Protein AF-A0A7W1FI88-F1 (afdb_monomer)

Secondary structure (DSSP, 8-state):
-HHHHHHHHHHHHTT--S----EEEE-TT--TT-EEEEE-TTT-EEEEEEEETTEEEEEEEEEHHHHHHHHHHSEEEEETTEEEEHHHH--TTEES-HHHHHTSTTS-SSPPHHHHHTTPPPHHHHHHHHHHHHHTS-----S--EEEE-SSEEEEEEGGGTEEEEEE---TTT--EEEEEEE-GGGGG-SSEESEES-HHHHHHTS-GGGHHHHHHHHHHHHHHHHH--S---------EEEE-SSSEEEEEETTTTEEEEEEE-SS-EEEEEEEEHHHHTT--S-BS-SS-HHHHHHHHHHHHHHHHHHTT----HHHHHHHHHHH--S-----S-EEEEETTEEEEEETTTTEEEEEETT-GGGSEEEEEEEE-HHHHHHHHHHHHHHHHHHHHHHHHHHHHHHTTT-HHHHHHHHHHHHHH-GGGHHHHHHSGGGGGGGGSTTHHHHHHHHHHHHHHHHHHHHHHHHHHHHHHHHHH--

Structure (mmCIF, N/CA/C/O backbone):
data_AF-A0A7W1FI88-F1
#
_entry.id   AF-A0A7W1FI88-F1
#
loop_
_atom_site.group_PDB
_atom_site.id
_atom_site.type_symbol
_atom_site.label_atom_id
_atom_site.label_alt_id
_atom_site.label_comp_id
_atom_site.label_asym_id
_atom_site.label_entity_id
_atom_site.label_seq_id
_atom_site.pdbx_PDB_ins_code
_atom_site.Cartn_x
_atom_site.Cartn_y
_atom_site.Cartn_z
_atom_site.occupancy
_atom_site.B_iso_or_equiv
_atom_site.auth_seq_id
_atom_site.auth_comp_id
_atom_site.auth_asym_id
_atom_site.auth_atom_id
_atom_site.pdbx_PDB_model_num
ATOM 1 N N . MET A 1 1 ? 3.244 -49.483 3.954 1.00 46.06 1 MET A N 1
ATOM 2 C CA . MET A 1 1 ? 2.909 -48.769 2.696 1.00 46.06 1 MET A CA 1
ATOM 3 C C . MET A 1 1 ? 2.071 -47.492 2.869 1.00 46.06 1 MET A C 1
ATOM 5 O O . MET A 1 1 ? 2.046 -46.697 1.946 1.00 46.06 1 MET A O 1
ATOM 9 N N . LYS A 1 2 ? 1.450 -47.216 4.031 1.00 44.81 2 LYS A N 1
ATOM 10 C CA . LYS A 1 2 ? 0.672 -45.978 4.264 1.00 44.81 2 LYS A CA 1
ATOM 11 C C . LYS A 1 2 ? 1.462 -44.666 4.525 1.00 44.81 2 LYS A C 1
ATOM 13 O O . LYS A 1 2 ? 0.945 -43.628 4.129 1.00 44.81 2 LYS A O 1
ATOM 18 N N . PRO A 1 3 ? 2.684 -44.641 5.107 1.00 52.56 3 PRO A N 1
ATOM 19 C CA . PRO A 1 3 ? 3.353 -43.361 5.396 1.00 52.56 3 PRO A CA 1
ATOM 20 C C . PRO A 1 3 ? 4.001 -42.712 4.160 1.00 52.56 3 PRO A C 1
ATOM 22 O O . PRO A 1 3 ? 4.085 -41.493 4.075 1.00 52.56 3 PRO A O 1
ATOM 25 N N . MET A 1 4 ? 4.394 -43.512 3.163 1.00 51.34 4 MET A N 1
ATOM 26 C CA . MET A 1 4 ? 5.025 -43.017 1.932 1.00 51.34 4 MET A CA 1
ATOM 27 C C . MET A 1 4 ? 4.009 -42.340 0.994 1.00 51.34 4 MET A C 1
ATOM 29 O O . MET A 1 4 ? 4.335 -41.359 0.335 1.00 51.34 4 MET A O 1
ATOM 33 N N . PHE A 1 5 ? 2.750 -42.796 1.005 1.00 56.81 5 PHE A N 1
ATOM 34 C CA . PHE A 1 5 ? 1.666 -42.174 0.238 1.00 56.81 5 PHE A CA 1
ATOM 35 C C . PHE A 1 5 ? 1.268 -40.805 0.813 1.00 56.81 5 PHE A C 1
ATOM 37 O O . PHE A 1 5 ? 0.974 -39.893 0.053 1.00 56.81 5 PHE A O 1
ATOM 44 N N . LEU A 1 6 ? 1.330 -40.628 2.142 1.00 52.75 6 LEU A N 1
ATOM 45 C CA . LEU A 1 6 ? 1.050 -39.345 2.796 1.00 52.75 6 LEU A CA 1
ATOM 46 C C . LEU A 1 6 ? 2.146 -38.302 2.513 1.00 52.75 6 LEU A C 1
ATOM 48 O O . LEU A 1 6 ? 1.827 -37.143 2.286 1.00 52.75 6 LEU A O 1
ATOM 52 N N . MET A 1 7 ? 3.421 -38.714 2.461 1.00 54.50 7 MET A N 1
ATOM 53 C CA . MET A 1 7 ? 4.529 -37.832 2.064 1.00 54.50 7 MET A CA 1
ATOM 54 C C . MET A 1 7 ? 4.424 -37.394 0.602 1.00 54.50 7 MET A C 1
ATOM 56 O O . MET A 1 7 ? 4.621 -36.220 0.316 1.00 54.50 7 MET A O 1
ATOM 60 N N . ILE A 1 8 ? 4.070 -38.303 -0.315 1.00 55.56 8 ILE A N 1
ATOM 61 C CA . ILE A 1 8 ? 3.868 -37.967 -1.733 1.00 55.56 8 ILE A CA 1
ATOM 62 C C . ILE A 1 8 ? 2.636 -37.066 -1.905 1.00 55.56 8 ILE A C 1
ATOM 64 O O . ILE A 1 8 ? 2.702 -36.097 -2.652 1.00 55.56 8 ILE A O 1
ATOM 68 N N . LEU A 1 9 ? 1.546 -37.305 -1.165 1.00 42.94 9 LEU A N 1
ATOM 69 C CA . LEU A 1 9 ? 0.369 -36.430 -1.188 1.00 42.94 9 LEU A CA 1
ATOM 70 C C . LEU A 1 9 ? 0.669 -35.044 -0.587 1.00 42.94 9 LEU A C 1
ATOM 72 O O . LEU A 1 9 ? 0.204 -34.053 -1.133 1.00 42.94 9 LEU A O 1
ATOM 76 N N . MET A 1 10 ? 1.487 -34.956 0.473 1.00 52.28 10 MET A N 1
ATOM 77 C CA . MET A 1 10 ? 1.935 -33.681 1.056 1.00 52.28 10 MET A CA 1
ATOM 78 C C . MET A 1 10 ? 2.922 -32.923 0.152 1.00 52.28 10 MET A C 1
ATOM 80 O O . MET A 1 10 ? 2.845 -31.699 0.059 1.00 52.28 10 MET A O 1
ATOM 84 N N . LEU A 1 11 ? 3.797 -33.637 -0.566 1.00 49.03 11 LEU A N 1
ATOM 85 C CA . LEU A 1 11 ? 4.680 -33.076 -1.598 1.00 49.03 11 LEU A CA 1
ATOM 86 C C . LEU A 1 11 ? 3.891 -32.587 -2.824 1.00 49.03 11 LEU A C 1
ATOM 88 O O . LEU A 1 11 ? 4.233 -31.551 -3.384 1.00 49.03 11 LEU A O 1
ATOM 92 N N . LEU A 1 12 ? 2.800 -33.268 -3.193 1.00 40.69 12 LEU A N 1
ATOM 93 C CA . LEU A 1 12 ? 1.904 -32.854 -4.281 1.00 40.69 12 LEU A CA 1
ATOM 94 C C . LEU A 1 12 ? 0.937 -31.731 -3.868 1.00 40.69 12 LEU A C 1
ATOM 96 O O . LEU A 1 12 ? 0.573 -30.909 -4.703 1.00 40.69 12 LEU A O 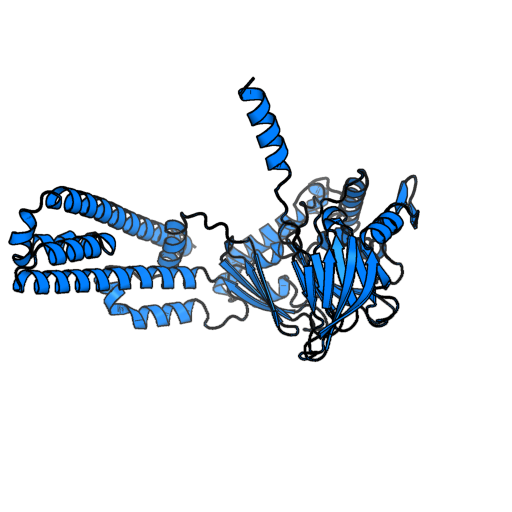1
ATOM 100 N N . THR A 1 13 ? 0.565 -31.615 -2.587 1.00 42.88 13 THR A N 1
ATOM 101 C CA . THR A 1 13 ? -0.206 -30.460 -2.081 1.00 42.88 13 THR A CA 1
ATOM 102 C C . THR A 1 13 ? 0.665 -29.226 -1.837 1.00 42.88 13 THR A C 1
ATOM 104 O O . THR A 1 13 ? 0.145 -28.115 -1.802 1.00 42.88 13 THR A O 1
ATOM 107 N N . GLY A 1 14 ? 1.989 -29.394 -1.722 1.00 37.75 14 GLY A N 1
ATOM 108 C CA . GLY A 1 14 ? 2.957 -28.290 -1.710 1.00 37.75 14 GLY A CA 1
ATOM 109 C C . GLY A 1 14 ? 3.113 -27.589 -3.066 1.00 37.75 14 GLY A C 1
ATOM 110 O O . GLY A 1 14 ? 3.714 -26.524 -3.130 1.00 37.75 14 GLY A O 1
ATOM 111 N N . TRP A 1 15 ? 2.552 -28.166 -4.135 1.00 38.06 15 TRP A N 1
ATOM 112 C CA . TRP A 1 15 ? 2.514 -27.617 -5.497 1.00 38.06 15 TRP A CA 1
ATOM 113 C C . TRP A 1 15 ? 1.113 -27.126 -5.902 1.00 38.06 15 TRP A C 1
ATOM 115 O O . TRP A 1 15 ? 0.870 -26.822 -7.064 1.00 38.06 15 TRP A O 1
ATOM 125 N N . ALA A 1 16 ? 0.180 -27.030 -4.949 1.00 38.78 16 ALA A N 1
ATOM 126 C CA . ALA A 1 16 ? -1.171 -26.511 -5.176 1.00 38.78 16 ALA A CA 1
ATOM 127 C C . ALA A 1 16 ? -1.357 -25.063 -4.670 1.00 38.78 16 ALA A C 1
ATOM 129 O O . ALA A 1 16 ? -2.484 -24.606 -4.490 1.00 38.78 16 ALA A O 1
ATOM 130 N N . ALA A 1 17 ? -0.267 -24.329 -4.424 1.00 37.22 17 ALA A N 1
ATOM 131 C CA . ALA A 1 17 ? -0.296 -22.988 -3.839 1.00 37.22 17 ALA A CA 1
ATOM 132 C C . ALA A 1 17 ? 0.101 -21.885 -4.836 1.00 37.22 17 ALA A C 1
ATOM 134 O O . ALA A 1 17 ? 1.013 -21.109 -4.588 1.00 37.22 17 ALA A O 1
ATOM 135 N N . ALA A 1 18 ? -0.625 -21.801 -5.945 1.00 40.59 18 ALA A N 1
ATOM 136 C CA . ALA A 1 18 ? -0.930 -20.544 -6.620 1.00 40.59 18 ALA A CA 1
ATOM 137 C C . ALA A 1 18 ? -2.159 -20.819 -7.484 1.00 40.59 18 ALA A C 1
ATOM 139 O O . ALA A 1 18 ? -2.050 -21.359 -8.580 1.00 40.59 18 ALA A O 1
ATOM 140 N N . LEU A 1 19 ? -3.348 -20.527 -6.957 1.00 41.25 19 LEU A N 1
ATOM 141 C CA . LEU A 1 19 ? -4.548 -20.503 -7.783 1.00 41.25 19 LEU A CA 1
ATOM 142 C C . LEU A 1 19 ? -4.253 -19.570 -8.970 1.00 41.25 19 LEU A C 1
ATOM 144 O O . LEU A 1 19 ? -3.894 -18.409 -8.762 1.00 41.25 19 LEU A O 1
ATOM 148 N N . GLU A 1 20 ? -4.340 -20.125 -10.177 1.00 54.12 20 GLU A N 1
ATOM 149 C CA . GLU A 1 20 ? -3.978 -19.567 -11.484 1.00 54.12 20 GLU A CA 1
ATOM 150 C C . GLU A 1 20 ? -4.885 -18.389 -11.879 1.00 54.12 20 GLU A C 1
ATOM 152 O O . GLU A 1 20 ? -5.606 -18.417 -12.877 1.00 54.12 20 GLU A O 1
ATOM 157 N N . ASN A 1 21 ? -4.910 -17.337 -11.067 1.00 67.12 21 ASN A N 1
ATOM 158 C CA . ASN A 1 21 ? -5.769 -16.198 -11.324 1.00 67.12 21 ASN A CA 1
ATOM 159 C C . ASN A 1 21 ? -5.116 -15.332 -12.396 1.00 67.12 21 ASN A C 1
ATOM 161 O O . ASN A 1 21 ? -4.144 -14.618 -12.145 1.00 67.12 21 ASN A O 1
ATOM 165 N N . SER A 1 22 ? -5.667 -15.414 -13.607 1.00 83.31 22 SER A N 1
ATOM 166 C CA . SER A 1 22 ? -5.320 -14.483 -14.674 1.00 83.31 22 SER A CA 1
ATOM 167 C C . SER A 1 22 ? -5.572 -13.052 -14.203 1.00 83.31 22 SER A C 1
ATOM 169 O O . SER A 1 22 ? -6.613 -12.757 -13.611 1.00 83.31 22 SER A O 1
ATOM 171 N N . LEU A 1 23 ? -4.633 -12.151 -14.484 1.00 90.94 23 LEU A N 1
ATOM 172 C CA . LEU A 1 23 ? -4.846 -10.731 -14.239 1.00 90.94 23 LEU A CA 1
ATOM 173 C C . LEU A 1 23 ? -5.786 -10.204 -15.316 1.00 90.94 23 LEU A C 1
ATOM 175 O O . LEU A 1 23 ? -5.464 -10.283 -16.500 1.00 90.94 23 LEU A O 1
ATOM 179 N N . VAL A 1 24 ? -6.926 -9.650 -14.914 1.00 92.06 24 VAL A N 1
ATOM 180 C CA . VAL A 1 24 ? -7.851 -8.963 -15.820 1.00 92.06 24 VAL A CA 1
ATOM 181 C C . VAL A 1 24 ? -7.774 -7.474 -15.532 1.00 92.06 24 VAL A C 1
ATOM 183 O O . VAL A 1 24 ? -8.143 -7.021 -14.451 1.00 92.06 24 VAL A O 1
ATOM 186 N N . MET A 1 25 ? -7.284 -6.711 -16.501 1.00 92.62 25 MET A N 1
ATOM 187 C CA . MET A 1 25 ? -7.074 -5.270 -16.387 1.00 92.62 25 MET A CA 1
ATOM 188 C C . MET A 1 25 ? -7.853 -4.561 -17.481 1.00 92.62 25 MET A C 1
ATOM 190 O O . MET A 1 25 ? -7.895 -5.026 -18.615 1.00 92.62 25 MET A O 1
ATOM 194 N N . ARG A 1 26 ? -8.463 -3.426 -17.157 1.00 89.38 26 ARG A N 1
ATOM 195 C CA . ARG A 1 26 ? -9.274 -2.644 -18.092 1.00 89.38 26 ARG A CA 1
ATOM 196 C C . ARG A 1 26 ? -8.651 -1.272 -18.284 1.00 89.38 26 ARG A C 1
ATOM 198 O O . ARG A 1 26 ? -8.224 -0.666 -17.308 1.00 89.38 26 ARG A O 1
ATOM 205 N N . SER A 1 27 ? -8.667 -0.776 -19.517 1.00 85.06 27 SER A N 1
ATOM 206 C CA . SER A 1 27 ? -8.277 0.604 -19.805 1.00 85.06 27 SER A CA 1
ATOM 207 C C . SER A 1 27 ? -9.208 1.610 -19.092 1.00 85.06 27 SER A C 1
ATOM 209 O O . SER A 1 27 ? -10.437 1.448 -19.149 1.00 85.06 27 SER A O 1
ATOM 211 N N . PRO A 1 28 ? -8.671 2.632 -18.400 1.00 80.88 28 PRO A N 1
ATOM 212 C CA . PRO A 1 28 ? -9.461 3.605 -17.656 1.00 80.88 28 PRO A CA 1
ATOM 213 C C . PRO A 1 28 ? -10.271 4.526 -18.583 1.00 80.88 28 PRO A C 1
ATOM 215 O O . PRO A 1 28 ? -9.948 4.728 -19.750 1.00 80.88 28 PRO A O 1
ATOM 218 N N . GLY A 1 29 ? -11.349 5.113 -18.053 1.00 67.56 29 GLY A N 1
ATOM 219 C CA . GLY A 1 29 ? -12.089 6.209 -18.704 1.00 67.56 29 GLY A CA 1
ATOM 220 C C . GLY A 1 29 ? -12.946 5.840 -19.923 1.00 67.56 29 GLY A C 1
ATOM 221 O O . GLY A 1 29 ? -13.772 6.644 -20.347 1.00 67.56 29 GLY A O 1
ATOM 222 N N . GLN A 1 30 ? -12.825 4.630 -20.466 1.00 60.31 30 GLN A N 1
ATOM 223 C CA . GLN A 1 30 ? -13.735 4.126 -21.493 1.00 60.31 30 GLN A CA 1
ATOM 224 C C . GLN A 1 30 ? -14.936 3.475 -20.800 1.00 60.31 30 GLN A C 1
ATOM 226 O O . GLN A 1 30 ? -14.740 2.667 -19.894 1.00 60.31 30 GLN A O 1
ATOM 231 N N . GLY A 1 31 ? -16.173 3.822 -21.179 1.00 60.16 31 GLY A N 1
ATOM 232 C CA . GLY A 1 31 ? -17.411 3.193 -20.682 1.00 60.16 31 GLY A CA 1
ATOM 233 C C . GLY A 1 31 ? -17.475 1.679 -20.961 1.00 60.16 31 GLY A C 1
ATOM 234 O O . GLY A 1 31 ? -16.447 1.025 -21.097 1.00 60.16 31 GLY A O 1
ATOM 235 N N . GLY A 1 32 ? -18.663 1.074 -21.057 1.00 57.34 32 GLY A N 1
ATOM 236 C CA . GLY A 1 32 ? -18.814 -0.388 -21.238 1.00 57.34 32 GLY A CA 1
ATOM 237 C C . GLY A 1 32 ? -18.060 -1.030 -22.426 1.00 57.34 32 GLY A C 1
ATOM 238 O O . GLY A 1 32 ? -17.983 -2.247 -22.486 1.00 57.34 32 GLY A O 1
ATOM 239 N N . SER A 1 33 ? -17.475 -0.235 -23.329 1.00 64.94 33 SER A N 1
ATOM 240 C CA . SER A 1 33 ? -16.762 -0.629 -24.552 1.00 64.94 33 SER A CA 1
ATOM 241 C C . SER A 1 33 ? -15.221 -0.595 -24.457 1.00 64.94 33 SER A C 1
ATOM 243 O O . SER A 1 33 ? -14.550 -0.385 -25.469 1.00 64.94 33 SER A O 1
ATOM 245 N N . GLY A 1 34 ? -14.646 -0.714 -23.256 1.00 76.25 34 GLY A N 1
ATOM 246 C CA . GLY A 1 34 ? -13.192 -0.638 -23.042 1.00 76.25 34 GLY A CA 1
ATOM 247 C C . GLY A 1 34 ? -12.404 -1.863 -23.531 1.00 76.25 34 GLY A C 1
ATOM 248 O O . GLY A 1 34 ? -12.957 -2.954 -23.678 1.00 76.25 34 GLY A O 1
ATOM 249 N N . ILE A 1 35 ? -11.093 -1.689 -23.744 1.00 88.38 35 ILE A N 1
ATOM 250 C CA . ILE A 1 35 ? -10.150 -2.802 -23.959 1.00 88.38 35 ILE A CA 1
ATOM 251 C C . ILE A 1 35 ? -9.780 -3.426 -22.607 1.00 88.38 35 ILE A C 1
ATOM 253 O O . ILE A 1 35 ? -9.476 -2.717 -21.641 1.00 88.38 35 ILE A O 1
ATOM 257 N N . TYR A 1 36 ? -9.781 -4.756 -22.567 1.00 91.81 36 TYR A N 1
ATOM 258 C CA . TYR A 1 36 ? -9.376 -5.577 -21.434 1.00 91.81 36 TYR A CA 1
ATOM 259 C C . TYR A 1 36 ? -8.121 -6.371 -21.794 1.00 91.81 36 TYR A C 1
ATOM 261 O O . TYR A 1 36 ? -8.112 -7.089 -22.791 1.00 91.81 36 TYR A O 1
ATOM 269 N N . ALA A 1 37 ? -7.081 -6.283 -20.974 1.00 94.31 37 ALA A N 1
ATOM 270 C CA . ALA A 1 37 ? -5.923 -7.161 -21.038 1.00 94.31 37 ALA A CA 1
ATOM 271 C C . ALA A 1 37 ? -6.108 -8.309 -20.042 1.00 94.31 37 ALA A C 1
ATOM 273 O O . ALA A 1 37 ? -6.271 -8.076 -18.843 1.00 94.31 37 ALA A O 1
ATOM 274 N N . VAL A 1 38 ? -6.080 -9.543 -20.541 1.00 95.12 38 VAL A N 1
ATOM 275 C CA . VAL A 1 38 ? -6.085 -10.758 -19.723 1.00 95.12 38 VAL A CA 1
ATOM 276 C C . VAL A 1 38 ? -4.706 -11.393 -19.811 1.00 95.12 38 VAL A C 1
ATOM 278 O O . VAL A 1 38 ? -4.287 -11.825 -20.887 1.00 95.12 38 VAL A O 1
ATOM 281 N N . VAL A 1 39 ? -4.002 -11.433 -18.683 1.00 96.00 39 VAL A N 1
ATOM 282 C CA . VAL A 1 39 ? -2.649 -11.986 -18.574 1.00 96.00 39 VAL A CA 1
ATOM 283 C C . VAL A 1 39 ? -2.710 -13.296 -17.817 1.00 96.00 39 VAL A C 1
ATOM 285 O O . VAL A 1 39 ? -3.139 -13.316 -16.667 1.00 96.00 39 VAL A O 1
ATOM 288 N N . SER A 1 40 ? -2.246 -14.368 -18.451 1.00 94.88 40 SER A N 1
ATOM 289 C CA . SER A 1 40 ? -2.027 -15.660 -17.807 1.00 94.88 40 SER A CA 1
ATOM 290 C C . SER A 1 40 ? -0.587 -15.724 -17.287 1.00 94.88 40 SER A C 1
ATOM 292 O O . SER A 1 40 ? 0.336 -15.788 -18.108 1.00 94.88 40 SER A O 1
ATOM 294 N N . PRO A 1 41 ? -0.364 -15.710 -15.957 1.00 94.00 41 PRO A N 1
ATOM 295 C CA . PRO A 1 41 ? 0.981 -15.784 -15.391 1.00 94.00 41 PRO A CA 1
ATOM 296 C C . PRO A 1 41 ? 1.711 -17.067 -15.793 1.00 94.00 41 PRO A C 1
ATOM 298 O O . PRO A 1 41 ? 2.869 -17.019 -16.189 1.00 94.00 41 PRO A O 1
ATOM 301 N N . SER A 1 42 ? 1.021 -18.211 -15.767 1.00 90.19 42 SER A N 1
ATOM 302 C CA . SER A 1 42 ? 1.631 -19.527 -15.993 1.00 90.19 42 SER A CA 1
ATOM 303 C C . SER A 1 42 ? 2.125 -19.728 -17.426 1.00 90.19 42 SER A C 1
ATOM 305 O O . SER A 1 42 ? 3.177 -20.325 -17.637 1.00 90.19 42 SER A O 1
ATOM 307 N N . THR A 1 43 ? 1.387 -19.225 -18.419 1.00 92.19 43 THR A N 1
ATOM 308 C CA . THR A 1 43 ? 1.722 -19.424 -19.839 1.00 92.19 43 THR A CA 1
ATOM 309 C C . THR A 1 43 ? 2.425 -18.224 -20.468 1.00 92.19 43 THR A C 1
ATOM 311 O O . THR A 1 43 ? 2.835 -18.292 -21.627 1.00 92.19 43 THR A O 1
ATOM 314 N N . GLY A 1 44 ? 2.500 -17.097 -19.760 1.00 94.12 44 GLY A N 1
ATOM 315 C CA . GLY A 1 44 ? 3.032 -15.848 -20.291 1.00 94.12 44 GLY A CA 1
ATOM 316 C C . GLY A 1 44 ? 2.104 -15.122 -21.267 1.00 94.12 44 GLY A C 1
ATOM 317 O O . GLY A 1 44 ? 2.490 -14.111 -21.845 1.00 94.12 44 GLY A O 1
ATOM 318 N N . ASN A 1 45 ? 0.900 -15.642 -21.513 1.00 95.44 45 ASN A N 1
ATOM 319 C CA . ASN A 1 45 ? 0.031 -15.134 -22.572 1.00 95.44 45 ASN A CA 1
ATOM 320 C C . ASN A 1 45 ? -0.646 -13.829 -22.136 1.00 95.44 45 ASN A C 1
ATOM 322 O O . ASN A 1 45 ? -1.248 -13.773 -21.066 1.00 95.44 45 ASN A O 1
ATOM 326 N N . VAL A 1 46 ? -0.609 -12.820 -23.000 1.00 96.62 46 VAL A N 1
ATOM 327 C CA . VAL A 1 46 ? -1.357 -11.568 -22.870 1.00 96.62 46 VAL A CA 1
ATOM 328 C C . VAL A 1 46 ? -2.365 -11.531 -24.005 1.00 96.62 46 VAL A C 1
ATOM 330 O O . VAL A 1 46 ? -1.979 -11.476 -25.167 1.00 96.62 46 VAL A O 1
ATOM 333 N N . THR A 1 47 ? -3.659 -11.570 -23.703 1.00 95.31 47 THR A N 1
ATOM 334 C CA . THR A 1 47 ? -4.718 -11.496 -24.720 1.00 95.31 47 THR A CA 1
ATOM 335 C C . THR A 1 47 ? -5.582 -10.266 -24.500 1.00 95.31 47 THR A C 1
ATOM 337 O O . THR A 1 47 ? -6.003 -9.993 -23.376 1.00 95.31 47 THR A O 1
ATOM 340 N N . LEU A 1 48 ? -5.860 -9.541 -25.582 1.00 94.94 48 LEU A N 1
ATOM 341 C CA . LEU A 1 48 ? -6.749 -8.388 -25.556 1.00 94.94 48 LEU A CA 1
ATOM 342 C C . LEU A 1 48 ? -8.185 -8.816 -25.870 1.00 94.94 48 LEU A C 1
ATOM 344 O O . LEU A 1 48 ? -8.433 -9.596 -26.791 1.00 94.94 48 LEU A O 1
ATOM 348 N N . TYR A 1 49 ? -9.130 -8.269 -25.116 1.00 93.00 49 TYR A N 1
ATOM 349 C CA . TYR A 1 49 ? -10.562 -8.467 -25.294 1.00 93.00 49 TYR A CA 1
ATOM 350 C C . TYR A 1 49 ? -11.298 -7.128 -25.307 1.00 93.00 49 TYR A C 1
ATOM 352 O O . TYR A 1 49 ? -10.805 -6.123 -24.794 1.00 93.00 49 TYR A O 1
ATOM 360 N N . GLY A 1 50 ? -12.501 -7.117 -25.869 1.00 90.19 50 GLY A N 1
ATOM 361 C CA . GLY A 1 50 ? -13.461 -6.024 -25.748 1.00 90.19 50 GLY A CA 1
ATOM 362 C C . GLY A 1 50 ? -14.850 -6.565 -25.441 1.00 90.19 50 GLY A C 1
ATOM 363 O O . GLY A 1 50 ? -15.180 -7.681 -25.840 1.00 90.19 50 GLY A O 1
ATOM 364 N N . ILE A 1 51 ? -15.654 -5.776 -24.731 1.00 87.31 51 ILE A N 1
ATOM 365 C CA . ILE A 1 51 ? -17.078 -6.062 -24.534 1.00 87.31 51 ILE A CA 1
ATOM 366 C C . ILE A 1 51 ? -17.858 -5.174 -25.503 1.00 87.31 51 ILE A C 1
ATOM 368 O O . ILE A 1 51 ? -17.815 -3.947 -25.414 1.00 87.31 51 ILE A O 1
ATOM 372 N N . GLU A 1 52 ? -18.544 -5.797 -26.454 1.00 83.38 52 GLU A N 1
ATOM 373 C CA . GLU A 1 52 ? -19.279 -5.135 -27.529 1.00 83.38 52 GLU A CA 1
ATOM 374 C C . GLU A 1 52 ? -20.743 -5.588 -27.465 1.00 83.38 52 GLU A C 1
ATOM 376 O O . GLU A 1 52 ? -21.102 -6.698 -27.860 1.00 83.38 52 GLU A O 1
ATOM 381 N N . GLY A 1 53 ? -21.604 -4.740 -26.892 1.00 82.19 53 GLY A N 1
ATOM 382 C CA . GLY A 1 53 ? -22.991 -5.106 -26.603 1.00 82.19 53 GLY A CA 1
ATOM 383 C C . GLY A 1 53 ? -23.064 -6.246 -25.583 1.00 82.19 53 GLY A C 1
ATOM 384 O O . GLY A 1 53 ? -22.679 -6.072 -24.430 1.00 82.19 53 GLY A O 1
ATOM 385 N N . THR A 1 54 ? -23.566 -7.407 -26.006 1.00 83.31 54 THR A N 1
ATOM 386 C CA . THR A 1 54 ? -23.671 -8.628 -25.183 1.00 83.31 54 THR A CA 1
ATOM 387 C C . THR A 1 54 ? -22.566 -9.648 -25.470 1.00 83.31 54 THR A C 1
ATOM 389 O O . THR A 1 54 ? -22.619 -10.763 -24.953 1.00 83.31 54 THR A O 1
ATOM 392 N N . SER A 1 55 ? -21.598 -9.308 -26.322 1.00 87.31 55 SER A N 1
ATOM 393 C CA . SER A 1 55 ? -20.561 -10.227 -26.792 1.00 87.31 55 SER A CA 1
ATOM 394 C C . SER A 1 55 ? -19.180 -9.821 -26.285 1.00 87.31 55 SER A C 1
ATOM 396 O O . SER A 1 55 ? -18.853 -8.639 -26.203 1.00 87.31 55 SER A O 1
ATOM 398 N N . THR A 1 56 ? -18.354 -10.821 -25.978 1.00 89.75 56 THR A N 1
ATOM 399 C CA . THR A 1 56 ? -16.926 -10.636 -25.699 1.00 89.75 56 THR A CA 1
ATOM 400 C C . THR A 1 56 ? -16.137 -10.967 -26.959 1.00 89.75 56 THR A C 1
ATOM 402 O O . THR A 1 56 ? -16.121 -12.117 -27.398 1.00 89.75 56 THR A O 1
ATOM 405 N N . THR A 1 57 ? -15.465 -9.971 -27.527 1.00 90.94 57 THR A N 1
ATOM 406 C CA . THR A 1 57 ? -14.637 -10.119 -28.727 1.00 90.94 57 THR A CA 1
ATOM 407 C C . THR A 1 57 ? -13.182 -10.310 -28.314 1.00 90.94 57 THR A C 1
ATOM 409 O O . THR A 1 57 ? -12.636 -9.506 -27.557 1.00 90.94 57 THR A O 1
ATOM 412 N N . ARG A 1 58 ? -12.539 -11.375 -28.805 1.00 92.81 58 ARG A N 1
ATOM 413 C CA . ARG A 1 58 ? -11.088 -11.573 -28.679 1.00 92.81 58 ARG A CA 1
ATOM 414 C C . ARG A 1 58 ? -10.378 -10.828 -29.808 1.00 92.81 58 ARG A C 1
ATOM 416 O O . ARG A 1 58 ? -10.720 -11.007 -30.973 1.00 92.81 58 ARG A O 1
ATOM 423 N N . TYR A 1 59 ? -9.376 -10.040 -29.453 1.00 90.38 59 TYR A N 1
ATOM 424 C CA . TYR A 1 59 ? -8.481 -9.352 -30.378 1.00 90.38 59 TYR A CA 1
ATOM 425 C C . TYR A 1 59 ? -7.186 -10.175 -30.543 1.00 90.38 59 TYR A C 1
ATOM 427 O O . TYR A 1 59 ? -7.232 -11.406 -30.588 1.00 90.38 59 TYR A O 1
ATOM 435 N N . GLY A 1 60 ? -6.023 -9.533 -30.645 1.00 91.44 60 GLY A N 1
ATOM 436 C CA . GLY A 1 60 ? -4.735 -10.225 -30.696 1.00 91.44 60 GLY A CA 1
ATOM 437 C C . GLY A 1 60 ? -4.180 -10.667 -29.333 1.00 91.44 60 GLY A C 1
ATOM 438 O O . GLY A 1 60 ? -4.721 -10.357 -28.265 1.00 91.44 60 GLY A O 1
ATOM 439 N N . SER A 1 61 ? -3.063 -11.398 -29.383 1.00 94.19 61 SER A N 1
ATOM 440 C CA . SER A 1 61 ? -2.346 -11.900 -28.206 1.00 94.19 61 SER A CA 1
ATOM 441 C C . SER A 1 61 ? -0.828 -11.885 -28.390 1.00 94.19 61 SER A C 1
ATOM 443 O O . SER A 1 61 ? -0.355 -12.126 -29.496 1.00 94.19 61 SER A O 1
ATOM 445 N N . GLY A 1 62 ? -0.088 -11.680 -27.301 1.00 94.88 62 GLY A N 1
ATOM 446 C CA . GLY A 1 62 ? 1.376 -11.743 -27.228 1.00 94.88 62 GLY A CA 1
ATOM 447 C C . GLY A 1 62 ? 1.844 -12.637 -26.075 1.00 94.88 62 GLY A C 1
ATOM 448 O O . GLY A 1 62 ? 1.019 -13.163 -25.325 1.00 94.88 62 GLY A O 1
ATOM 449 N N . ASN A 1 63 ? 3.158 -12.827 -25.920 1.00 96.75 63 ASN A N 1
ATOM 450 C CA . ASN A 1 63 ? 3.713 -13.653 -24.845 1.00 96.75 63 ASN A CA 1
ATOM 451 C C . ASN A 1 63 ? 4.847 -12.938 -24.098 1.00 96.75 63 ASN A C 1
ATOM 453 O O . ASN A 1 63 ? 5.975 -12.8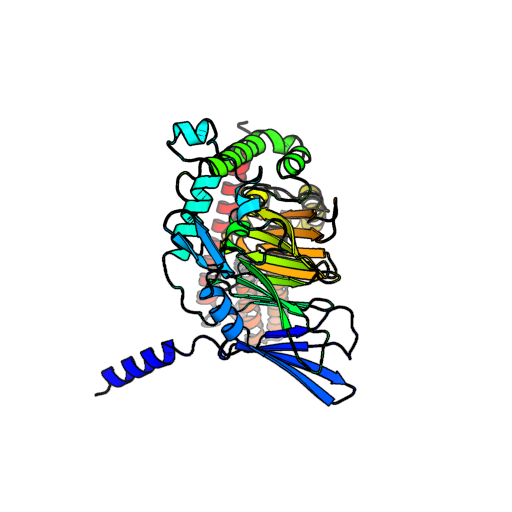72 -24.585 1.00 96.75 63 ASN A O 1
ATOM 457 N N . PHE A 1 64 ? 4.558 -12.466 -22.884 1.00 97.69 64 PHE A N 1
ATOM 458 C CA . PHE A 1 64 ? 5.518 -11.689 -22.104 1.00 97.69 64 PHE A CA 1
ATOM 459 C C . PHE A 1 64 ? 6.687 -12.523 -21.576 1.00 97.69 64 PHE A C 1
ATOM 461 O O . PHE A 1 64 ? 7.758 -11.975 -21.341 1.00 97.69 64 PHE A O 1
ATOM 468 N N . LEU A 1 65 ? 6.518 -13.839 -21.396 1.00 97.38 65 LEU A N 1
ATOM 469 C CA . LEU A 1 65 ? 7.617 -14.709 -20.969 1.00 97.38 65 LEU A CA 1
ATOM 470 C C . LEU A 1 65 ? 8.622 -14.937 -22.098 1.00 97.38 65 LEU A C 1
ATOM 472 O O . LEU A 1 65 ? 9.821 -14.983 -21.835 1.00 97.38 65 LEU A O 1
ATOM 476 N N . ALA A 1 66 ? 8.153 -15.035 -23.345 1.00 96.94 66 ALA A N 1
ATOM 477 C CA . ALA A 1 66 ? 9.030 -15.107 -24.511 1.00 96.94 66 ALA A CA 1
ATOM 478 C C . ALA A 1 66 ? 9.831 -13.807 -24.682 1.00 96.94 66 ALA A C 1
ATOM 480 O O . ALA A 1 66 ? 11.050 -13.853 -24.851 1.00 96.94 66 ALA A O 1
ATOM 481 N N . ASP A 1 67 ? 9.160 -12.658 -24.559 1.00 97.94 67 ASP A N 1
ATOM 482 C CA . ASP A 1 67 ? 9.811 -11.346 -24.591 1.00 97.94 67 ASP A CA 1
ATOM 483 C C . ASP A 1 67 ? 10.849 -11.206 -23.471 1.00 97.94 67 ASP A C 1
ATOM 485 O O . ASP A 1 67 ? 11.998 -10.840 -23.716 1.00 97.94 67 ASP A O 1
ATOM 489 N N . LEU A 1 68 ? 10.468 -11.550 -22.239 1.00 97.19 68 LEU A N 1
ATOM 490 C CA . LEU A 1 68 ? 11.335 -11.499 -21.065 1.00 97.19 68 LEU A CA 1
ATOM 491 C C . LEU A 1 68 ? 12.571 -12.391 -21.222 1.00 97.19 68 LEU A C 1
ATOM 493 O O . LEU A 1 68 ? 13.681 -11.938 -20.949 1.00 97.19 68 LEU A O 1
ATOM 497 N N . ALA A 1 69 ? 12.395 -13.630 -21.690 1.00 95.69 69 ALA A N 1
ATOM 498 C CA . ALA A 1 69 ? 13.498 -14.558 -21.930 1.00 95.69 69 ALA A CA 1
ATOM 499 C C . ALA A 1 69 ? 14.457 -14.032 -23.007 1.00 95.69 69 ALA A C 1
ATOM 501 O O . ALA A 1 69 ? 15.675 -14.124 -22.852 1.00 95.69 69 ALA A O 1
ATOM 502 N N . ASN A 1 70 ? 13.922 -13.429 -24.074 1.00 96.06 70 ASN A N 1
ATOM 503 C CA . ASN A 1 70 ? 14.736 -12.784 -25.097 1.00 96.06 70 ASN A CA 1
ATOM 504 C C . ASN A 1 70 ? 15.540 -11.609 -24.515 1.00 96.06 70 ASN A C 1
ATOM 506 O O . ASN A 1 70 ? 16.743 -11.529 -24.734 1.00 96.06 70 ASN A O 1
ATOM 510 N N . LEU A 1 71 ? 14.914 -10.728 -23.729 1.00 95.69 71 LEU A N 1
ATOM 511 C CA . LEU A 1 71 ? 15.593 -9.583 -23.107 1.00 95.69 71 LEU A CA 1
ATOM 512 C C . LEU A 1 71 ? 16.656 -9.995 -22.079 1.00 95.69 71 LEU A C 1
ATOM 514 O O . LEU A 1 71 ? 17.673 -9.315 -21.933 1.00 95.69 71 LEU A O 1
ATOM 518 N N . GLU A 1 72 ? 16.426 -11.090 -21.359 1.00 93.00 72 GLU A N 1
ATOM 519 C CA . GLU A 1 72 ? 17.382 -11.653 -20.408 1.00 93.00 72 GLU A CA 1
ATOM 520 C C . GLU A 1 72 ? 18.581 -12.303 -21.115 1.00 93.00 72 GLU A C 1
ATOM 522 O O . GLU A 1 72 ? 19.713 -12.152 -20.656 1.00 93.00 72 GLU A O 1
ATOM 527 N N . GLY A 1 73 ? 18.351 -12.987 -22.239 1.00 89.50 73 GLY A N 1
ATOM 528 C CA . GLY A 1 73 ? 19.397 -13.667 -23.006 1.00 89.50 73 GLY A CA 1
ATOM 529 C C . GLY A 1 73 ? 20.167 -12.772 -23.981 1.00 89.50 73 GLY A C 1
ATOM 530 O O . GLY A 1 73 ? 21.318 -13.072 -24.303 1.00 89.50 73 GLY A O 1
ATOM 531 N N . LEU A 1 74 ? 19.565 -11.680 -24.461 1.00 91.00 74 LEU A N 1
ATOM 532 C CA . LEU A 1 74 ? 20.169 -10.796 -25.456 1.00 91.00 74 LEU A CA 1
ATOM 533 C C . LEU A 1 74 ? 21.321 -9.981 -24.837 1.00 91.00 74 LEU A C 1
ATOM 535 O O . LEU A 1 74 ? 21.084 -9.221 -23.893 1.00 91.00 74 LEU A O 1
ATOM 539 N N . PRO A 1 75 ? 22.555 -10.061 -25.369 1.00 88.69 75 PRO A N 1
ATOM 540 C CA . PRO A 1 75 ? 23.654 -9.213 -24.917 1.00 88.69 75 PRO A CA 1
ATOM 541 C C . PRO A 1 75 ? 23.357 -7.741 -25.229 1.00 88.69 75 PRO A C 1
ATOM 543 O O . PRO A 1 75 ? 23.191 -7.371 -26.388 1.00 88.69 75 PRO A O 1
ATOM 546 N N . GLY A 1 76 ? 23.295 -6.899 -24.198 1.00 85.00 76 GLY A N 1
ATOM 547 C CA . GLY A 1 76 ? 23.021 -5.468 -24.339 1.00 85.00 76 GLY A CA 1
ATOM 548 C C . GLY A 1 76 ? 24.284 -4.601 -24.358 1.00 85.00 76 GLY A C 1
ATOM 549 O O . GLY A 1 76 ? 24.333 -3.591 -25.053 1.00 85.00 76 GLY A O 1
ATOM 550 N N . GLY A 1 77 ? 25.327 -4.988 -23.618 1.00 86.19 77 GLY A N 1
ATOM 551 C CA . GLY A 1 77 ? 26.575 -4.225 -23.542 1.00 86.19 77 GLY A CA 1
ATOM 552 C C . GLY A 1 77 ? 27.630 -4.886 -22.660 1.00 86.19 77 GLY A C 1
ATOM 553 O O . GLY A 1 77 ? 27.365 -5.892 -22.006 1.00 86.19 77 GLY A O 1
ATOM 554 N N . LYS A 1 78 ? 28.845 -4.329 -22.635 1.00 83.44 78 LYS A N 1
ATOM 555 C CA . LYS A 1 78 ? 29.964 -4.852 -21.837 1.00 83.44 78 LYS A CA 1
ATOM 556 C C . LYS A 1 78 ? 30.539 -3.762 -20.937 1.00 83.44 78 LYS A C 1
ATOM 558 O O . LYS A 1 78 ? 30.880 -2.688 -21.424 1.00 83.44 78 LYS A O 1
ATOM 563 N N . GLN A 1 79 ? 30.698 -4.060 -19.649 1.00 75.94 79 GLN A N 1
ATOM 564 C CA . GLN A 1 79 ? 31.383 -3.195 -18.688 1.00 75.94 79 GLN A CA 1
ATOM 565 C C . GLN A 1 79 ? 32.508 -3.983 -18.010 1.00 75.94 79 GLN A C 1
ATOM 567 O O . GLN A 1 79 ? 32.276 -4.900 -17.221 1.00 75.94 79 GLN A O 1
ATOM 572 N N . GLY A 1 80 ? 33.755 -3.649 -18.356 1.00 79.25 80 GLY A N 1
ATOM 573 C CA . GLY A 1 80 ? 34.921 -4.422 -17.928 1.00 79.25 80 GLY A CA 1
ATOM 574 C C . GLY A 1 80 ? 34.851 -5.865 -18.441 1.00 79.25 80 GLY A C 1
ATOM 575 O O . GLY A 1 80 ? 34.765 -6.096 -19.646 1.00 79.25 80 GLY A O 1
ATOM 576 N N . ALA A 1 81 ? 34.888 -6.837 -17.528 1.00 80.31 81 ALA A N 1
ATOM 577 C CA . ALA A 1 81 ? 34.802 -8.263 -17.852 1.00 80.31 81 ALA A CA 1
ATOM 578 C C . ALA A 1 81 ? 33.360 -8.804 -17.928 1.00 80.31 81 ALA A C 1
ATOM 580 O O . ALA A 1 81 ? 33.167 -9.929 -18.382 1.00 80.31 81 ALA A O 1
ATOM 581 N N . ILE A 1 82 ? 32.354 -8.029 -17.507 1.00 81.44 82 ILE A N 1
ATOM 582 C CA . ILE A 1 82 ? 30.969 -8.499 -17.398 1.00 81.44 82 ILE A CA 1
ATOM 583 C C . ILE A 1 82 ? 30.181 -8.081 -18.644 1.00 81.44 82 ILE A C 1
ATOM 585 O O . ILE A 1 82 ? 30.215 -6.917 -19.050 1.00 81.44 82 ILE A O 1
ATOM 589 N N . THR A 1 83 ? 29.460 -9.031 -19.243 1.00 87.12 83 THR A N 1
ATOM 590 C CA . THR A 1 83 ? 28.481 -8.757 -20.305 1.00 87.12 83 THR A CA 1
ATOM 591 C C . THR A 1 83 ? 27.111 -8.598 -19.664 1.00 87.12 83 THR A C 1
ATOM 593 O O . THR A 1 83 ? 26.656 -9.487 -18.949 1.00 87.12 83 THR A O 1
ATOM 596 N N . TYR A 1 84 ? 26.473 -7.455 -19.877 1.00 91.75 84 TYR A N 1
ATOM 597 C CA . TYR A 1 84 ? 25.143 -7.158 -19.362 1.00 91.75 84 TYR A CA 1
ATOM 598 C C . TYR A 1 84 ? 24.085 -7.559 -20.385 1.00 91.75 84 TYR A C 1
ATOM 600 O O . TYR A 1 84 ? 24.262 -7.339 -21.586 1.00 91.75 84 TYR A O 1
ATOM 608 N N . SER A 1 85 ? 22.983 -8.133 -19.904 1.00 93.38 85 SER A N 1
ATOM 609 C CA . SER A 1 85 ? 21.800 -8.387 -20.722 1.00 93.38 85 SER A CA 1
ATOM 610 C C . SER A 1 85 ? 21.110 -7.077 -21.101 1.00 93.38 85 SER A C 1
ATOM 612 O O . SER A 1 85 ? 21.268 -6.053 -20.425 1.00 93.38 85 SER A O 1
ATOM 614 N N . ALA A 1 86 ? 20.319 -7.112 -22.172 1.00 94.00 86 ALA A N 1
ATOM 615 C CA . ALA A 1 86 ? 19.462 -5.998 -22.550 1.00 94.00 86 ALA A CA 1
ATOM 616 C C . ALA A 1 86 ? 18.534 -5.626 -21.385 1.00 94.00 86 ALA A C 1
ATOM 618 O O . ALA A 1 86 ? 18.482 -4.458 -21.008 1.00 94.00 86 ALA A O 1
ATOM 619 N N . LEU A 1 87 ? 17.900 -6.616 -20.741 1.00 94.88 87 LEU A N 1
ATOM 620 C CA . LEU A 1 87 ? 17.008 -6.390 -19.602 1.00 94.88 87 LEU A CA 1
ATOM 621 C C . LEU A 1 87 ? 17.679 -5.584 -18.485 1.00 94.88 87 LEU A C 1
ATOM 623 O O . LEU A 1 87 ? 17.103 -4.604 -18.020 1.00 94.88 87 LEU A O 1
ATOM 627 N N . ARG A 1 88 ? 18.908 -5.953 -18.100 1.00 93.31 88 ARG A N 1
ATOM 628 C CA . ARG A 1 88 ? 19.667 -5.269 -17.045 1.00 93.31 88 ARG A CA 1
ATOM 629 C C . ARG A 1 88 ? 19.930 -3.799 -17.373 1.00 93.31 88 ARG A C 1
ATOM 631 O O . ARG A 1 88 ? 19.843 -2.955 -16.481 1.00 93.31 88 ARG A O 1
ATOM 638 N N . LEU A 1 89 ? 20.277 -3.506 -18.626 1.00 92.25 89 LEU A N 1
ATOM 639 C CA . LEU A 1 89 ? 20.548 -2.146 -19.097 1.00 92.25 89 LEU A CA 1
ATOM 640 C C . LEU A 1 89 ? 19.276 -1.308 -19.256 1.00 92.25 89 LEU A C 1
ATOM 642 O O . LEU A 1 89 ? 19.341 -0.090 -19.129 1.00 92.25 89 LEU A O 1
ATOM 646 N N . GLY A 1 90 ? 18.133 -1.949 -19.503 1.00 91.50 90 GLY A N 1
ATOM 647 C CA . GLY A 1 90 ? 16.884 -1.275 -19.844 1.00 91.50 90 GLY A CA 1
ATOM 648 C C . GLY A 1 90 ? 16.852 -0.781 -21.294 1.00 91.50 90 GLY A C 1
ATOM 649 O O . GLY A 1 90 ? 17.852 -0.794 -22.013 1.00 91.50 90 GLY A O 1
ATOM 650 N N . HIS A 1 91 ? 15.668 -0.362 -21.740 1.00 91.69 91 HIS A N 1
ATOM 651 C CA . HIS A 1 91 ? 15.488 0.189 -23.078 1.00 91.69 91 HIS A CA 1
ATOM 652 C C . HIS A 1 91 ? 16.205 1.552 -23.202 1.00 91.69 91 HIS A C 1
ATOM 654 O O . HIS A 1 91 ? 16.100 2.366 -22.284 1.00 91.69 91 HIS A O 1
ATOM 660 N N . PRO A 1 92 ? 16.896 1.857 -24.318 1.00 86.12 92 PRO A N 1
ATOM 661 C CA . PRO A 1 92 ? 17.676 3.095 -24.464 1.00 86.12 92 PRO A CA 1
ATOM 662 C C . PRO A 1 92 ? 16.828 4.375 -24.430 1.00 86.12 92 PRO A C 1
ATOM 664 O O . PRO A 1 92 ? 17.298 5.414 -23.982 1.00 86.12 92 PRO A O 1
ATOM 667 N N . ASP A 1 93 ? 15.564 4.303 -24.854 1.00 88.31 93 ASP A N 1
ATOM 668 C CA . ASP A 1 93 ? 14.618 5.429 -24.761 1.00 88.31 93 ASP A CA 1
ATOM 669 C C . ASP A 1 93 ? 14.027 5.636 -23.357 1.00 88.31 93 ASP A C 1
ATOM 671 O O . ASP A 1 93 ? 13.126 6.463 -23.168 1.00 88.31 93 ASP A O 1
ATOM 675 N N . PHE A 1 94 ? 14.509 4.877 -22.371 1.00 87.06 94 PHE A N 1
ATOM 676 C CA . PHE A 1 94 ? 14.138 5.077 -20.986 1.00 87.06 94 PHE A CA 1
ATOM 677 C C . PHE A 1 94 ? 14.977 6.204 -20.369 1.00 87.06 94 PHE A C 1
ATOM 679 O O . PHE A 1 94 ? 16.201 6.121 -20.342 1.00 87.06 94 PHE A O 1
ATOM 686 N N . ILE A 1 95 ? 14.336 7.240 -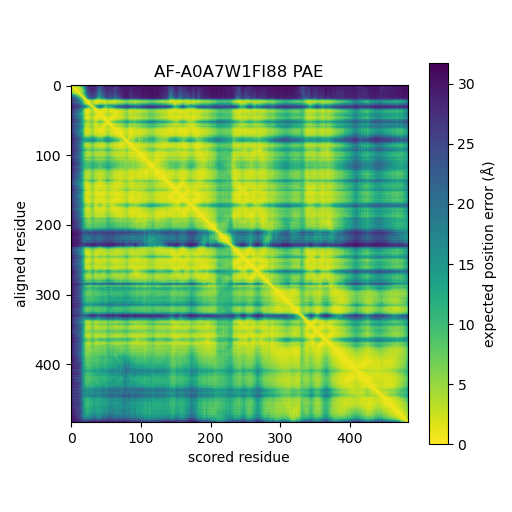19.818 1.00 89.19 95 ILE A N 1
ATOM 687 C CA . ILE A 1 95 ? 15.023 8.397 -19.229 1.00 89.19 95 ILE A CA 1
ATOM 688 C C . ILE A 1 95 ? 14.633 8.586 -17.749 1.00 89.19 95 ILE A C 1
ATOM 690 O O . ILE A 1 95 ? 13.454 8.774 -17.448 1.00 89.19 95 ILE A O 1
ATOM 694 N N . PRO A 1 96 ? 15.595 8.604 -16.810 1.00 90.88 96 PRO A N 1
ATOM 695 C CA . PRO A 1 96 ? 16.994 8.206 -16.987 1.00 90.88 96 PRO A CA 1
ATOM 696 C C . PRO A 1 96 ? 17.125 6.690 -17.209 1.00 90.88 96 PRO A C 1
ATOM 698 O O . PRO A 1 96 ? 16.349 5.904 -16.648 1.00 90.88 96 PRO A O 1
ATOM 701 N N . THR A 1 97 ? 18.139 6.253 -17.962 1.00 91.44 97 THR A N 1
ATOM 702 C CA . THR A 1 97 ? 18.513 4.828 -17.968 1.00 91.44 97 THR A CA 1
ATOM 703 C C . THR A 1 97 ? 18.992 4.419 -16.564 1.00 91.44 97 THR A C 1
ATOM 705 O O . THR A 1 97 ? 19.375 5.285 -15.770 1.00 91.44 97 THR A O 1
ATOM 708 N N . PRO A 1 98 ? 19.005 3.123 -16.203 1.00 91.69 98 PRO A N 1
ATOM 709 C CA . PRO A 1 98 ? 19.615 2.661 -14.954 1.00 91.69 98 PRO A CA 1
ATOM 710 C C . PRO A 1 98 ? 21.051 3.181 -14.747 1.00 91.69 98 PRO A C 1
ATOM 712 O O . PRO A 1 98 ? 21.414 3.580 -13.641 1.00 91.69 98 PRO A O 1
ATOM 715 N N . ALA A 1 99 ? 21.854 3.249 -15.814 1.00 90.19 99 ALA A N 1
ATOM 716 C CA . ALA A 1 99 ? 23.220 3.771 -15.759 1.00 90.19 99 ALA A CA 1
ATOM 717 C C . ALA A 1 99 ? 23.271 5.292 -15.524 1.00 90.19 99 ALA A C 1
ATOM 719 O O . ALA A 1 99 ? 24.081 5.762 -14.716 1.00 90.19 99 ALA A O 1
ATOM 720 N N . ASP A 1 100 ? 22.394 6.054 -16.184 1.00 92.31 100 ASP A N 1
ATOM 721 C CA . ASP A 1 100 ? 22.276 7.502 -15.971 1.00 92.31 100 ASP A CA 1
ATOM 722 C C . ASP A 1 100 ? 21.816 7.806 -14.545 1.00 92.31 100 ASP A C 1
ATOM 724 O O . ASP A 1 100 ? 22.355 8.695 -13.889 1.00 92.31 100 ASP A O 1
ATOM 728 N N . LEU A 1 101 ? 20.856 7.027 -14.036 1.00 91.69 101 LEU A N 1
ATOM 729 C CA . LEU A 1 101 ? 20.333 7.168 -12.683 1.00 91.69 101 LEU A CA 1
ATOM 730 C C . LEU A 1 101 ? 21.428 6.913 -11.639 1.00 91.69 101 LEU A C 1
ATOM 732 O O . LEU A 1 101 ? 21.634 7.759 -10.771 1.00 91.69 101 LEU A O 1
ATOM 736 N N . LEU A 1 102 ? 22.198 5.826 -11.771 1.00 91.44 102 LEU A N 1
ATOM 737 C CA . LEU A 1 102 ? 23.355 5.535 -10.909 1.00 91.44 102 LEU A CA 1
ATOM 738 C C . LEU A 1 102 ? 24.466 6.589 -11.004 1.00 91.44 102 LEU A C 1
ATOM 740 O O . LEU A 1 102 ? 25.299 6.687 -10.108 1.00 91.44 102 LEU A O 1
ATOM 744 N N . SER A 1 103 ? 24.514 7.353 -12.093 1.00 91.00 103 SER A N 1
ATOM 745 C CA . SER A 1 103 ? 25.490 8.429 -12.299 1.00 91.00 103 SER A CA 1
ATOM 746 C C . SER A 1 103 ? 24.942 9.808 -11.914 1.00 91.00 103 SER A C 1
ATOM 748 O O . SER A 1 103 ? 25.646 10.809 -12.041 1.00 91.00 103 SER A O 1
ATOM 750 N N . SER A 1 104 ? 23.692 9.872 -11.452 1.00 89.69 104 SER A N 1
ATOM 751 C CA . SER A 1 104 ? 23.028 11.110 -11.061 1.00 89.69 104 SER A CA 1
ATOM 752 C C . SER A 1 104 ? 23.391 11.541 -9.639 1.00 89.69 104 SER A C 1
ATOM 754 O O . SER A 1 104 ? 23.939 10.783 -8.840 1.00 89.69 104 SER A O 1
ATOM 756 N N . VAL A 1 105 ? 22.995 12.764 -9.284 1.00 84.75 105 VAL A N 1
ATOM 757 C CA . VAL A 1 105 ? 23.159 13.313 -7.928 1.00 84.75 105 VAL A CA 1
ATOM 758 C C . VAL A 1 105 ? 22.424 12.516 -6.845 1.00 84.75 105 VAL A C 1
ATOM 760 O O . VAL A 1 105 ? 22.774 12.639 -5.675 1.00 84.75 105 VAL A O 1
ATOM 763 N N . ALA A 1 106 ? 21.442 11.681 -7.213 1.00 82.88 106 ALA A N 1
ATOM 764 C CA . ALA A 1 106 ? 20.764 10.793 -6.270 1.00 82.88 106 ALA A CA 1
ATOM 765 C C . ALA A 1 106 ? 21.702 9.701 -5.717 1.00 82.88 106 ALA A C 1
ATOM 767 O O . ALA A 1 106 ? 21.455 9.177 -4.634 1.00 82.88 106 ALA A O 1
ATOM 768 N N . PHE A 1 107 ? 22.791 9.392 -6.431 1.00 87.19 107 PHE A N 1
ATOM 769 C CA . PHE A 1 107 ? 23.781 8.385 -6.060 1.00 87.19 107 PHE A CA 1
ATOM 770 C C . PHE A 1 107 ? 25.181 9.016 -6.009 1.00 87.19 107 PHE A C 1
ATOM 772 O O . PHE A 1 107 ? 25.949 8.922 -6.968 1.00 87.19 107 PHE A O 1
ATOM 779 N N . PRO A 1 108 ? 25.553 9.674 -4.896 1.00 86.50 108 PRO A N 1
ATOM 780 C CA . PRO A 1 108 ? 26.871 10.279 -4.769 1.00 86.50 108 PRO A CA 1
ATOM 781 C C . PRO A 1 108 ? 27.983 9.225 -4.848 1.00 86.50 108 PRO A C 1
ATOM 783 O O . PRO A 1 108 ? 27.919 8.152 -4.241 1.00 86.50 108 PRO A O 1
ATOM 786 N N . GLU A 1 109 ? 29.033 9.552 -5.603 1.00 88.88 109 GLU A N 1
ATOM 787 C CA . GLU A 1 109 ? 30.203 8.685 -5.775 1.00 88.88 109 GLU A CA 1
ATOM 788 C C . GLU A 1 109 ? 31.116 8.681 -4.546 1.00 88.88 109 GLU A C 1
ATOM 790 O O . GLU A 1 109 ? 31.704 7.654 -4.202 1.00 88.88 109 GLU A O 1
ATOM 795 N N . LYS A 1 110 ? 31.231 9.831 -3.875 1.00 88.44 110 LYS A N 1
ATOM 796 C CA . LYS A 1 110 ? 32.032 9.974 -2.661 1.00 88.44 110 LYS A CA 1
ATOM 797 C C . LYS A 1 110 ? 31.173 9.658 -1.435 1.00 88.44 110 LYS A C 1
ATOM 799 O O . LYS A 1 110 ? 30.045 10.146 -1.372 1.00 88.44 110 LYS A O 1
ATOM 804 N N . PRO A 1 111 ? 31.691 8.890 -0.462 1.00 85.12 111 PRO A N 1
ATOM 805 C CA . PRO A 1 111 ? 31.020 8.733 0.818 1.00 85.12 111 PRO A CA 1
ATOM 806 C C . PRO A 1 111 ? 30.973 10.075 1.561 1.00 85.12 111 PRO A C 1
ATOM 808 O O . PRO A 1 111 ? 31.879 10.906 1.445 1.00 85.12 111 PRO A O 1
ATOM 811 N N . SER A 1 112 ? 29.923 10.278 2.346 1.00 80.75 112 SER A N 1
ATOM 812 C CA . SER A 1 112 ? 29.853 11.330 3.359 1.00 80.75 112 SER A CA 1
ATOM 813 C C . SER A 1 112 ? 30.919 11.126 4.442 1.00 80.75 112 SER A C 1
ATOM 815 O O . SER A 1 112 ? 31.485 10.044 4.587 1.00 80.75 112 SER A O 1
ATOM 817 N N . ALA A 1 113 ? 31.177 12.156 5.255 1.00 81.50 113 ALA A N 1
ATOM 818 C CA . ALA A 1 113 ? 32.140 12.061 6.357 1.00 81.50 113 ALA A CA 1
ATOM 819 C C . ALA A 1 113 ? 31.816 10.910 7.331 1.00 81.50 113 ALA A C 1
ATOM 821 O O . ALA A 1 113 ? 32.721 10.218 7.791 1.00 81.50 113 ALA A O 1
ATOM 822 N N . LYS A 1 114 ? 30.524 10.675 7.598 1.00 75.56 114 LYS A N 1
ATOM 823 C CA . LYS A 1 114 ? 30.048 9.577 8.449 1.00 75.56 114 LYS A CA 1
ATOM 824 C C . LYS A 1 114 ? 30.267 8.210 7.800 1.00 75.56 114 LYS A C 1
ATOM 826 O O . LYS A 1 114 ? 30.803 7.311 8.437 1.00 75.56 114 LYS A O 1
ATOM 831 N N . GLU A 1 115 ? 29.914 8.067 6.524 1.00 77.50 115 GLU A N 1
ATOM 832 C CA . GLU A 1 115 ? 30.136 6.827 5.768 1.00 77.50 115 GLU A CA 1
ATOM 833 C C . GLU A 1 115 ? 31.629 6.496 5.648 1.00 77.50 115 GLU A C 1
ATOM 835 O O . GLU A 1 115 ? 32.021 5.346 5.826 1.00 77.50 115 GLU A O 1
ATOM 840 N N . ALA A 1 116 ? 32.471 7.505 5.408 1.00 84.25 116 ALA A N 1
ATOM 841 C CA . ALA A 1 116 ? 33.918 7.342 5.343 1.00 84.25 116 ALA A CA 1
ATOM 842 C C . ALA A 1 116 ? 34.502 6.899 6.695 1.00 84.25 116 ALA A C 1
ATOM 844 O O . ALA A 1 116 ? 35.343 6.002 6.727 1.00 84.25 116 ALA A O 1
ATOM 845 N N . ALA A 1 117 ? 34.023 7.470 7.809 1.00 82.88 117 ALA A N 1
ATOM 846 C CA . ALA A 1 117 ? 34.412 7.051 9.158 1.00 82.88 117 ALA A CA 1
ATOM 847 C C . ALA A 1 117 ? 34.000 5.599 9.469 1.00 82.88 117 ALA A C 1
ATOM 849 O O . ALA A 1 117 ? 34.712 4.901 10.185 1.00 82.88 117 ALA A O 1
ATOM 850 N N . ALA A 1 118 ? 32.891 5.131 8.889 1.00 80.75 118 ALA A N 1
ATOM 851 C CA . ALA A 1 118 ? 32.432 3.745 8.969 1.00 80.75 118 ALA A CA 1
ATOM 852 C C . ALA A 1 118 ? 33.086 2.806 7.927 1.00 80.75 118 ALA A C 1
ATOM 854 O O . ALA A 1 118 ? 32.720 1.636 7.842 1.00 80.75 118 ALA A O 1
ATOM 855 N N . GLY A 1 119 ? 34.041 3.289 7.120 1.00 83.31 119 GLY A N 1
ATOM 856 C CA . GLY A 1 119 ? 34.739 2.485 6.107 1.00 83.31 119 GLY A CA 1
ATOM 857 C C . GLY A 1 119 ? 33.896 2.128 4.875 1.00 83.31 119 GLY A C 1
ATOM 858 O O . GLY A 1 119 ? 34.221 1.181 4.158 1.00 83.31 119 GLY A O 1
ATOM 859 N N . LEU A 1 120 ? 32.809 2.858 4.616 1.00 83.94 120 LEU A N 1
ATOM 860 C CA . LEU A 1 120 ? 31.873 2.567 3.531 1.00 83.94 120 LEU A CA 1
ATOM 861 C C . LEU A 1 120 ? 32.284 3.228 2.213 1.00 83.94 120 LEU A C 1
ATOM 863 O O . LEU A 1 120 ? 32.828 4.334 2.171 1.00 83.94 120 LEU A O 1
ATOM 867 N N . LYS A 1 121 ? 31.946 2.560 1.105 1.00 87.31 121 LYS A N 1
ATOM 868 C CA . LYS A 1 121 ? 32.014 3.137 -0.245 1.00 87.31 121 LYS A CA 1
ATOM 869 C C . LYS A 1 121 ? 30.862 4.123 -0.460 1.00 87.31 121 LYS A C 1
ATOM 871 O O . LYS A 1 121 ? 29.803 3.995 0.158 1.00 87.31 121 LYS A O 1
ATOM 876 N N . GLY A 1 122 ? 31.044 5.060 -1.392 1.00 86.31 122 GLY A N 1
ATOM 877 C CA . GLY A 1 122 ? 29.963 5.952 -1.816 1.00 86.31 122 GLY A CA 1
ATOM 878 C C . GLY A 1 122 ? 28.745 5.183 -2.335 1.00 86.31 122 GLY A C 1
ATOM 879 O O . GLY A 1 122 ? 28.869 4.065 -2.848 1.00 86.31 122 GLY A O 1
ATOM 880 N N . LEU A 1 123 ? 27.563 5.782 -2.184 1.00 86.44 123 LEU A N 1
ATOM 881 C CA . LEU A 1 123 ? 26.275 5.136 -2.448 1.00 86.44 123 LEU A CA 1
ATOM 882 C C . LEU A 1 123 ? 26.178 4.563 -3.867 1.00 86.44 123 LEU A C 1
ATOM 884 O O . LEU A 1 123 ? 25.685 3.450 -4.039 1.00 86.44 123 LEU A O 1
ATOM 888 N N . ARG A 1 124 ? 26.726 5.269 -4.865 1.00 90.69 124 ARG A N 1
ATOM 889 C CA . ARG A 1 124 ? 26.815 4.790 -6.255 1.00 90.69 124 ARG A CA 1
ATOM 890 C C . ARG A 1 124 ? 27.434 3.400 -6.362 1.00 90.69 124 ARG A C 1
ATOM 892 O O . ARG A 1 124 ? 26.884 2.523 -7.020 1.00 90.69 124 ARG A O 1
ATOM 899 N N . TRP A 1 125 ? 28.572 3.190 -5.706 1.00 90.56 125 TRP A N 1
ATOM 900 C CA . TRP A 1 125 ? 29.299 1.924 -5.770 1.00 90.56 125 TRP A CA 1
ATOM 901 C C . TRP A 1 125 ? 28.565 0.812 -5.032 1.00 90.56 125 TRP A C 1
ATOM 903 O O . TRP A 1 125 ? 28.497 -0.302 -5.538 1.00 90.56 125 TRP A O 1
ATOM 913 N N . ARG A 1 126 ? 27.949 1.129 -3.888 1.00 90.00 126 ARG A N 1
ATOM 914 C CA . ARG A 1 126 ? 27.121 0.172 -3.140 1.00 90.00 126 ARG A CA 1
ATOM 915 C C . ARG A 1 126 ? 25.891 -0.272 -3.942 1.00 90.00 126 ARG A C 1
ATOM 917 O O . ARG A 1 126 ? 25.551 -1.449 -3.907 1.00 90.00 126 ARG A O 1
ATOM 924 N N . ALA A 1 127 ? 25.266 0.632 -4.699 1.00 90.69 127 ALA A N 1
ATOM 925 C CA . ALA A 1 127 ? 24.158 0.308 -5.600 1.00 90.69 127 ALA A CA 1
ATOM 926 C C . ALA A 1 127 ? 24.603 -0.554 -6.791 1.00 90.69 127 ALA A C 1
ATOM 928 O O . ALA A 1 127 ? 23.950 -1.538 -7.121 1.00 90.69 127 ALA A O 1
ATOM 929 N N . ILE A 1 128 ? 25.758 -0.250 -7.394 1.00 90.94 128 ILE A N 1
ATOM 930 C CA . ILE A 1 128 ? 26.347 -1.087 -8.452 1.00 90.94 128 ILE A CA 1
ATOM 931 C C . ILE A 1 128 ? 26.665 -2.497 -7.932 1.00 90.94 128 ILE A C 1
ATOM 933 O O . ILE A 1 128 ? 26.443 -3.477 -8.639 1.00 90.94 128 ILE A O 1
ATOM 937 N N . GLU A 1 129 ? 27.191 -2.619 -6.712 1.00 90.56 129 GLU A N 1
ATOM 938 C CA . GLU A 1 129 ? 27.473 -3.911 -6.076 1.00 90.56 129 GLU A CA 1
ATOM 939 C C . GLU A 1 129 ? 26.199 -4.712 -5.808 1.00 90.56 129 GLU A C 1
ATOM 941 O O . GLU A 1 129 ? 26.163 -5.895 -6.136 1.00 90.56 129 GLU A O 1
ATOM 946 N N . ALA A 1 130 ? 25.152 -4.070 -5.285 1.00 90.50 130 ALA A N 1
ATOM 947 C CA . ALA A 1 130 ? 23.841 -4.685 -5.087 1.00 90.50 130 ALA A CA 1
ATOM 948 C C . ALA A 1 130 ? 23.250 -5.200 -6.403 1.00 90.50 130 ALA A C 1
ATOM 950 O O . ALA A 1 130 ? 22.776 -6.331 -6.489 1.00 90.50 130 ALA A O 1
ATOM 951 N N . GLU A 1 131 ? 23.358 -4.393 -7.455 1.00 91.62 131 GLU A N 1
ATOM 952 C CA . GLU A 1 131 ? 22.885 -4.745 -8.784 1.00 91.62 131 GLU A CA 1
ATOM 953 C C . GLU A 1 131 ? 23.687 -5.906 -9.386 1.00 91.62 131 GLU A C 1
ATOM 955 O O . GLU A 1 131 ? 23.125 -6.855 -9.929 1.00 91.62 131 GLU A O 1
ATOM 960 N N . ASN A 1 132 ? 25.015 -5.884 -9.247 1.00 91.19 132 ASN A N 1
ATOM 961 C CA . ASN A 1 132 ? 25.865 -7.003 -9.649 1.00 91.19 132 ASN A CA 1
ATOM 962 C C . ASN A 1 132 ? 25.519 -8.282 -8.884 1.00 91.19 132 ASN A C 1
ATOM 964 O O . ASN A 1 132 ? 25.459 -9.339 -9.503 1.00 91.19 132 ASN A O 1
ATOM 968 N N . ALA A 1 133 ? 25.289 -8.187 -7.572 1.00 91.00 133 ALA A N 1
ATOM 969 C CA . ALA A 1 133 ? 24.915 -9.322 -6.737 1.00 91.00 133 ALA A CA 1
ATOM 970 C C . ALA A 1 133 ? 23.553 -9.887 -7.145 1.00 91.00 133 ALA A C 1
ATOM 972 O O . ALA A 1 133 ? 23.402 -11.100 -7.234 1.00 91.00 133 ALA A O 1
ATOM 973 N N . PHE A 1 134 ? 22.585 -9.025 -7.472 1.00 91.38 134 PHE A N 1
ATOM 974 C CA . PHE A 1 134 ? 21.325 -9.470 -8.046 1.00 91.38 134 PHE A CA 1
ATOM 975 C C . PHE A 1 134 ? 21.592 -10.239 -9.346 1.00 91.38 134 PHE A C 1
ATOM 977 O O . PHE A 1 134 ? 21.245 -11.410 -9.433 1.00 91.38 134 PHE A O 1
ATOM 984 N N . TRP A 1 135 ? 22.242 -9.655 -10.349 1.00 91.06 135 TRP A N 1
ATOM 985 C CA . TRP A 1 135 ? 22.425 -10.316 -11.653 1.00 91.06 135 TRP A CA 1
ATOM 986 C C . TRP A 1 135 ? 23.483 -11.430 -11.691 1.00 91.06 135 TRP A C 1
ATOM 988 O O . TRP A 1 135 ? 23.710 -11.992 -12.762 1.00 91.06 135 TRP A O 1
ATOM 998 N N . ALA A 1 136 ? 24.138 -11.747 -10.572 1.00 89.50 136 ALA A N 1
ATOM 999 C CA . ALA A 1 136 ? 25.117 -12.831 -10.503 1.00 89.50 136 ALA A CA 1
ATOM 1000 C C . ALA A 1 136 ? 24.467 -14.210 -10.699 1.00 89.50 136 ALA A C 1
ATOM 1002 O O . ALA A 1 136 ? 25.077 -15.089 -11.306 1.00 89.50 136 ALA A O 1
ATOM 1003 N N . ASP A 1 137 ? 23.223 -14.363 -10.239 1.00 87.06 137 ASP A N 1
ATOM 1004 C CA . ASP A 1 137 ? 22.478 -15.615 -10.299 1.00 87.06 137 ASP A CA 1
ATOM 1005 C C . ASP A 1 137 ? 21.302 -15.537 -11.277 1.00 87.06 137 ASP A C 1
ATOM 1007 O O . ASP A 1 137 ? 20.560 -14.546 -11.337 1.00 87.06 137 ASP A O 1
ATOM 1011 N N . VAL A 1 138 ? 21.084 -16.636 -12.007 1.00 85.44 138 VAL A N 1
ATOM 1012 C CA . VAL A 1 138 ? 19.870 -16.835 -12.805 1.00 85.44 138 VAL A CA 1
ATOM 1013 C C . VAL A 1 138 ? 18.694 -17.002 -11.852 1.00 85.44 138 VAL A C 1
ATOM 1015 O O . VAL A 1 138 ? 18.702 -17.883 -10.995 1.00 85.44 138 VAL A O 1
ATOM 1018 N N . LYS A 1 139 ? 17.652 -16.190 -12.031 1.00 90.00 139 LYS A N 1
ATOM 1019 C CA . LYS A 1 139 ? 16.430 -16.270 -11.222 1.00 90.00 139 LYS A CA 1
ATOM 1020 C C . LYS A 1 139 ? 15.301 -16.876 -12.034 1.00 90.00 139 LYS A C 1
ATOM 1022 O O . LYS A 1 139 ? 14.775 -16.169 -12.882 1.00 90.00 139 LYS A O 1
ATOM 1027 N N . PRO A 1 140 ? 14.918 -18.147 -11.859 1.00 92.25 140 PRO A N 1
ATOM 1028 C CA . PRO A 1 140 ? 13.769 -18.701 -12.568 1.00 92.25 140 PRO A CA 1
ATOM 1029 C C . PRO A 1 140 ? 12.514 -17.851 -12.340 1.00 92.25 140 PRO A C 1
ATOM 1031 O O . PRO A 1 140 ? 12.357 -17.254 -11.280 1.00 92.25 140 PRO A O 1
ATOM 1034 N N . TYR A 1 141 ? 11.630 -17.780 -13.335 1.00 93.81 141 TYR A N 1
ATOM 1035 C CA . TYR A 1 141 ? 10.332 -17.133 -13.154 1.00 93.81 141 TYR A CA 1
ATOM 1036 C C . TYR A 1 141 ? 9.514 -17.892 -12.098 1.00 93.81 141 TYR A C 1
ATOM 1038 O O . TYR A 1 141 ? 9.447 -19.118 -12.132 1.00 93.81 141 TYR A O 1
ATOM 1046 N N . ASP A 1 142 ? 8.902 -17.162 -11.172 1.00 92.62 142 ASP A N 1
ATOM 1047 C CA . ASP A 1 142 ? 8.193 -17.690 -9.999 1.00 92.62 142 ASP A CA 1
ATOM 1048 C C . ASP A 1 142 ? 6.669 -17.753 -10.177 1.00 92.62 142 ASP A C 1
ATOM 1050 O O . ASP A 1 142 ? 5.946 -18.085 -9.240 1.00 92.62 142 ASP A O 1
ATOM 1054 N N . GLY A 1 143 ? 6.160 -17.433 -11.370 1.00 9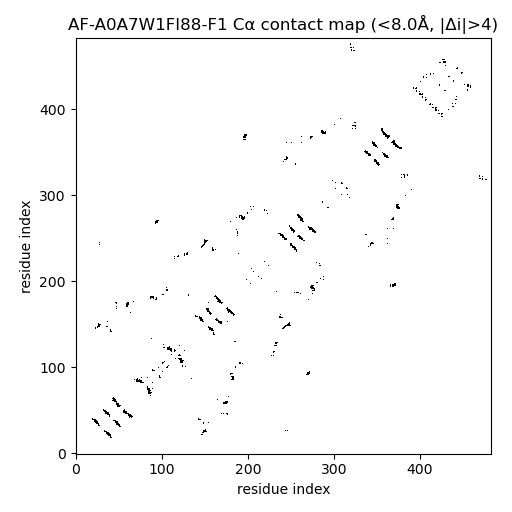2.44 143 GLY A N 1
ATOM 1055 C CA . GLY A 1 143 ? 4.720 -17.364 -11.619 1.00 92.44 143 GLY A CA 1
ATOM 1056 C C . GLY A 1 143 ? 4.077 -16.046 -11.185 1.00 92.44 143 GLY A C 1
ATOM 1057 O O . GLY A 1 143 ? 2.859 -15.909 -11.299 1.00 92.44 143 GLY A O 1
ATOM 1058 N N . ILE A 1 144 ? 4.851 -15.062 -10.708 1.00 92.69 144 ILE A N 1
ATOM 1059 C CA . ILE A 1 144 ? 4.317 -13.784 -10.237 1.00 92.69 144 ILE A CA 1
ATOM 1060 C C . ILE A 1 144 ? 4.471 -12.719 -11.321 1.00 92.69 144 ILE A C 1
ATOM 1062 O O . ILE A 1 144 ? 5.563 -12.345 -11.738 1.00 92.69 144 ILE A O 1
ATOM 1066 N N . VAL A 1 145 ? 3.337 -12.189 -11.767 1.00 95.06 145 VAL A N 1
ATOM 1067 C CA . VAL A 1 145 ? 3.264 -10.974 -12.581 1.00 95.06 145 VAL A CA 1
ATOM 1068 C C . VAL A 1 145 ? 2.269 -10.016 -11.935 1.00 95.06 145 VAL A C 1
ATOM 1070 O O . VAL A 1 145 ? 1.300 -10.423 -11.283 1.00 95.06 145 VAL A O 1
ATOM 1073 N N . ARG A 1 146 ? 2.548 -8.725 -12.067 1.00 95.56 146 ARG A N 1
ATOM 1074 C CA . ARG A 1 146 ? 1.699 -7.605 -11.656 1.00 95.56 146 ARG A CA 1
ATOM 1075 C C . ARG A 1 146 ? 1.543 -6.691 -12.860 1.00 95.56 146 ARG A C 1
ATOM 1077 O O . ARG A 1 146 ? 2.362 -6.736 -13.772 1.00 95.56 146 ARG A O 1
ATOM 1084 N N . GLY A 1 147 ? 0.516 -5.860 -12.898 1.00 95.31 147 GLY A N 1
ATOM 1085 C CA . GLY A 1 147 ? 0.385 -4.938 -14.013 1.00 95.31 147 GLY A CA 1
ATOM 1086 C C . GLY A 1 147 ? -0.811 -4.025 -13.906 1.00 95.31 147 GLY A C 1
ATOM 1087 O O . GLY A 1 147 ? -1.668 -4.201 -13.041 1.00 95.31 147 GLY A O 1
ATOM 1088 N N . ALA A 1 148 ? -0.851 -3.058 -14.812 1.00 95.38 148 ALA A N 1
ATOM 1089 C CA . ALA A 1 148 ? -1.986 -2.175 -14.989 1.00 95.38 148 ALA A CA 1
ATOM 1090 C C . ALA A 1 148 ? -2.094 -1.717 -16.444 1.00 95.38 148 ALA A C 1
ATOM 1092 O O . ALA A 1 148 ? -1.097 -1.438 -17.115 1.00 95.38 148 ALA A O 1
ATOM 1093 N N . MET A 1 149 ? -3.332 -1.614 -16.917 1.00 93.31 149 MET A N 1
ATOM 1094 C CA . MET A 1 149 ? -3.660 -1.111 -18.244 1.00 93.31 149 MET A CA 1
ATOM 1095 C C . MET A 1 149 ? -3.858 0.405 -18.168 1.00 93.31 149 MET A C 1
ATOM 1097 O O . MET A 1 149 ? -4.733 0.864 -17.443 1.00 93.31 149 MET A O 1
ATOM 1101 N N . GLY A 1 150 ? -3.055 1.168 -18.905 1.00 91.44 150 GLY A N 1
ATOM 1102 C CA . GLY A 1 150 ? -3.265 2.595 -19.137 1.00 91.44 150 GLY A CA 1
ATOM 1103 C C . GLY A 1 150 ? -4.305 2.855 -20.230 1.00 91.44 150 GLY A C 1
ATOM 1104 O O . GLY A 1 150 ? -5.084 1.976 -20.623 1.00 91.44 150 GLY A O 1
ATOM 1105 N N . SER A 1 151 ? -4.329 4.080 -20.747 1.00 88.69 151 SER A N 1
ATOM 1106 C CA . SER A 1 151 ? -5.219 4.450 -21.853 1.00 88.69 151 SER A CA 1
ATOM 1107 C C . SER A 1 151 ? -4.922 3.662 -23.132 1.00 88.69 151 SER A C 1
ATOM 1109 O O . SER A 1 151 ? -5.847 3.263 -23.840 1.00 88.69 151 SER A O 1
ATOM 1111 N N . GLN A 1 152 ? -3.644 3.451 -23.442 1.00 89.31 152 GLN A N 1
ATOM 1112 C CA . GLN A 1 152 ? -3.202 2.802 -24.682 1.00 89.31 152 GLN A CA 1
ATOM 1113 C C . GLN A 1 152 ? -2.209 1.674 -24.432 1.00 89.31 152 GLN A C 1
ATOM 1115 O O . GLN A 1 152 ? -2.170 0.718 -25.209 1.00 89.31 152 GLN A O 1
ATOM 1120 N N . TYR A 1 153 ? -1.440 1.768 -23.349 1.00 94.00 153 TYR A N 1
ATOM 1121 C CA . TYR A 1 153 ? -0.359 0.835 -23.074 1.00 94.00 153 TYR A CA 1
ATOM 1122 C C . TYR A 1 153 ? -0.656 -0.038 -21.857 1.00 94.00 153 TYR A C 1
ATOM 1124 O O . TYR A 1 153 ? -1.271 0.394 -20.883 1.00 94.00 153 TYR A O 1
ATOM 1132 N N . LEU A 1 154 ? -0.175 -1.274 -21.896 1.00 95.31 154 LEU A N 1
ATOM 1133 C CA . LEU A 1 154 ? -0.184 -2.198 -20.771 1.00 95.31 154 LEU A CA 1
ATOM 1134 C C . LEU A 1 154 ? 1.203 -2.224 -20.134 1.00 95.31 154 LEU A C 1
ATOM 1136 O O . LEU A 1 154 ? 2.184 -2.539 -20.805 1.00 95.31 154 LEU A O 1
ATOM 1140 N N . LEU A 1 155 ? 1.269 -1.963 -18.830 1.00 96.50 155 LEU A N 1
ATOM 1141 C CA . LEU A 1 155 ? 2.479 -2.146 -18.041 1.00 96.50 155 LEU A CA 1
ATOM 1142 C C . LEU A 1 155 ? 2.408 -3.474 -17.289 1.00 96.50 155 LEU A C 1
ATOM 1144 O O . LEU A 1 155 ? 1.513 -3.665 -16.465 1.00 96.50 155 LEU A O 1
ATOM 1148 N N . LEU A 1 156 ? 3.370 -4.360 -17.534 1.00 97.75 156 LEU A N 1
ATOM 1149 C CA . LEU A 1 156 ? 3.583 -5.581 -16.761 1.00 97.75 156 LEU A CA 1
ATOM 1150 C C . LEU A 1 156 ? 4.859 -5.474 -15.935 1.00 97.75 156 LEU A C 1
ATOM 1152 O O . LEU A 1 156 ? 5.855 -4.914 -16.380 1.00 97.75 156 LEU A O 1
ATOM 1156 N N . CYS A 1 157 ? 4.833 -6.053 -14.745 1.00 97.56 157 CYS A N 1
ATOM 1157 C CA . CYS A 1 157 ? 5.961 -6.174 -13.841 1.00 97.56 157 CYS A CA 1
ATOM 1158 C C . CYS A 1 157 ? 6.172 -7.638 -13.482 1.00 97.56 157 CYS A C 1
ATOM 1160 O O . CYS A 1 157 ? 5.236 -8.314 -13.053 1.00 97.56 157 CYS A O 1
ATOM 1162 N N . VAL A 1 158 ? 7.406 -8.103 -13.645 1.00 97.69 158 VAL A N 1
ATOM 1163 C CA . VAL A 1 158 ? 7.857 -9.432 -13.233 1.00 97.69 158 VAL A CA 1
ATOM 1164 C C . VAL A 1 158 ? 8.848 -9.240 -12.083 1.00 97.69 158 VAL A C 1
ATOM 1166 O O . VAL A 1 158 ? 10.028 -8.961 -12.341 1.00 97.69 158 VAL A O 1
ATOM 1169 N N . PRO A 1 159 ? 8.386 -9.338 -10.820 1.00 95.88 159 PRO A N 1
ATOM 1170 C CA . PRO A 1 159 ? 9.143 -8.837 -9.679 1.00 95.88 159 PRO A CA 1
ATOM 1171 C C . PRO A 1 159 ? 10.468 -9.560 -9.466 1.00 95.88 159 PRO A C 1
ATOM 1173 O O . PRO A 1 159 ? 11.507 -8.924 -9.321 1.00 95.88 159 PRO A O 1
ATOM 1176 N N . ILE A 1 160 ? 10.470 -10.891 -9.576 1.00 95.06 160 ILE A N 1
ATOM 1177 C CA . ILE A 1 160 ? 11.679 -11.704 -9.390 1.00 95.06 160 ILE A CA 1
ATOM 1178 C C . ILE A 1 160 ? 12.797 -11.383 -10.395 1.00 95.06 160 ILE A C 1
ATOM 1180 O O . ILE A 1 160 ? 13.960 -11.696 -10.155 1.00 95.06 160 ILE A O 1
ATOM 1184 N N . LYS A 1 161 ? 12.469 -10.739 -11.520 1.00 95.88 161 LYS A N 1
ATOM 1185 C CA . LYS A 1 161 ? 13.425 -10.316 -12.554 1.00 95.88 161 LYS A CA 1
ATOM 1186 C C . LYS A 1 161 ? 13.765 -8.828 -12.497 1.00 95.88 161 LYS A C 1
ATOM 1188 O O . LYS A 1 161 ? 14.515 -8.361 -13.349 1.00 95.88 161 LYS A O 1
ATOM 1193 N N . HIS A 1 162 ? 13.178 -8.083 -11.560 1.00 95.88 162 HIS A N 1
ATOM 1194 C CA . HIS A 1 162 ? 13.164 -6.621 -11.558 1.00 95.88 162 HIS A CA 1
ATOM 1195 C C . HIS A 1 162 ? 12.740 -6.016 -12.910 1.00 95.88 162 HIS A C 1
ATOM 1197 O O . HIS A 1 162 ? 13.233 -4.965 -13.310 1.00 95.88 162 HIS A O 1
ATOM 1203 N N . ALA A 1 163 ? 11.830 -6.669 -13.639 1.00 97.00 163 ALA A N 1
ATOM 1204 C CA . ALA A 1 163 ? 11.478 -6.277 -15.000 1.00 97.00 163 ALA A CA 1
ATOM 1205 C C . ALA A 1 163 ? 10.147 -5.526 -15.053 1.00 97.00 163 ALA A C 1
ATOM 1207 O O . ALA A 1 163 ? 9.144 -5.999 -14.522 1.00 97.00 163 ALA A O 1
ATOM 1208 N N . LEU A 1 164 ? 10.129 -4.403 -15.764 1.00 97.44 164 LEU A N 1
ATOM 1209 C CA . LEU A 1 164 ? 8.930 -3.746 -16.269 1.00 97.44 164 LEU A CA 1
ATOM 1210 C C . LEU A 1 164 ? 8.891 -3.877 -17.792 1.00 97.44 164 LEU A C 1
ATOM 1212 O O . LEU A 1 164 ? 9.891 -3.612 -18.457 1.00 97.44 164 LEU A O 1
ATOM 1216 N N . LEU A 1 165 ? 7.741 -4.251 -18.342 1.00 97.25 165 LEU A N 1
ATOM 1217 C CA . LEU A 1 165 ? 7.497 -4.448 -19.770 1.00 97.25 165 LEU A CA 1
ATOM 1218 C C . LEU A 1 165 ? 6.290 -3.599 -20.179 1.00 97.25 165 LEU A C 1
ATOM 1220 O O . LEU A 1 165 ? 5.216 -3.734 -19.594 1.00 97.25 165 LEU A O 1
ATOM 1224 N N . CYS A 1 166 ? 6.464 -2.723 -21.163 1.00 95.69 166 CYS A N 1
ATOM 1225 C CA . CYS A 1 166 ? 5.419 -1.838 -21.665 1.00 95.69 166 CYS A CA 1
ATOM 1226 C C . CYS A 1 166 ? 4.984 -2.290 -23.060 1.00 95.69 166 CYS A C 1
ATOM 1228 O O . CYS A 1 166 ? 5.810 -2.378 -23.974 1.00 95.69 166 CYS A O 1
ATOM 1230 N N . TYR A 1 167 ? 3.690 -2.557 -23.215 1.00 95.88 167 TYR A N 1
ATOM 1231 C CA . TYR A 1 167 ? 3.086 -3.046 -24.448 1.00 95.88 167 TYR A CA 1
ATOM 1232 C C . TYR A 1 167 ? 2.127 -2.020 -25.038 1.00 95.88 167 TYR A C 1
ATOM 1234 O O . TYR A 1 167 ? 1.220 -1.567 -24.346 1.00 95.88 167 TYR A O 1
ATOM 1242 N N . ASP A 1 168 ? 2.261 -1.718 -26.324 1.00 94.12 168 ASP A N 1
ATOM 1243 C CA . ASP A 1 168 ? 1.231 -1.015 -27.088 1.00 94.12 168 ASP A CA 1
ATOM 1244 C C . ASP A 1 168 ? 0.069 -1.971 -27.377 1.00 94.12 168 ASP A C 1
ATOM 1246 O O . ASP A 1 168 ? 0.270 -3.074 -27.888 1.00 94.12 168 ASP A O 1
ATOM 1250 N N . CYS A 1 169 ? -1.144 -1.555 -27.018 1.00 93.00 169 CYS A N 1
ATOM 1251 C CA . CYS A 1 169 ? -2.370 -2.332 -27.173 1.00 93.00 169 CYS A CA 1
ATOM 1252 C C . CYS A 1 169 ? -3.372 -1.691 -28.151 1.00 93.00 169 CYS A C 1
ATOM 1254 O O . CYS A 1 169 ? -4.539 -2.094 -28.179 1.00 93.00 169 CYS A O 1
ATOM 1256 N N . GLN A 1 170 ? -2.961 -0.687 -28.935 1.00 88.56 170 GLN A N 1
ATOM 1257 C CA . GLN A 1 170 ? -3.841 0.003 -29.881 1.00 88.56 170 GLN A CA 1
ATOM 1258 C C . GLN A 1 170 ? -4.232 -0.871 -31.078 1.00 88.56 170 GLN A C 1
ATOM 1260 O O . GLN A 1 170 ? -5.391 -0.859 -31.506 1.00 88.56 170 GLN A O 1
ATOM 1265 N N . ASP A 1 171 ? -3.285 -1.639 -31.625 1.00 87.38 171 ASP A N 1
ATOM 1266 C CA . ASP A 1 171 ? -3.531 -2.507 -32.778 1.00 87.38 171 ASP A CA 1
ATOM 1267 C C . ASP A 1 171 ? -4.233 -3.804 -32.346 1.00 87.38 171 ASP A C 1
ATOM 1269 O O . ASP A 1 171 ? -3.619 -4.826 -32.030 1.00 87.38 171 ASP A O 1
ATOM 1273 N N . ARG A 1 172 ? -5.569 -3.772 -32.384 1.00 84.88 172 ARG A N 1
ATOM 1274 C CA . ARG A 1 172 ? -6.429 -4.918 -32.054 1.00 84.88 172 ARG A CA 1
ATOM 1275 C C . ARG A 1 172 ? -6.156 -6.153 -32.925 1.00 84.88 172 ARG A C 1
ATOM 1277 O O . ARG A 1 172 ? -6.479 -7.259 -32.503 1.00 84.88 172 ARG A O 1
ATOM 1284 N N . THR A 1 173 ? -5.578 -6.004 -34.118 1.00 85.12 173 THR A N 1
ATOM 1285 C CA . THR A 1 173 ? -5.323 -7.145 -35.015 1.00 85.12 173 THR A CA 1
ATOM 1286 C C . THR A 1 173 ? -4.045 -7.889 -34.653 1.00 85.12 173 THR A C 1
ATOM 1288 O O . THR A 1 173 ? -4.016 -9.118 -34.697 1.00 85.12 173 THR A O 1
ATOM 1291 N N . LYS A 1 174 ? -3.004 -7.158 -34.245 1.00 86.19 174 LYS A N 1
ATOM 1292 C CA . LYS A 1 174 ? -1.710 -7.734 -33.857 1.00 86.19 174 LYS A CA 1
ATOM 1293 C C . LYS A 1 174 ? -1.674 -8.158 -32.395 1.00 86.19 174 LYS A C 1
ATOM 1295 O O . LYS A 1 174 ? -0.956 -9.091 -32.051 1.00 86.19 174 LYS A O 1
ATOM 1300 N N . GLY A 1 175 ? -2.490 -7.525 -31.554 1.00 88.38 175 GLY A N 1
ATOM 1301 C CA . GLY A 1 175 ? -2.446 -7.733 -30.115 1.00 88.38 175 GLY A CA 1
ATOM 1302 C C . GLY A 1 175 ? -1.391 -6.853 -29.444 1.00 88.38 175 GLY A C 1
ATOM 1303 O O . GLY A 1 175 ? -0.935 -5.884 -30.046 1.00 88.38 175 GLY A O 1
ATOM 1304 N N . PRO A 1 176 ? -1.025 -7.165 -28.192 1.00 95.06 176 PRO A N 1
ATOM 1305 C CA . PRO A 1 176 ? -0.075 -6.372 -27.430 1.00 95.06 176 PRO A CA 1
ATOM 1306 C C . PRO A 1 176 ? 1.337 -6.522 -28.013 1.00 95.06 176 PRO A C 1
ATOM 1308 O O . PRO A 1 176 ? 1.841 -7.639 -28.137 1.00 95.06 176 PRO A O 1
ATOM 1311 N N . ILE A 1 177 ? 1.985 -5.404 -28.343 1.00 95.31 177 ILE A N 1
ATOM 1312 C CA . ILE A 1 177 ? 3.343 -5.361 -28.910 1.00 95.31 177 ILE A CA 1
ATOM 1313 C C . ILE A 1 177 ? 4.283 -4.727 -27.892 1.00 95.31 177 ILE A C 1
ATOM 1315 O O . ILE A 1 177 ? 4.031 -3.609 -27.451 1.00 95.31 177 ILE A O 1
ATOM 1319 N N . LEU A 1 178 ? 5.374 -5.407 -27.528 1.00 95.19 178 LEU A N 1
ATOM 1320 C CA . LEU A 1 178 ? 6.374 -4.833 -26.629 1.00 95.19 178 LEU A CA 1
ATOM 1321 C C . LEU A 1 178 ? 7.015 -3.601 -27.285 1.00 95.19 178 LEU A C 1
ATOM 1323 O O . LEU A 1 178 ? 7.641 -3.711 -28.338 1.00 95.19 178 LEU A O 1
ATOM 1327 N N . VAL A 1 179 ? 6.892 -2.443 -26.640 1.00 93.75 179 VAL A N 1
ATOM 1328 C CA . VAL A 1 179 ? 7.458 -1.171 -27.123 1.00 93.75 179 VAL A CA 1
ATOM 1329 C C . VAL A 1 179 ? 8.562 -0.627 -26.228 1.00 93.75 179 VAL A C 1
ATOM 1331 O O . VAL A 1 179 ? 9.336 0.226 -26.657 1.00 93.75 179 VAL A O 1
ATOM 1334 N N . SER A 1 180 ? 8.645 -1.076 -24.974 1.00 93.88 180 SER A N 1
ATOM 1335 C CA . SER A 1 180 ? 9.712 -0.659 -24.066 1.00 93.88 180 SER A CA 1
ATOM 1336 C C . SER A 1 180 ? 9.836 -1.583 -22.858 1.00 93.88 180 SER A C 1
ATOM 1338 O O . SER A 1 180 ? 8.911 -2.322 -22.529 1.00 93.88 180 SER A O 1
ATOM 1340 N N . PHE A 1 181 ? 10.976 -1.531 -22.173 1.00 94.81 181 PHE A N 1
ATOM 1341 C CA . PHE A 1 181 ? 11.242 -2.311 -20.967 1.00 94.81 181 PHE A CA 1
ATOM 1342 C C . PHE A 1 181 ? 12.214 -1.583 -20.030 1.00 94.81 181 PHE A C 1
ATOM 1344 O O . PHE A 1 181 ? 13.018 -0.750 -20.461 1.00 94.81 181 PHE A O 1
ATOM 1351 N N . ARG A 1 182 ? 12.166 -1.911 -18.738 1.00 94.12 182 ARG A N 1
ATOM 1352 C CA . ARG A 1 182 ? 13.061 -1.357 -17.718 1.00 94.12 182 ARG A CA 1
ATOM 1353 C C . ARG A 1 182 ? 13.419 -2.391 -16.667 1.00 94.12 182 ARG A C 1
ATOM 1355 O O . ARG A 1 182 ? 12.560 -3.121 -16.192 1.00 94.12 182 ARG A O 1
ATOM 1362 N N . ASN A 1 183 ? 14.676 -2.358 -16.248 1.00 94.94 183 ASN A N 1
ATOM 1363 C CA . ASN A 1 183 ? 15.085 -2.892 -14.965 1.00 94.94 183 ASN A CA 1
ATOM 1364 C C . ASN A 1 183 ? 14.790 -1.868 -13.859 1.00 94.94 183 ASN A C 1
ATOM 1366 O O . ASN A 1 183 ? 15.433 -0.818 -13.806 1.00 94.94 183 ASN A O 1
ATOM 1370 N N . TYR A 1 184 ? 13.804 -2.156 -13.012 1.00 95.62 184 TYR A N 1
ATOM 1371 C CA . TYR A 1 184 ? 13.376 -1.243 -11.952 1.00 95.62 184 TYR A CA 1
ATOM 1372 C C . TYR A 1 184 ? 14.165 -1.413 -10.645 1.00 95.62 184 TYR A C 1
ATOM 1374 O O . TYR A 1 184 ? 13.965 -0.633 -9.719 1.00 95.62 184 TYR A O 1
ATOM 1382 N N . GLY A 1 185 ? 15.088 -2.379 -10.552 1.00 94.56 185 GLY A N 1
ATOM 1383 C CA . GLY A 1 185 ? 15.858 -2.642 -9.328 1.00 94.56 185 GLY A CA 1
ATOM 1384 C C . GLY A 1 185 ? 16.627 -1.413 -8.836 1.00 94.56 185 GLY A C 1
ATOM 1385 O O . GLY A 1 185 ? 16.619 -1.099 -7.650 1.00 94.56 185 GLY A O 1
ATOM 1386 N N . VAL A 1 186 ? 17.199 -0.639 -9.762 1.00 93.19 186 VAL A N 1
ATOM 1387 C CA . VAL A 1 186 ? 17.876 0.632 -9.453 1.00 93.19 186 VAL A CA 1
ATOM 1388 C C . VAL A 1 186 ? 16.909 1.696 -8.916 1.00 93.19 186 VAL A C 1
ATOM 1390 O O . VAL A 1 186 ? 17.303 2.520 -8.091 1.00 93.19 186 VAL A O 1
ATOM 1393 N N . ASP A 1 187 ? 15.635 1.664 -9.313 1.00 94.44 187 ASP A N 1
ATOM 1394 C CA . ASP A 1 187 ? 14.621 2.617 -8.838 1.00 94.44 187 ASP A CA 1
ATOM 1395 C C . ASP A 1 187 ? 14.301 2.414 -7.353 1.00 94.44 187 ASP A C 1
ATOM 1397 O O . ASP A 1 187 ? 14.024 3.384 -6.645 1.00 94.44 187 ASP A O 1
ATOM 1401 N N . LEU A 1 188 ? 14.390 1.164 -6.882 1.00 93.00 188 LEU A N 1
ATOM 1402 C CA . LEU A 1 188 ? 14.207 0.768 -5.480 1.00 93.00 188 LEU A CA 1
ATOM 1403 C C . LEU A 1 188 ? 15.403 1.118 -4.585 1.00 93.00 188 LEU A C 1
ATOM 1405 O O . LEU A 1 188 ? 15.377 0.874 -3.382 1.00 93.00 188 LEU A O 1
ATOM 1409 N N . MET A 1 189 ? 16.485 1.633 -5.169 1.00 91.19 189 MET A N 1
ATOM 1410 C CA . MET A 1 189 ? 17.691 2.030 -4.444 1.00 91.19 189 MET A CA 1
ATOM 1411 C C . MET A 1 189 ? 17.793 3.550 -4.269 1.00 91.19 189 MET A C 1
ATOM 1413 O O . MET A 1 189 ? 18.782 4.037 -3.720 1.00 91.19 189 MET A O 1
ATOM 1417 N N . ILE A 1 190 ? 16.799 4.313 -4.739 1.00 88.19 190 ILE A N 1
ATOM 1418 C CA . ILE A 1 190 ? 16.785 5.775 -4.628 1.00 88.19 190 ILE A CA 1
ATOM 1419 C C . ILE A 1 190 ? 16.655 6.159 -3.143 1.00 88.19 190 ILE A C 1
ATOM 1421 O O . ILE A 1 190 ? 15.656 5.853 -2.504 1.00 88.19 190 ILE A O 1
ATOM 1425 N N . PRO A 1 191 ? 17.627 6.872 -2.550 1.00 78.75 191 PRO A N 1
ATOM 1426 C CA . PRO A 1 191 ? 17.718 6.963 -1.092 1.00 78.75 191 PRO A CA 1
ATOM 1427 C C . PRO A 1 191 ? 16.582 7.758 -0.435 1.00 78.75 191 PRO A C 1
ATOM 1429 O O . PRO A 1 191 ? 16.167 7.423 0.674 1.00 78.75 191 PRO A O 1
ATOM 1432 N N . GLN A 1 192 ? 16.096 8.819 -1.085 1.00 78.94 192 GLN A N 1
ATOM 1433 C CA . GLN A 1 192 ? 15.091 9.722 -0.515 1.00 78.94 192 GLN A CA 1
ATOM 1434 C C . GLN A 1 192 ? 13.955 9.983 -1.496 1.00 78.94 192 GLN A C 1
ATOM 1436 O O . GLN A 1 192 ? 12.891 9.377 -1.393 1.00 78.94 192 GLN A O 1
ATOM 1441 N N . THR A 1 193 ? 14.175 10.897 -2.438 1.00 84.44 193 THR A N 1
ATOM 1442 C CA . THR A 1 193 ? 13.189 11.268 -3.444 1.00 84.44 193 THR A CA 1
ATOM 1443 C C . THR A 1 193 ? 13.861 11.566 -4.777 1.00 84.44 193 THR A C 1
ATOM 1445 O O . THR A 1 193 ? 15.014 11.990 -4.845 1.00 84.44 193 THR A O 1
ATOM 1448 N N . LEU A 1 194 ? 13.114 11.358 -5.852 1.00 88.19 194 LEU A N 1
ATOM 1449 C CA . LEU A 1 194 ? 13.431 11.803 -7.202 1.00 88.19 194 LEU A CA 1
ATOM 1450 C C . LEU A 1 194 ? 12.170 12.461 -7.756 1.00 88.19 194 LEU A C 1
ATOM 1452 O O . LEU A 1 194 ? 11.102 11.866 -7.655 1.00 88.19 194 LEU A O 1
ATOM 1456 N N . GLY A 1 195 ? 12.279 13.673 -8.308 1.00 87.31 195 GLY A N 1
ATOM 1457 C CA . GLY A 1 195 ? 11.179 14.345 -9.014 1.00 87.31 195 GLY A CA 1
ATOM 1458 C C . GLY A 1 195 ? 9.864 14.418 -8.231 1.00 87.31 195 GLY A C 1
ATOM 1459 O O . GLY A 1 195 ? 8.806 14.268 -8.831 1.00 87.31 195 GLY A O 1
ATOM 1460 N N . SER A 1 196 ? 9.914 14.554 -6.903 1.00 88.06 196 SER A N 1
ATOM 1461 C CA . SER A 1 196 ? 8.746 14.443 -6.029 1.00 88.06 196 SER A CA 1
ATOM 1462 C C . SER A 1 196 ? 8.726 15.523 -4.954 1.00 88.06 196 SER A C 1
ATOM 1464 O O . SER A 1 196 ? 9.770 15.867 -4.403 1.00 88.06 196 SER A O 1
ATOM 1466 N N . GLU A 1 197 ? 7.529 16.012 -4.628 1.00 88.94 197 GLU A N 1
ATOM 1467 C CA . GLU A 1 197 ? 7.309 17.149 -3.730 1.00 88.94 197 GLU A CA 1
ATOM 1468 C C . GLU A 1 197 ? 6.262 16.836 -2.652 1.00 88.94 197 GLU A C 1
ATOM 1470 O O . GLU A 1 197 ? 5.448 15.933 -2.838 1.00 88.94 197 GLU A O 1
ATOM 1475 N N . PRO A 1 198 ? 6.248 17.543 -1.513 1.00 86.56 198 PRO A N 1
ATOM 1476 C CA . PRO A 1 198 ? 7.390 18.248 -0.931 1.00 86.56 198 PRO A CA 1
ATOM 1477 C C . PRO A 1 198 ? 8.539 17.287 -0.586 1.00 86.56 198 PRO A C 1
ATOM 1479 O O . PRO A 1 198 ? 8.301 16.157 -0.152 1.00 86.56 198 PRO A O 1
ATOM 1482 N N . ALA A 1 199 ? 9.786 17.740 -0.709 1.00 79.88 199 ALA A N 1
ATOM 1483 C CA . ALA A 1 199 ? 10.937 16.990 -0.198 1.00 79.88 199 ALA A CA 1
ATOM 1484 C C . ALA A 1 199 ? 10.799 16.692 1.317 1.00 79.88 199 ALA A C 1
ATOM 1486 O O . ALA A 1 199 ? 10.210 17.505 2.038 1.00 79.88 199 ALA A O 1
ATOM 1487 N N . PRO A 1 200 ? 11.385 15.595 1.845 1.00 74.06 200 PRO A N 1
ATOM 1488 C CA . PRO A 1 200 ? 11.273 15.232 3.261 1.00 74.06 200 PRO A CA 1
ATOM 1489 C C . PRO A 1 200 ? 11.585 16.385 4.222 1.00 74.06 200 PRO A C 1
ATOM 1491 O O . PRO A 1 200 ? 10.799 16.668 5.120 1.00 74.06 200 PRO A O 1
ATOM 1494 N N . GLN A 1 201 ? 12.658 17.143 3.973 1.00 72.06 201 GLN A N 1
ATOM 1495 C CA . GLN A 1 201 ? 13.024 18.300 4.798 1.00 72.06 201 GLN A CA 1
ATOM 1496 C C . GLN A 1 201 ? 11.952 19.402 4.815 1.00 72.06 201 GLN A C 1
ATOM 1498 O O . GLN A 1 201 ? 11.732 20.045 5.842 1.00 72.06 201 GLN A O 1
ATOM 1503 N N . ALA A 1 202 ? 11.273 19.629 3.690 1.00 79.00 202 ALA A N 1
ATOM 1504 C CA . ALA A 1 202 ? 10.199 20.612 3.607 1.00 79.00 202 ALA A CA 1
ATOM 1505 C C . ALA A 1 202 ? 8.967 20.163 4.407 1.00 79.00 202 ALA A C 1
ATOM 1507 O O . ALA A 1 202 ? 8.317 21.001 5.033 1.00 79.00 202 ALA A O 1
ATOM 1508 N N . ILE A 1 203 ? 8.690 18.853 4.458 1.00 75.00 203 ILE A N 1
ATOM 1509 C CA . ILE A 1 203 ? 7.639 18.295 5.318 1.00 75.00 203 ILE A CA 1
ATOM 1510 C C . ILE A 1 203 ? 7.970 18.551 6.791 1.00 75.00 203 ILE A C 1
ATOM 1512 O O . ILE A 1 203 ? 7.121 19.052 7.523 1.00 75.00 203 ILE A O 1
ATOM 1516 N N . LEU A 1 204 ? 9.215 18.292 7.206 1.00 70.12 204 LEU A N 1
ATOM 1517 C CA . LEU A 1 204 ? 9.665 18.527 8.584 1.00 70.12 204 LEU A CA 1
ATOM 1518 C C . LEU A 1 204 ? 9.527 19.986 9.007 1.00 70.12 204 LEU A C 1
ATOM 1520 O O . LEU A 1 204 ? 9.034 20.281 10.093 1.00 70.12 204 LEU A O 1
ATOM 1524 N N . ASN A 1 205 ? 9.922 20.909 8.133 1.00 73.06 205 ASN A N 1
ATOM 1525 C CA . ASN A 1 205 ? 9.841 22.338 8.419 1.00 73.06 205 ASN A CA 1
ATOM 1526 C C . ASN A 1 205 ? 8.391 22.824 8.598 1.00 73.06 205 ASN A C 1
ATOM 1528 O O . ASN A 1 205 ? 8.163 23.805 9.310 1.00 73.06 205 ASN A O 1
ATOM 1532 N N . ALA A 1 206 ? 7.426 22.140 7.972 1.00 72.94 206 ALA A N 1
ATOM 1533 C CA . ALA A 1 206 ? 6.004 22.462 8.032 1.00 72.94 206 ALA A CA 1
ATOM 1534 C C . ALA A 1 206 ? 5.288 21.922 9.286 1.00 72.94 206 ALA A C 1
ATOM 1536 O O . ALA A 1 206 ? 4.129 22.273 9.509 1.00 72.94 206 ALA A O 1
ATOM 1537 N N . LEU A 1 207 ? 5.940 21.088 10.105 1.00 68.56 207 LEU A N 1
ATOM 1538 C CA . LEU A 1 207 ? 5.348 20.572 11.343 1.00 68.56 207 LEU A CA 1
ATOM 1539 C C . LEU A 1 207 ? 5.256 21.668 12.438 1.00 68.56 207 LEU A C 1
ATOM 1541 O O . LEU A 1 207 ? 6.066 22.603 12.440 1.00 68.56 207 LEU A O 1
ATOM 1545 N N . PRO A 1 208 ? 4.290 21.582 13.377 1.00 67.00 208 PRO A N 1
ATOM 1546 C CA . PRO A 1 208 ? 4.162 22.492 14.528 1.00 67.00 208 PRO A CA 1
ATOM 1547 C C . PRO A 1 208 ? 5.419 22.567 15.414 1.00 67.00 208 PRO A C 1
ATOM 1549 O O . PRO A 1 208 ? 6.198 21.622 15.466 1.00 67.00 208 PRO A O 1
ATOM 1552 N N . ALA A 1 209 ? 5.650 23.700 16.092 1.00 62.62 209 ALA A N 1
ATOM 1553 C CA . ALA A 1 209 ? 6.910 23.997 16.795 1.00 62.62 209 ALA A CA 1
ATOM 1554 C C . ALA A 1 209 ? 7.173 23.154 18.056 1.00 62.62 209 ALA A C 1
ATOM 1556 O O . ALA A 1 209 ? 8.310 22.784 18.316 1.00 62.62 209 ALA A O 1
ATOM 1557 N N . ASP A 1 210 ? 6.124 22.804 18.789 1.00 57.44 210 ASP A N 1
ATOM 1558 C CA . ASP A 1 210 ? 6.111 21.925 19.967 1.00 57.44 210 ASP A CA 1
ATOM 1559 C C . ASP A 1 210 ? 6.502 20.469 19.655 1.00 57.44 210 ASP A C 1
ATOM 1561 O O . ASP A 1 210 ? 6.857 19.696 20.540 1.00 57.44 210 ASP A O 1
ATOM 1565 N N . ILE A 1 211 ? 6.468 20.113 18.374 1.00 59.53 211 ILE A N 1
ATOM 1566 C CA . ILE A 1 211 ? 6.819 18.804 17.830 1.00 59.53 211 ILE A CA 1
ATOM 1567 C C . ILE A 1 211 ? 8.279 18.804 17.317 1.00 59.53 211 ILE A C 1
ATOM 1569 O O . ILE A 1 211 ? 8.854 17.741 17.088 1.00 59.53 211 ILE A O 1
ATOM 1573 N N . LYS A 1 212 ? 8.919 19.978 17.172 1.00 56.00 212 LYS A N 1
ATOM 1574 C CA . LYS A 1 212 ? 10.188 20.126 16.439 1.00 56.00 212 LYS A CA 1
ATOM 1575 C C . LYS A 1 212 ? 11.395 19.525 17.139 1.00 56.00 212 LYS A C 1
ATOM 1577 O O . LYS A 1 212 ? 12.104 18.796 16.474 1.00 56.00 212 LYS A O 1
ATOM 1582 N N . ASP A 1 213 ? 11.678 19.768 18.413 1.00 56.78 213 ASP A N 1
ATOM 1583 C CA . ASP A 1 213 ? 13.061 19.556 18.887 1.00 56.78 213 ASP A CA 1
ATOM 1584 C C . ASP A 1 213 ? 13.449 18.086 19.141 1.00 56.78 213 ASP A C 1
ATOM 1586 O O . ASP A 1 213 ? 14.515 17.639 18.714 1.00 56.78 213 ASP A O 1
ATOM 1590 N N . GLU A 1 214 ? 12.576 17.277 19.744 1.00 54.44 214 GLU A N 1
ATOM 1591 C CA . GLU A 1 214 ? 12.835 15.837 19.926 1.00 54.44 214 GLU A CA 1
ATOM 1592 C C . GLU A 1 214 ? 12.704 15.031 18.647 1.00 54.44 214 GLU A C 1
ATOM 1594 O O . GLU A 1 214 ? 13.407 14.041 18.449 1.00 54.44 214 GLU A O 1
ATOM 1599 N N . GLN A 1 215 ? 11.787 15.442 17.779 1.00 58.66 215 GLN A N 1
ATOM 1600 C CA . GLN A 1 215 ? 11.497 14.693 16.571 1.00 58.66 215 GLN A CA 1
ATOM 1601 C C . GLN A 1 215 ? 12.388 15.121 15.428 1.00 58.66 215 GLN A C 1
ATOM 1603 O O . GLN A 1 215 ? 12.771 14.271 14.646 1.00 58.66 215 GLN A O 1
ATOM 1608 N N . LYS A 1 216 ? 12.822 16.383 15.371 1.00 56.31 216 LYS A N 1
ATOM 1609 C CA . LYS A 1 216 ? 13.957 16.781 14.541 1.00 56.31 216 LYS A CA 1
ATOM 1610 C C . LYS A 1 216 ? 15.177 15.969 14.935 1.00 56.31 216 LYS A C 1
ATOM 1612 O O . LYS A 1 216 ? 15.797 15.438 14.038 1.00 56.31 216 LYS A O 1
ATOM 1617 N N . LYS A 1 217 ? 15.443 15.739 16.226 1.00 60.03 217 LYS A N 1
ATOM 1618 C CA . LYS A 1 217 ? 16.526 14.841 16.650 1.00 60.03 217 LYS A CA 1
ATOM 1619 C C . LYS A 1 217 ? 16.290 13.381 16.240 1.00 60.03 217 LYS A C 1
ATOM 1621 O O . LYS A 1 217 ? 17.175 12.805 15.632 1.00 60.03 217 LYS A O 1
ATOM 1626 N N . ALA A 1 218 ? 15.113 12.795 16.473 1.00 56.69 218 ALA A N 1
ATOM 1627 C CA . ALA A 1 218 ? 14.824 11.405 16.082 1.00 56.69 218 ALA A CA 1
ATOM 1628 C C . ALA A 1 218 ? 14.790 11.190 14.556 1.00 56.69 218 ALA A C 1
ATOM 1630 O O . ALA A 1 218 ? 15.194 10.140 14.059 1.00 56.69 218 ALA A O 1
ATOM 1631 N N . ILE A 1 219 ? 14.320 12.185 13.805 1.00 53.84 219 ILE A N 1
ATOM 1632 C CA . ILE A 1 219 ? 14.267 12.187 12.344 1.00 53.84 219 ILE A CA 1
ATOM 1633 C C . ILE A 1 219 ? 15.646 12.505 11.773 1.00 53.84 219 ILE A C 1
ATOM 1635 O O . ILE A 1 219 ? 16.033 11.849 10.825 1.00 53.84 219 ILE A O 1
ATOM 1639 N N . GLU A 1 220 ? 16.427 13.421 12.345 1.00 57.47 220 GLU A N 1
ATOM 1640 C CA . GLU A 1 220 ? 17.830 13.652 11.971 1.00 57.47 220 GLU A CA 1
ATOM 1641 C C . GLU A 1 220 ? 18.693 12.434 12.300 1.00 57.47 220 GLU A C 1
ATOM 1643 O O . GLU A 1 220 ? 19.520 12.061 11.479 1.00 57.47 220 GLU A O 1
ATOM 1648 N N . GLU A 1 221 ? 18.475 11.770 13.437 1.00 59.16 221 GLU A N 1
ATOM 1649 C CA . GLU A 1 221 ? 19.132 10.515 13.818 1.00 59.16 221 GLU A CA 1
ATOM 1650 C C . GLU A 1 221 ? 18.697 9.358 12.919 1.00 59.16 221 GLU A C 1
ATOM 1652 O O . GLU A 1 221 ? 19.535 8.549 12.555 1.00 59.16 221 GLU A O 1
ATOM 1657 N N . SER A 1 222 ? 17.432 9.289 12.494 1.00 52.88 222 SER A N 1
ATOM 1658 C CA . SER A 1 222 ? 16.944 8.227 11.600 1.00 52.88 222 SER A CA 1
ATOM 1659 C C . SER A 1 222 ? 17.266 8.486 10.126 1.00 52.88 222 SER A C 1
ATOM 1661 O O . SER A 1 222 ? 17.568 7.549 9.398 1.00 52.88 222 SER A O 1
ATOM 1663 N N . LEU A 1 223 ? 17.258 9.742 9.672 1.00 51.53 223 LEU A N 1
ATOM 1664 C CA . LEU A 1 223 ? 17.789 10.172 8.373 1.00 51.53 223 LEU A CA 1
ATOM 1665 C C . LEU A 1 223 ? 19.304 9.960 8.332 1.00 51.53 223 LEU A C 1
ATOM 1667 O O . LEU A 1 223 ? 19.833 9.507 7.317 1.00 51.53 223 LEU A O 1
ATOM 1671 N N . ALA A 1 224 ? 19.996 10.230 9.443 1.00 52.75 224 ALA A N 1
ATOM 1672 C CA . ALA A 1 224 ? 21.387 9.851 9.620 1.00 52.75 224 ALA A CA 1
ATOM 1673 C C . ALA A 1 224 ? 21.546 8.330 9.662 1.00 52.75 224 ALA A C 1
ATOM 1675 O O . ALA A 1 224 ? 22.468 7.851 9.031 1.00 52.75 224 ALA A O 1
ATOM 1676 N N . ALA A 1 225 ? 20.648 7.565 10.288 1.00 51.34 225 ALA A N 1
ATOM 1677 C CA . ALA A 1 225 ? 20.685 6.101 10.325 1.00 51.34 225 ALA A CA 1
ATOM 1678 C C . ALA A 1 225 ? 20.419 5.466 8.950 1.00 51.34 225 ALA A C 1
ATOM 1680 O O . ALA A 1 225 ? 21.050 4.481 8.585 1.00 51.34 225 ALA A O 1
ATOM 1681 N N . LEU A 1 226 ? 19.532 6.058 8.145 1.00 49.38 226 LEU A N 1
ATOM 1682 C CA . LEU A 1 226 ? 19.331 5.729 6.729 1.00 49.38 226 LEU A CA 1
ATOM 1683 C C . LEU A 1 226 ? 20.608 5.982 5.913 1.00 49.38 226 LEU A C 1
ATOM 1685 O O . LEU A 1 226 ? 20.903 5.223 4.992 1.00 49.38 226 LEU A O 1
ATOM 1689 N N . ALA A 1 227 ? 21.396 6.999 6.278 1.00 43.62 227 ALA A N 1
ATOM 1690 C CA . ALA A 1 227 ? 22.733 7.224 5.727 1.00 43.62 227 ALA A CA 1
ATOM 1691 C C . ALA A 1 227 ? 23.809 6.289 6.339 1.00 43.62 227 ALA A C 1
ATOM 1693 O O . ALA A 1 227 ? 24.726 5.866 5.637 1.00 43.62 227 ALA A O 1
ATOM 1694 N N . GLU A 1 228 ? 23.681 5.916 7.616 1.00 42.12 228 GLU A N 1
ATOM 1695 C CA . GLU A 1 228 ? 24.585 5.059 8.404 1.00 42.12 228 GLU A CA 1
ATOM 1696 C C . GLU A 1 228 ? 24.274 3.555 8.260 1.00 42.12 228 GLU A C 1
ATOM 1698 O O . GLU A 1 228 ? 24.988 2.734 8.828 1.00 42.12 228 GLU A O 1
ATOM 1703 N N . GLY A 1 229 ? 23.285 3.168 7.440 1.00 45.81 229 GLY A N 1
ATOM 1704 C CA . GLY A 1 229 ? 22.881 1.783 7.140 1.00 45.81 229 GLY A CA 1
ATOM 1705 C C . GLY A 1 229 ? 23.957 0.885 6.501 1.00 45.81 229 GLY A C 1
ATOM 1706 O O . GLY A 1 229 ? 23.675 -0.232 6.082 1.00 45.81 229 GLY A O 1
ATOM 1707 N N . GLY A 1 230 ? 25.209 1.338 6.431 1.00 46.03 230 GLY A N 1
ATOM 1708 C CA . GLY A 1 230 ? 26.281 0.520 7.007 1.00 46.03 230 GLY A CA 1
ATOM 1709 C C . GLY A 1 230 ? 26.883 -0.623 6.193 1.00 46.03 230 GLY A C 1
ATOM 1710 O O . GLY A 1 230 ? 27.944 -1.103 6.569 1.00 46.03 230 GLY A O 1
ATOM 1711 N N . GLY A 1 231 ? 26.305 -1.068 5.080 1.00 53.19 231 GLY A N 1
ATOM 1712 C CA . GLY A 1 231 ? 26.965 -2.109 4.281 1.00 53.19 231 GLY A CA 1
ATOM 1713 C C . GLY A 1 231 ? 26.020 -2.824 3.336 1.00 53.19 231 GLY A C 1
ATOM 1714 O O . GLY A 1 231 ? 25.076 -3.442 3.794 1.00 53.19 231 GLY A O 1
ATOM 1715 N N . ALA A 1 232 ? 26.302 -2.728 2.032 1.00 55.47 232 ALA A N 1
ATOM 1716 C CA . ALA A 1 232 ? 25.507 -3.239 0.907 1.00 55.47 232 ALA A CA 1
ATOM 1717 C C . ALA A 1 232 ? 24.025 -2.798 0.892 1.00 55.47 232 ALA A C 1
ATOM 1719 O O . ALA A 1 232 ? 23.250 -3.080 1.800 1.00 55.47 232 ALA A O 1
ATOM 1720 N N . LEU A 1 233 ? 23.596 -2.131 -0.185 1.00 75.75 233 LEU A N 1
ATOM 1721 C CA . LEU A 1 233 ? 22.159 -1.973 -0.421 1.00 75.75 233 LEU A CA 1
ATOM 1722 C C . LEU A 1 233 ? 21.588 -3.371 -0.669 1.00 75.75 233 LEU A C 1
ATOM 1724 O O . LEU A 1 233 ? 21.980 -4.036 -1.623 1.00 75.75 233 LEU A O 1
ATOM 1728 N N . LYS A 1 234 ? 20.716 -3.848 0.214 1.00 80.81 234 LYS A N 1
ATOM 1729 C CA . LYS A 1 234 ? 20.048 -5.133 0.039 1.00 80.81 234 LYS A CA 1
ATOM 1730 C C . LYS A 1 234 ? 18.590 -4.874 -0.290 1.00 80.81 234 LYS A C 1
ATOM 1732 O O . LYS A 1 234 ? 17.878 -4.279 0.514 1.00 80.81 234 LYS A O 1
ATOM 1737 N N . LEU A 1 235 ? 18.182 -5.321 -1.472 1.00 87.00 235 LEU A N 1
ATOM 1738 C CA . LEU A 1 235 ? 16.778 -5.361 -1.846 1.00 87.00 235 LEU A CA 1
ATOM 1739 C C . LEU A 1 235 ? 16.150 -6.628 -1.268 1.00 87.00 235 LEU A C 1
ATOM 1741 O O . LEU A 1 235 ? 16.726 -7.718 -1.344 1.00 87.00 235 LEU A O 1
ATOM 1745 N N . GLU A 1 236 ? 14.982 -6.461 -0.667 1.00 90.19 236 GLU A N 1
ATOM 1746 C CA . GLU A 1 236 ? 14.138 -7.568 -0.242 1.00 90.19 236 GLU A CA 1
ATOM 1747 C C . GLU A 1 236 ? 13.382 -8.126 -1.459 1.00 90.19 236 GLU A C 1
ATOM 1749 O O . GLU A 1 236 ? 13.194 -7.406 -2.446 1.00 90.19 236 GLU A O 1
ATOM 1754 N N . PRO A 1 237 ? 12.934 -9.396 -1.427 1.00 91.44 237 PRO A N 1
ATOM 1755 C CA . PRO A 1 237 ? 12.104 -9.948 -2.492 1.00 91.44 237 PRO A CA 1
ATOM 1756 C C . PRO A 1 237 ? 10.892 -9.047 -2.776 1.00 91.44 237 PRO A C 1
ATOM 1758 O O . PRO A 1 237 ? 10.032 -8.857 -1.915 1.00 91.44 237 PRO A O 1
ATOM 1761 N N . SER A 1 238 ? 10.852 -8.474 -3.979 1.00 91.94 238 SER A N 1
ATOM 1762 C CA . SER A 1 238 ? 9.804 -7.547 -4.406 1.00 91.94 238 SER A CA 1
ATOM 1763 C C . SER A 1 238 ? 8.434 -8.219 -4.494 1.00 91.94 238 SER A C 1
ATOM 1765 O O . SER A 1 238 ? 8.292 -9.280 -5.099 1.00 91.94 238 SER A O 1
ATOM 1767 N N . ASP A 1 239 ? 7.404 -7.531 -4.001 1.00 91.38 239 ASP A N 1
ATOM 1768 C CA . ASP A 1 239 ? 5.993 -7.841 -4.271 1.00 91.38 239 ASP A CA 1
ATOM 1769 C C . ASP A 1 239 ? 5.224 -6.536 -4.537 1.00 91.38 239 ASP A C 1
ATOM 1771 O O . ASP A 1 239 ? 4.583 -5.981 -3.640 1.00 91.38 239 ASP A O 1
ATOM 1775 N N . PRO A 1 240 ? 5.360 -5.969 -5.748 1.00 93.19 240 PRO A N 1
ATOM 1776 C CA . PRO A 1 240 ? 4.845 -4.651 -6.038 1.00 93.19 240 PRO A CA 1
ATOM 1777 C C . PRO A 1 240 ? 3.336 -4.660 -6.291 1.00 93.19 240 PRO A C 1
ATOM 1779 O O . PRO A 1 240 ? 2.777 -5.551 -6.933 1.00 93.19 240 PRO A O 1
ATOM 1782 N N . TRP A 1 241 ? 2.680 -3.590 -5.867 1.00 93.88 241 TRP A N 1
ATOM 1783 C CA . TRP A 1 241 ? 1.350 -3.207 -6.317 1.00 93.88 241 TRP A CA 1
ATOM 1784 C C . TRP A 1 241 ? 1.472 -2.162 -7.427 1.00 93.88 241 TRP A C 1
ATOM 1786 O O . TRP A 1 241 ? 2.263 -1.226 -7.310 1.00 93.88 241 TRP A O 1
ATOM 1796 N N . ILE A 1 242 ? 0.709 -2.316 -8.512 1.00 94.56 242 ILE A N 1
ATOM 1797 C CA . ILE A 1 242 ? 0.780 -1.429 -9.681 1.00 94.56 242 ILE A CA 1
ATOM 1798 C C . ILE A 1 242 ? -0.615 -0.970 -10.063 1.00 94.56 242 ILE A C 1
ATOM 1800 O O . ILE A 1 242 ? -1.545 -1.773 -10.121 1.00 94.56 242 ILE A O 1
ATOM 1804 N N . ALA A 1 243 ? -0.736 0.314 -10.380 1.00 94.44 243 ALA A N 1
ATOM 1805 C CA . ALA A 1 243 ? -1.946 0.878 -10.950 1.00 94.44 243 ALA A CA 1
ATOM 1806 C C . ALA A 1 243 ? -1.629 1.960 -11.988 1.00 94.44 243 ALA A C 1
ATOM 1808 O O . ALA A 1 243 ? -0.530 2.517 -12.022 1.00 94.44 243 ALA A O 1
ATOM 1809 N N . SER A 1 244 ? -2.605 2.248 -12.845 1.00 93.38 244 SER A N 1
ATOM 1810 C CA . SER A 1 244 ? -2.561 3.343 -13.814 1.00 93.38 244 SER A CA 1
ATOM 1811 C C . SER A 1 244 ? -3.236 4.588 -13.238 1.00 93.38 244 SER A C 1
ATOM 1813 O O . SER A 1 244 ? -4.330 4.487 -12.681 1.00 93.38 244 SER A O 1
ATOM 1815 N N . GLY A 1 245 ? -2.604 5.746 -13.415 1.00 90.06 245 GLY A N 1
ATOM 1816 C CA . GLY A 1 245 ? -3.231 7.052 -13.230 1.00 90.06 245 GLY A CA 1
ATOM 1817 C C . GLY A 1 245 ? -3.983 7.502 -14.484 1.00 90.06 245 GLY A C 1
ATOM 1818 O O . GLY A 1 245 ? -4.395 6.688 -15.316 1.00 90.06 245 GLY A O 1
ATOM 1819 N N . ALA A 1 246 ? -4.138 8.813 -14.652 1.00 86.75 246 ALA A N 1
ATOM 1820 C CA . ALA A 1 246 ? -4.659 9.385 -15.884 1.00 86.75 246 ALA A CA 1
ATOM 1821 C C . ALA A 1 246 ? -3.652 9.232 -17.039 1.00 86.75 246 ALA A C 1
ATOM 1823 O O . ALA A 1 246 ? -2.457 9.500 -16.895 1.00 86.75 246 ALA A O 1
ATOM 1824 N N . GLY A 1 247 ? -4.152 8.846 -18.216 1.00 86.12 247 GLY A N 1
ATOM 1825 C CA . GLY A 1 247 ? -3.317 8.641 -19.400 1.00 86.12 247 GLY A CA 1
ATOM 1826 C C . GLY A 1 247 ? -2.466 7.373 -19.310 1.00 86.12 247 GLY A C 1
ATOM 1827 O O . GLY A 1 247 ? -2.915 6.337 -18.826 1.00 86.12 247 GLY A O 1
ATOM 1828 N N . ASP A 1 248 ? -1.232 7.464 -19.799 1.00 89.75 248 ASP A N 1
ATOM 1829 C CA . ASP A 1 248 ? -0.247 6.377 -19.790 1.00 89.75 248 ASP A CA 1
ATOM 1830 C C . ASP A 1 248 ? 0.835 6.659 -18.740 1.00 89.75 248 ASP A C 1
ATOM 1832 O O . ASP A 1 248 ? 2.040 6.715 -19.009 1.00 89.75 248 ASP A O 1
ATOM 1836 N N . ARG A 1 249 ? 0.348 6.897 -17.516 1.00 92.50 249 ARG A N 1
ATOM 1837 C CA . ARG A 1 249 ? 1.134 7.052 -16.295 1.00 92.50 249 ARG A CA 1
ATOM 1838 C C . ARG A 1 249 ? 0.787 5.930 -15.331 1.00 92.50 249 ARG A C 1
ATOM 1840 O O . ARG A 1 249 ? -0.381 5.610 -15.131 1.00 92.50 249 ARG A O 1
ATOM 1847 N N . TRP A 1 250 ? 1.799 5.369 -14.691 1.00 95.38 250 TRP A N 1
ATOM 1848 C CA . TRP A 1 250 ? 1.653 4.289 -13.727 1.00 95.38 250 TRP A CA 1
ATOM 1849 C C . TRP A 1 250 ? 2.338 4.636 -12.423 1.00 95.38 250 TRP A C 1
ATOM 1851 O O . TRP A 1 250 ? 3.318 5.381 -12.393 1.00 95.38 250 TRP A O 1
ATOM 1861 N N . VAL A 1 251 ? 1.835 4.041 -11.353 1.00 96.44 251 VAL A N 1
ATOM 1862 C CA . VAL A 1 251 ? 2.501 3.993 -10.061 1.00 96.44 251 VAL A CA 1
ATOM 1863 C C . VAL A 1 251 ? 2.786 2.542 -9.710 1.00 96.44 251 VAL A C 1
ATOM 1865 O O . VAL A 1 251 ? 1.934 1.672 -9.875 1.00 96.44 251 VAL A O 1
ATOM 1868 N N . MET A 1 252 ? 4.000 2.298 -9.239 1.00 96.31 252 MET A N 1
ATOM 1869 C CA . MET A 1 252 ? 4.441 1.054 -8.639 1.00 96.31 252 MET A CA 1
ATOM 1870 C C . MET A 1 252 ? 4.767 1.327 -7.179 1.00 96.31 252 MET A C 1
ATOM 1872 O O . MET A 1 252 ? 5.464 2.287 -6.858 1.00 96.31 252 MET A O 1
ATOM 1876 N N . ILE A 1 253 ? 4.273 0.471 -6.301 1.00 95.31 253 ILE A N 1
ATOM 1877 C CA . ILE A 1 253 ? 4.525 0.526 -4.868 1.00 95.31 253 ILE A CA 1
ATOM 1878 C C . ILE A 1 253 ? 5.136 -0.803 -4.504 1.00 95.31 253 ILE A C 1
ATOM 1880 O O . ILE A 1 253 ? 4.496 -1.826 -4.712 1.00 95.31 253 ILE A O 1
ATOM 1884 N N . ASP A 1 254 ? 6.346 -0.794 -3.970 1.00 93.75 254 ASP A N 1
ATOM 1885 C CA . ASP A 1 254 ? 7.039 -1.986 -3.497 1.00 93.75 254 ASP A CA 1
ATOM 1886 C C . ASP A 1 254 ? 7.166 -1.885 -1.971 1.00 93.75 254 ASP A C 1
ATOM 1888 O O . ASP A 1 254 ? 8.083 -1.223 -1.476 1.00 93.75 254 ASP A O 1
ATOM 1892 N N . PRO A 1 255 ? 6.218 -2.456 -1.200 1.00 88.81 255 PRO A N 1
ATOM 1893 C CA . PRO A 1 255 ? 6.244 -2.388 0.258 1.00 88.81 255 PRO A CA 1
ATOM 1894 C C . PRO A 1 255 ? 7.468 -3.062 0.888 1.00 88.81 255 PRO A C 1
ATOM 1896 O O . PRO A 1 255 ? 8.050 -2.433 1.776 1.00 88.81 255 PRO A O 1
ATOM 1899 N N . PRO A 1 256 ? 7.905 -4.270 0.453 1.00 89.06 256 PRO A N 1
ATOM 1900 C CA . PRO A 1 256 ? 9.136 -4.882 0.959 1.00 89.06 256 PRO A CA 1
ATOM 1901 C C . PRO A 1 256 ? 10.349 -3.955 0.848 1.00 89.06 256 PRO A C 1
ATOM 1903 O O . PRO A 1 256 ? 11.097 -3.797 1.814 1.00 89.06 256 PRO A O 1
ATOM 1906 N N . ASN A 1 257 ? 10.493 -3.275 -0.292 1.00 89.25 257 ASN A N 1
ATOM 1907 C CA . ASN A 1 257 ? 11.594 -2.344 -0.536 1.00 89.25 257 ASN A CA 1
ATOM 1908 C C . ASN A 1 257 ? 11.278 -0.896 -0.136 1.00 89.25 257 ASN A C 1
ATOM 1910 O O . ASN A 1 257 ? 12.142 -0.034 -0.255 1.00 89.25 257 ASN A O 1
ATOM 1914 N N . LYS A 1 258 ? 10.076 -0.616 0.381 1.00 88.69 258 LYS A N 1
ATOM 1915 C CA . LYS A 1 258 ? 9.615 0.693 0.877 1.00 88.69 258 LYS A CA 1
ATOM 1916 C C . LYS A 1 258 ? 9.683 1.812 -0.167 1.00 88.69 258 LYS A C 1
ATOM 1918 O O . LYS A 1 258 ? 10.039 2.937 0.173 1.00 88.69 258 LYS A O 1
ATOM 1923 N N . HIS A 1 259 ? 9.324 1.531 -1.417 1.00 91.88 259 HIS A N 1
ATOM 1924 C CA . HIS A 1 259 ? 9.387 2.518 -2.501 1.00 91.88 259 HIS A CA 1
ATOM 1925 C C . HIS A 1 259 ? 8.046 2.753 -3.192 1.00 91.88 259 HIS A C 1
ATOM 1927 O O . HIS A 1 259 ? 7.274 1.823 -3.409 1.00 91.88 259 HIS A O 1
ATOM 1933 N N . ILE A 1 260 ? 7.810 4.004 -3.590 1.00 94.75 260 ILE A N 1
ATOM 1934 C CA . ILE A 1 260 ? 6.785 4.391 -4.563 1.00 94.75 260 ILE A CA 1
ATOM 1935 C C . ILE A 1 260 ? 7.513 4.974 -5.761 1.00 94.75 260 ILE A C 1
ATOM 1937 O O . ILE A 1 260 ? 8.261 5.936 -5.612 1.00 94.75 260 ILE A O 1
ATOM 1941 N N . VAL A 1 261 ? 7.276 4.427 -6.946 1.00 95.94 261 VAL A N 1
ATOM 1942 C CA . VAL A 1 261 ? 7.874 4.897 -8.194 1.00 95.94 261 VAL A CA 1
ATOM 1943 C C . VAL A 1 261 ? 6.770 5.175 -9.198 1.00 95.94 261 VAL A C 1
ATOM 1945 O O . VAL A 1 261 ? 5.830 4.397 -9.336 1.00 95.94 261 VAL A O 1
ATOM 1948 N N . THR A 1 262 ? 6.869 6.295 -9.902 1.00 96.12 262 THR A N 1
ATOM 1949 C CA . THR A 1 262 ? 5.937 6.654 -10.970 1.00 96.12 262 THR A CA 1
ATOM 1950 C C . THR A 1 262 ? 6.636 6.655 -12.313 1.00 96.12 262 THR A C 1
ATOM 1952 O O . THR A 1 262 ? 7.781 7.096 -12.454 1.00 96.12 262 THR A O 1
ATOM 1955 N N . TYR A 1 263 ? 5.913 6.172 -13.310 1.00 95.19 263 TYR A N 1
ATOM 1956 C CA . TYR A 1 263 ? 6.401 5.951 -14.656 1.00 95.19 263 TYR A CA 1
ATOM 1957 C C . TYR A 1 263 ? 5.440 6.568 -15.664 1.00 95.19 263 TYR A C 1
ATOM 1959 O O . TYR A 1 263 ? 4.235 6.519 -15.453 1.00 95.19 263 TYR A O 1
ATOM 1967 N N . GLU A 1 264 ? 5.937 7.110 -16.772 1.00 93.25 264 GLU A N 1
ATOM 1968 C CA . GLU A 1 264 ? 5.087 7.706 -17.814 1.00 93.25 264 GLU A CA 1
ATOM 1969 C C . GLU A 1 264 ? 5.625 7.410 -19.210 1.00 93.25 264 GLU A C 1
ATOM 1971 O O . GLU A 1 264 ? 6.786 7.710 -19.506 1.00 93.25 264 GLU A O 1
ATOM 1976 N N . TYR A 1 265 ? 4.779 6.852 -20.075 1.00 89.56 265 TYR A N 1
ATOM 1977 C CA . TYR A 1 265 ? 5.115 6.641 -21.477 1.00 89.56 265 TYR A CA 1
ATOM 1978 C C . TYR A 1 265 ? 4.668 7.844 -22.312 1.00 89.56 265 TYR A C 1
ATOM 1980 O O . TYR A 1 265 ? 3.492 8.181 -22.381 1.00 89.56 265 TYR A O 1
ATOM 1988 N N . LEU A 1 266 ? 5.622 8.494 -22.973 1.00 83.25 266 LEU A N 1
ATOM 1989 C CA . LEU A 1 266 ? 5.435 9.708 -23.772 1.00 83.25 266 LEU A CA 1
ATOM 1990 C C . LEU A 1 266 ? 5.358 9.398 -25.280 1.00 83.25 266 LEU A C 1
ATOM 1992 O O . LEU A 1 266 ? 5.799 10.193 -26.112 1.00 83.25 266 LEU A O 1
ATOM 1996 N N . GLY A 1 267 ? 4.895 8.200 -25.651 1.00 79.19 267 GLY A N 1
ATOM 1997 C CA . GLY A 1 267 ? 4.735 7.737 -27.038 1.00 79.19 267 GLY A CA 1
ATOM 1998 C C . GLY A 1 267 ? 6.030 7.319 -27.749 1.00 79.19 267 GLY A C 1
ATOM 1999 O O . GLY A 1 267 ? 6.010 6.435 -28.594 1.00 79.19 267 GLY A O 1
ATOM 2000 N N . LYS A 1 268 ? 7.165 7.946 -27.421 1.00 83.06 268 LYS A N 1
ATOM 2001 C CA . LYS A 1 268 ? 8.498 7.580 -27.950 1.00 83.06 268 LYS A CA 1
ATOM 2002 C C . LYS A 1 268 ? 9.524 7.271 -26.872 1.00 83.06 268 LYS A C 1
ATOM 2004 O O . LYS A 1 268 ? 10.562 6.694 -27.157 1.00 83.06 268 LYS A O 1
ATOM 2009 N N . ARG A 1 269 ? 9.274 7.742 -25.655 1.00 85.94 269 ARG A N 1
ATOM 2010 C CA . ARG A 1 269 ? 10.196 7.657 -24.526 1.00 85.94 269 ARG A CA 1
ATOM 2011 C C . ARG A 1 269 ? 9.424 7.255 -23.299 1.00 85.94 269 ARG A C 1
ATOM 2013 O O . ARG A 1 269 ? 8.278 7.668 -23.135 1.00 85.94 269 ARG A O 1
ATOM 2020 N N . TRP A 1 270 ? 10.074 6.503 -22.434 1.00 87.94 270 TRP A N 1
ATOM 2021 C CA . TRP A 1 270 ? 9.516 6.138 -21.147 1.00 87.94 270 TRP A CA 1
ATOM 2022 C C . TRP A 1 270 ? 10.322 6.825 -20.054 1.00 87.94 270 TRP A C 1
ATOM 2024 O O . TRP A 1 270 ? 11.548 6.795 -20.087 1.00 87.94 270 TRP A O 1
ATOM 2034 N N . ALA A 1 271 ? 9.659 7.491 -19.114 1.00 90.94 271 ALA A N 1
ATOM 2035 C CA . ALA A 1 271 ? 10.332 8.195 -18.036 1.00 90.94 271 ALA A CA 1
ATOM 2036 C C . ALA A 1 271 ? 10.044 7.583 -16.663 1.00 90.94 271 ALA A C 1
ATOM 2038 O O . ALA A 1 271 ? 8.898 7.232 -16.373 1.00 90.94 271 ALA A O 1
ATOM 2039 N N . VAL A 1 272 ? 11.064 7.547 -15.794 1.00 91.81 272 VAL A N 1
ATOM 2040 C CA . VAL A 1 272 ? 10.841 7.537 -14.340 1.00 91.81 272 VAL A CA 1
ATOM 2041 C C . VAL A 1 272 ? 10.535 8.977 -13.986 1.00 91.81 272 VAL A C 1
ATOM 2043 O O . VAL A 1 272 ? 11.391 9.851 -14.120 1.00 91.81 272 VAL A O 1
ATOM 2046 N N . LYS A 1 273 ? 9.298 9.236 -13.582 1.00 92.44 273 LYS A N 1
ATOM 2047 C CA . LYS A 1 273 ? 8.844 10.586 -13.251 1.00 92.44 273 LYS A CA 1
ATOM 2048 C C . LYS A 1 273 ? 9.254 10.958 -11.848 1.00 92.44 273 LYS A C 1
ATOM 2050 O O . LYS A 1 273 ? 9.822 12.028 -11.629 1.00 92.44 273 LYS A O 1
ATOM 2055 N N . SER A 1 274 ? 8.998 10.047 -10.921 1.00 93.56 274 SER A N 1
ATOM 2056 C 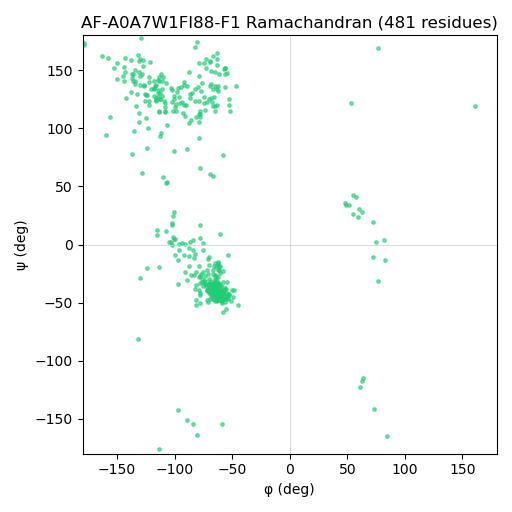CA . SER A 1 274 ? 9.261 10.289 -9.517 1.00 93.56 274 SER A CA 1
ATOM 2057 C C . SER A 1 274 ? 9.527 8.999 -8.768 1.00 93.56 274 SER A C 1
ATOM 2059 O O . SER A 1 274 ? 8.982 7.958 -9.123 1.00 93.56 274 SER A O 1
ATOM 2061 N N . SER A 1 275 ? 10.304 9.092 -7.697 1.00 91.88 275 SER A N 1
ATOM 2062 C CA . SER A 1 275 ? 10.474 8.027 -6.713 1.00 91.88 275 SER A CA 1
ATOM 2063 C C . SER A 1 275 ? 10.448 8.611 -5.306 1.00 91.88 275 SER A C 1
ATOM 2065 O O . SER A 1 275 ? 10.882 9.749 -5.098 1.00 91.88 275 SER A O 1
ATOM 2067 N N . ARG A 1 276 ? 9.926 7.844 -4.354 1.00 89.38 276 ARG A N 1
ATOM 2068 C CA . ARG A 1 276 ? 9.867 8.166 -2.929 1.00 89.38 276 ARG A CA 1
ATOM 2069 C C . ARG A 1 276 ? 10.212 6.936 -2.104 1.00 89.38 276 ARG A C 1
ATOM 2071 O O . ARG A 1 276 ? 9.620 5.876 -2.302 1.00 89.38 276 ARG A O 1
ATOM 2078 N N . ASN A 1 277 ? 11.118 7.110 -1.149 1.00 87.19 277 ASN A N 1
ATOM 2079 C CA . ASN A 1 277 ? 11.404 6.123 -0.120 1.00 87.19 277 ASN A CA 1
ATOM 2080 C C . ASN A 1 277 ? 10.450 6.325 1.067 1.00 87.19 277 ASN A C 1
ATOM 2082 O O . ASN A 1 277 ? 10.611 7.234 1.886 1.00 87.19 277 ASN A O 1
ATOM 2086 N N . ILE A 1 278 ? 9.464 5.439 1.177 1.00 83.44 278 ILE A N 1
ATOM 2087 C CA . ILE A 1 278 ? 8.416 5.465 2.200 1.00 83.44 278 ILE A CA 1
ATOM 2088 C C . ILE A 1 278 ? 9.014 5.304 3.604 1.00 83.44 278 ILE A C 1
ATOM 2090 O O . ILE A 1 278 ? 8.472 5.837 4.572 1.00 83.44 278 ILE A O 1
ATOM 2094 N N . ALA A 1 279 ? 10.163 4.629 3.741 1.00 78.38 279 ALA A N 1
ATOM 2095 C CA . ALA A 1 279 ? 10.836 4.495 5.032 1.00 78.38 279 ALA A CA 1
ATOM 2096 C C . ALA A 1 279 ? 11.135 5.864 5.653 1.00 78.38 279 ALA A C 1
ATOM 2098 O O . ALA A 1 279 ? 10.980 6.032 6.859 1.00 78.38 279 ALA A O 1
ATOM 2099 N N . VAL A 1 280 ? 11.518 6.835 4.819 1.00 73.00 280 VAL A N 1
ATOM 2100 C CA . VAL A 1 280 ? 11.800 8.213 5.230 1.00 73.00 280 VAL A CA 1
ATOM 2101 C C . VAL A 1 280 ? 10.520 8.915 5.674 1.00 73.00 280 VAL A C 1
ATOM 2103 O O . VAL A 1 280 ? 10.507 9.636 6.666 1.00 73.00 280 VAL A O 1
ATOM 2106 N N . GLU A 1 281 ? 9.422 8.692 4.962 1.00 73.62 281 GLU A N 1
ATOM 2107 C CA . GLU A 1 281 ? 8.142 9.347 5.233 1.00 73.62 281 GLU A CA 1
ATOM 2108 C C . GLU A 1 281 ? 7.453 8.798 6.478 1.00 73.62 281 GLU A C 1
ATOM 2110 O O . GLU A 1 281 ? 6.842 9.546 7.237 1.00 73.62 281 GLU A O 1
ATOM 2115 N N . HIS A 1 282 ? 7.609 7.504 6.757 1.00 74.94 282 HIS A N 1
ATOM 2116 C CA . HIS A 1 282 ? 7.134 6.905 8.000 1.00 74.94 282 HIS A CA 1
ATOM 2117 C C . HIS A 1 282 ? 7.807 7.476 9.249 1.00 74.94 282 HIS A C 1
ATOM 2119 O O . HIS A 1 282 ? 7.239 7.331 10.334 1.00 74.94 282 HIS A O 1
ATOM 2125 N N . LEU A 1 283 ? 8.953 8.150 9.120 1.00 66.94 283 LEU A N 1
ATOM 2126 C CA . LEU A 1 283 ? 9.576 8.865 10.233 1.00 66.94 283 LEU A CA 1
ATOM 2127 C C . LEU A 1 283 ? 8.789 10.110 10.644 1.00 66.94 283 LEU A C 1
ATOM 2129 O O . LEU A 1 283 ? 8.980 10.593 11.754 1.00 66.94 283 LEU A O 1
ATOM 2133 N N . ILE A 1 284 ? 7.890 10.614 9.794 1.00 66.44 284 ILE A N 1
ATOM 2134 C CA . ILE A 1 284 ? 7.001 11.719 10.143 1.00 66.44 284 ILE A CA 1
ATOM 2135 C C . ILE A 1 284 ? 5.940 11.157 11.107 1.00 66.44 284 ILE A C 1
ATOM 2137 O O . ILE A 1 284 ? 5.174 10.262 10.731 1.00 66.44 284 ILE A O 1
ATOM 2141 N N . PRO A 1 285 ? 5.890 11.606 12.370 1.00 55.88 285 PRO A N 1
ATOM 2142 C CA . PRO A 1 285 ? 5.113 10.929 13.408 1.00 55.88 285 PRO A CA 1
ATOM 2143 C C . PRO A 1 285 ? 3.719 11.527 13.614 1.00 55.88 285 PRO A C 1
ATOM 2145 O O . PRO A 1 285 ? 2.951 10.997 14.408 1.00 55.88 285 PRO A O 1
ATOM 2148 N N . THR A 1 286 ? 3.378 12.622 12.931 1.00 64.38 286 THR A N 1
ATOM 2149 C CA . THR A 1 286 ? 2.081 13.293 13.079 1.00 64.38 286 THR A CA 1
ATOM 2150 C C . THR A 1 286 ? 1.444 13.596 11.737 1.00 64.38 286 THR A C 1
ATOM 2152 O O . THR A 1 286 ? 2.094 13.584 10.698 1.00 64.38 286 THR A O 1
ATOM 2155 N N . SER A 1 287 ? 0.144 13.868 11.763 1.00 76.88 287 SER A N 1
ATOM 2156 C CA . SER A 1 287 ? -0.628 14.231 10.580 1.00 76.88 287 SER A CA 1
ATOM 2157 C C . SER A 1 287 ? -0.002 15.406 9.805 1.00 76.88 287 SER A C 1
ATOM 2159 O O . SER A 1 287 ? 0.178 16.491 10.352 1.00 76.88 287 SER A O 1
ATOM 2161 N N . PHE A 1 288 ? 0.266 15.218 8.512 1.00 81.06 288 PHE A N 1
ATOM 2162 C CA . PHE A 1 288 ? 0.673 16.277 7.585 1.00 81.06 288 PHE A CA 1
ATOM 2163 C C . PHE A 1 288 ? -0.527 16.675 6.727 1.00 81.06 288 PHE A C 1
ATOM 2165 O O . PHE A 1 288 ? -1.103 15.821 6.055 1.00 81.06 288 PHE A O 1
ATOM 2172 N N . ARG A 1 289 ? -0.913 17.961 6.753 1.00 85.00 289 ARG A N 1
ATOM 2173 C CA . ARG A 1 289 ? -2.067 18.500 5.996 1.00 85.00 289 ARG A CA 1
ATOM 2174 C C . ARG A 1 289 ? -3.346 17.648 6.139 1.00 85.00 289 ARG A C 1
ATOM 2176 O O . ARG A 1 289 ? -4.111 17.501 5.192 1.00 85.00 289 ARG A O 1
ATOM 2183 N N . SER A 1 290 ? -3.568 17.073 7.322 1.00 83.56 290 SER A N 1
ATOM 2184 C CA . SER A 1 290 ? -4.744 16.254 7.644 1.00 83.56 290 SER A CA 1
ATOM 2185 C C . SER A 1 290 ? -5.672 17.026 8.586 1.00 83.56 290 SER A C 1
ATOM 2187 O O . SER A 1 290 ? -5.211 17.742 9.477 1.00 83.56 290 SER A O 1
ATOM 2189 N N . ALA A 1 291 ? -6.979 16.918 8.337 1.00 82.62 291 ALA A N 1
ATOM 2190 C CA . ALA A 1 291 ? -8.033 17.613 9.066 1.00 82.62 291 ALA A CA 1
ATOM 2191 C C . ALA A 1 291 ? -9.181 16.636 9.409 1.00 82.62 291 ALA A C 1
ATOM 2193 O O . ALA A 1 291 ? -9.528 15.815 8.559 1.00 82.62 291 ALA A O 1
ATOM 2194 N N . PRO A 1 292 ? -9.787 16.724 10.609 1.00 85.06 292 PRO A N 1
ATOM 2195 C CA . PRO A 1 292 ? -9.353 17.552 11.737 1.00 85.06 292 PRO A CA 1
ATOM 2196 C C . PRO A 1 292 ? -7.973 17.117 12.249 1.00 85.06 292 PRO A C 1
ATOM 2198 O O . PRO A 1 292 ? -7.567 15.964 12.061 1.00 85.06 292 PRO A O 1
ATOM 2201 N N . ASN A 1 293 ? -7.240 18.048 12.869 1.00 80.50 293 ASN A N 1
ATOM 2202 C CA . ASN A 1 293 ? -6.003 17.682 13.552 1.00 80.50 293 ASN A CA 1
ATOM 2203 C C . ASN A 1 293 ? -6.326 16.795 14.773 1.00 80.50 293 ASN A C 1
ATOM 2205 O O . ASN A 1 293 ? -7.465 16.736 15.244 1.00 80.50 293 ASN A O 1
ATOM 2209 N N . GLU A 1 294 ? -5.313 16.085 15.268 1.00 81.62 294 GLU A N 1
ATOM 2210 C CA . GLU A 1 294 ? -5.475 15.083 16.327 1.00 81.62 294 GLU A CA 1
ATOM 2211 C C . GLU A 1 294 ? -6.084 15.679 17.612 1.00 81.62 294 GLU A C 1
ATOM 2213 O O . GLU A 1 294 ? -6.960 15.074 18.230 1.00 81.62 294 GLU A 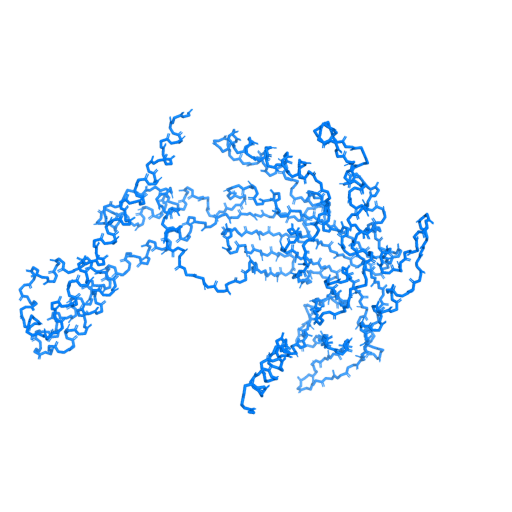O 1
ATOM 2218 N N . GLN A 1 295 ? -5.677 16.895 17.984 1.00 84.06 295 GLN A N 1
ATOM 2219 C CA . GLN A 1 295 ? -6.134 17.560 19.204 1.00 84.06 295 GLN A CA 1
ATOM 2220 C C . GLN A 1 295 ? -7.590 18.038 19.105 1.00 84.06 295 GLN A C 1
ATOM 2222 O O . GLN A 1 295 ? -8.344 17.925 20.077 1.00 84.06 295 GLN A O 1
ATOM 2227 N N . ASP A 1 296 ? -8.001 18.550 17.948 1.00 87.12 296 ASP A N 1
ATOM 2228 C CA . ASP A 1 296 ? -9.367 19.011 17.703 1.00 87.12 296 ASP A CA 1
ATOM 2229 C C . ASP A 1 296 ? -10.339 17.830 17.727 1.00 87.12 296 ASP A C 1
ATOM 2231 O O . ASP A 1 296 ? -11.341 17.870 18.445 1.00 87.12 296 ASP A O 1
ATOM 2235 N N . GLN A 1 297 ? -9.992 16.736 17.036 1.00 88.81 297 GLN A N 1
ATOM 2236 C CA . GLN A 1 297 ? -10.761 15.490 17.071 1.00 88.81 297 GLN A CA 1
ATOM 2237 C C . GLN A 1 297 ? -10.900 14.961 18.499 1.00 88.81 297 GLN A C 1
ATOM 2239 O O . GLN A 1 297 ? -11.986 14.570 18.933 1.00 88.81 297 GLN A O 1
ATOM 2244 N N . PHE A 1 298 ? -9.795 14.955 19.243 1.00 90.94 298 PHE A N 1
ATOM 2245 C CA . PHE A 1 298 ? -9.779 14.504 20.623 1.00 90.94 298 PHE A CA 1
ATOM 2246 C C . PHE A 1 298 ? -10.696 15.345 21.521 1.00 90.94 298 PHE A C 1
ATOM 2248 O O . PHE A 1 298 ? -11.491 14.817 22.303 1.00 90.94 298 PHE A O 1
ATOM 2255 N N . THR A 1 299 ? -10.619 16.667 21.375 1.00 91.56 299 THR A N 1
ATOM 2256 C CA . THR A 1 299 ? -11.417 17.625 22.147 1.00 91.56 299 THR A CA 1
ATOM 2257 C C . THR A 1 299 ? -12.909 17.462 21.856 1.00 91.56 299 THR A C 1
ATOM 2259 O O . THR A 1 299 ? -13.729 17.443 22.781 1.00 91.56 299 THR A O 1
ATOM 2262 N N . GLU A 1 300 ? -13.275 17.291 20.584 1.00 92.44 300 GLU A N 1
ATOM 2263 C CA . GLU A 1 300 ? -14.653 17.024 20.173 1.00 92.44 300 GLU A CA 1
ATOM 2264 C C . GLU A 1 300 ? -15.165 15.692 20.739 1.00 92.44 300 GLU A C 1
ATOM 2266 O O . GLU A 1 300 ? -16.268 15.631 21.299 1.00 92.44 300 GLU A O 1
ATOM 2271 N N . TYR A 1 301 ? -14.341 14.641 20.685 1.00 93.44 301 TYR A N 1
ATOM 2272 C CA . TYR A 1 301 ? -14.684 13.337 21.240 1.00 93.44 301 TYR A CA 1
ATOM 2273 C C . TYR A 1 301 ? -14.980 13.419 22.742 1.00 93.44 301 TYR A C 1
ATOM 2275 O O . TYR A 1 301 ? -16.061 13.002 23.168 1.00 93.44 301 TYR A O 1
ATOM 2283 N N . ILE A 1 302 ? -14.097 14.034 23.543 1.00 93.88 302 ILE A N 1
ATOM 2284 C CA . ILE A 1 302 ? -14.329 14.221 24.987 1.00 93.88 302 ILE A CA 1
ATOM 2285 C C . ILE A 1 302 ? -15.647 14.952 25.227 1.00 93.88 302 ILE A C 1
ATOM 2287 O O . ILE A 1 302 ? -16.454 14.529 26.058 1.00 93.88 302 ILE A O 1
ATOM 2291 N N . LYS A 1 303 ? -15.884 16.046 24.497 1.00 93.62 303 LYS A N 1
ATOM 2292 C CA . LYS A 1 303 ? -17.101 16.846 24.650 1.00 93.62 303 LYS A CA 1
ATOM 2293 C C . LYS A 1 303 ? -18.354 16.005 24.393 1.00 93.62 303 LYS A C 1
ATOM 2295 O O . LYS A 1 303 ? -19.313 16.101 25.157 1.00 93.62 303 LYS A O 1
ATOM 2300 N N . SER A 1 304 ? -18.334 15.162 23.361 1.00 93.06 304 SER A N 1
ATOM 2301 C CA . SER A 1 304 ? -19.468 14.305 22.992 1.00 93.06 304 SER A CA 1
ATOM 2302 C C . SER A 1 304 ? -19.665 13.089 23.913 1.00 93.06 304 SER A C 1
ATOM 2304 O O . SER A 1 304 ? -20.783 12.579 24.022 1.00 93.06 304 SER A O 1
ATOM 2306 N N . ARG A 1 305 ? -18.610 12.631 24.606 1.00 92.94 305 ARG A N 1
ATOM 2307 C CA . ARG A 1 305 ? -18.610 11.412 25.439 1.00 92.94 305 ARG A CA 1
ATOM 2308 C C . ARG A 1 305 ? -18.406 11.645 26.934 1.00 92.94 305 ARG A C 1
ATOM 2310 O O . ARG A 1 305 ? -18.310 10.673 27.679 1.00 92.94 305 ARG A O 1
ATOM 2317 N N . LYS A 1 306 ? -18.413 12.898 27.401 1.00 91.75 306 LYS A N 1
ATOM 2318 C CA . LYS A 1 306 ? -18.122 13.269 28.799 1.00 91.75 306 LYS A CA 1
ATOM 2319 C C . LYS A 1 306 ? -18.825 12.388 29.838 1.00 91.75 306 LYS A C 1
ATOM 2321 O O . LYS A 1 306 ? -18.167 11.813 30.689 1.00 91.75 306 LYS A O 1
ATOM 2326 N N . LYS A 1 307 ? -20.148 12.213 29.727 1.00 90.56 307 LYS A N 1
ATOM 2327 C CA . LYS A 1 307 ? -20.922 11.403 30.687 1.00 90.56 307 LYS A CA 1
ATOM 2328 C C . LYS A 1 307 ? -20.463 9.941 30.743 1.00 90.56 307 LYS A C 1
ATOM 2330 O O . LYS A 1 307 ? -20.412 9.370 31.825 1.00 90.56 307 LYS A O 1
ATOM 2335 N N . SER A 1 308 ? -20.150 9.345 29.593 1.00 89.31 308 SER A N 1
ATOM 2336 C CA . SER A 1 308 ? -19.681 7.958 29.502 1.00 89.31 308 SER A CA 1
ATOM 2337 C C . SER A 1 308 ? -18.261 7.809 30.045 1.00 89.31 308 SER A C 1
ATOM 2339 O O . SER A 1 308 ? -17.982 6.848 30.754 1.00 89.31 308 SER A O 1
ATOM 2341 N N . LEU A 1 309 ? -17.388 8.782 29.765 1.00 89.75 309 LEU A N 1
ATOM 2342 C CA . LEU A 1 309 ? -16.023 8.835 30.298 1.00 89.75 309 LEU A CA 1
ATOM 2343 C C . LEU A 1 309 ? -16.026 8.961 31.828 1.00 89.75 309 LEU A C 1
ATOM 2345 O O . LEU A 1 309 ? -15.358 8.177 32.501 1.00 89.75 309 LEU A O 1
ATOM 2349 N N . ASP A 1 310 ? -16.832 9.882 32.365 1.00 88.19 310 ASP A N 1
ATOM 2350 C CA . ASP A 1 310 ? -16.984 10.101 33.806 1.00 88.19 310 ASP A CA 1
ATOM 2351 C C . ASP A 1 310 ? -17.540 8.842 34.497 1.00 88.19 310 ASP A C 1
ATOM 2353 O O . ASP A 1 310 ? -17.012 8.406 35.518 1.00 88.19 310 ASP A O 1
ATOM 2357 N N . ALA A 1 311 ? -18.568 8.211 33.913 1.00 85.25 311 ALA A N 1
ATOM 2358 C CA . ALA A 1 311 ? -19.166 6.985 34.447 1.00 85.25 311 ALA A CA 1
ATOM 2359 C C . ALA A 1 311 ? -18.193 5.793 34.455 1.00 85.25 311 ALA A C 1
ATOM 2361 O O . ALA A 1 311 ? -18.248 4.965 35.361 1.00 85.25 311 ALA A O 1
ATOM 2362 N N . ALA A 1 312 ? -17.295 5.720 33.471 1.00 83.06 312 ALA A N 1
ATOM 2363 C CA . ALA A 1 312 ? -16.257 4.696 33.389 1.00 83.06 312 ALA A CA 1
ATOM 2364 C C . ALA A 1 312 ? -15.001 5.030 34.223 1.00 83.06 312 ALA A C 1
ATOM 2366 O O . ALA A 1 312 ? -14.074 4.224 34.292 1.00 83.06 312 ALA A O 1
ATOM 2367 N N . GLY A 1 313 ? -14.934 6.215 34.845 1.00 83.44 313 GLY A N 1
ATOM 2368 C CA . GLY A 1 313 ? -13.754 6.673 35.581 1.00 83.44 313 GLY A CA 1
ATOM 2369 C C . GLY A 1 313 ? -12.517 6.844 34.692 1.00 83.44 313 GLY A C 1
ATOM 2370 O O . GLY A 1 313 ? -11.387 6.655 35.150 1.00 83.44 313 GLY A O 1
ATOM 2371 N N . ILE A 1 314 ? -12.704 7.142 33.407 1.00 85.50 314 ILE A N 1
ATOM 2372 C CA . ILE A 1 314 ? -11.608 7.323 32.454 1.00 85.50 314 ILE A CA 1
ATOM 2373 C C . ILE A 1 314 ? -11.144 8.776 32.526 1.00 85.50 314 ILE A C 1
ATOM 2375 O O . ILE A 1 314 ? -11.944 9.690 32.353 1.00 85.50 314 ILE A O 1
ATOM 2379 N N . ILE A 1 315 ? -9.845 8.991 32.745 1.00 83.81 315 ILE A N 1
ATOM 2380 C CA . ILE A 1 315 ? -9.219 10.310 32.597 1.00 83.81 315 ILE A CA 1
ATOM 2381 C C . ILE A 1 315 ? -8.847 10.446 31.120 1.00 83.81 315 ILE A C 1
ATOM 2383 O O . ILE A 1 315 ? -7.914 9.765 30.689 1.00 83.81 315 ILE A O 1
ATOM 2387 N N . PRO A 1 316 ? -9.559 11.265 30.330 1.00 83.19 316 PRO A N 1
ATOM 2388 C CA . PRO A 1 316 ? -9.356 11.270 28.898 1.00 83.19 316 PRO A CA 1
ATOM 2389 C C . PRO A 1 316 ? -8.086 12.047 28.553 1.00 83.19 316 PRO A C 1
ATOM 2391 O O . PRO A 1 316 ? -8.036 13.271 28.663 1.00 83.19 316 PRO A O 1
ATOM 2394 N N . ASP A 1 317 ? -7.076 11.339 28.065 1.00 85.69 317 ASP A N 1
ATOM 2395 C CA . ASP A 1 317 ? -5.929 11.925 27.382 1.00 85.69 317 ASP A CA 1
ATOM 2396 C C . ASP A 1 317 ? -5.541 11.096 26.150 1.00 85.69 317 ASP A C 1
ATOM 2398 O O . ASP A 1 317 ? -5.882 9.921 26.032 1.00 85.69 317 ASP A O 1
ATOM 2402 N N . ILE A 1 318 ? -4.832 11.713 25.205 1.00 86.81 318 ILE A N 1
ATOM 2403 C CA . ILE A 1 318 ? -4.392 11.034 23.978 1.00 86.81 318 ILE A CA 1
ATOM 24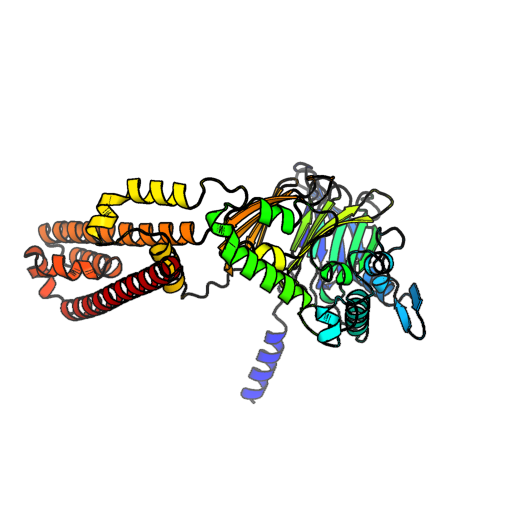04 C C . ILE A 1 318 ? -3.546 9.776 24.285 1.00 86.81 318 ILE A C 1
ATOM 2406 O O . ILE A 1 318 ? -3.819 8.737 23.680 1.00 86.81 318 ILE A O 1
ATOM 2410 N N . PRO A 1 319 ? -2.562 9.804 25.216 1.00 87.00 319 PRO A N 1
ATOM 2411 C CA . PRO A 1 319 ? -1.787 8.615 25.577 1.00 87.00 319 PRO A CA 1
ATOM 2412 C C . PRO A 1 319 ? -2.633 7.410 26.009 1.00 87.00 319 PRO A C 1
ATOM 2414 O O . PRO A 1 319 ? -2.353 6.300 25.559 1.00 87.00 319 PRO A O 1
ATOM 2417 N N . TYR A 1 320 ? -3.688 7.608 26.808 1.00 88.88 320 TYR A N 1
ATOM 2418 C CA . TYR A 1 320 ? -4.588 6.531 27.223 1.00 88.88 320 TYR A CA 1
ATOM 2419 C C . TYR A 1 320 ? -5.224 5.827 26.021 1.00 88.88 320 TYR A C 1
ATOM 2421 O O . TYR A 1 320 ? -5.215 4.596 25.943 1.00 88.88 320 TYR A O 1
ATOM 2429 N N . PHE A 1 321 ? -5.740 6.593 25.055 1.00 89.56 321 PHE A N 1
ATOM 2430 C CA . PHE A 1 321 ? -6.388 6.018 23.874 1.00 89.56 321 PHE A CA 1
ATOM 2431 C C . PHE A 1 321 ? -5.400 5.336 22.932 1.00 89.56 321 PHE A C 1
ATOM 2433 O O . PHE A 1 321 ? -5.751 4.318 22.343 1.00 89.56 321 PHE A O 1
ATOM 2440 N N . LYS A 1 322 ? -4.161 5.829 22.817 1.00 87.62 322 LYS A N 1
ATOM 2441 C CA . LYS A 1 322 ? -3.117 5.132 22.048 1.00 87.62 322 LYS A CA 1
ATOM 2442 C C . LYS A 1 322 ? -2.729 3.803 22.709 1.00 87.62 322 LYS A C 1
ATOM 2444 O O . LYS A 1 322 ? -2.711 2.778 22.033 1.00 87.62 322 LYS A O 1
ATOM 2449 N N . ALA A 1 323 ? -2.550 3.788 24.032 1.00 85.12 323 ALA A N 1
ATOM 2450 C CA . ALA A 1 323 ? -2.260 2.568 24.791 1.00 85.12 323 ALA A CA 1
ATOM 2451 C C . ALA A 1 323 ? -3.392 1.522 24.710 1.00 85.12 323 ALA A C 1
ATOM 2453 O O . ALA A 1 323 ? -3.134 0.316 24.695 1.00 85.12 323 ALA A O 1
ATOM 2454 N N . LEU A 1 324 ? -4.654 1.964 24.621 1.00 87.62 324 LEU A N 1
ATOM 2455 C CA . LEU A 1 324 ? -5.801 1.080 24.388 1.00 87.62 324 LEU A CA 1
ATOM 2456 C C . LEU A 1 324 ? -5.653 0.283 23.083 1.00 87.62 324 LEU A C 1
ATOM 2458 O O . LEU A 1 324 ? -5.978 -0.907 23.064 1.00 87.62 324 LEU A O 1
ATOM 2462 N N . VAL A 1 325 ? -5.154 0.910 22.013 1.00 87.62 325 VAL A N 1
ATOM 2463 C CA . VAL A 1 325 ? -4.949 0.220 20.734 1.00 87.62 325 VAL A CA 1
ATOM 2464 C C . VAL A 1 325 ? -3.930 -0.901 20.887 1.00 87.62 325 VAL A C 1
ATOM 2466 O O . VAL A 1 325 ? -4.213 -2.035 20.504 1.00 87.62 325 VAL A O 1
ATOM 2469 N N . ASP A 1 326 ? -2.789 -0.616 21.509 1.00 81.50 326 ASP A N 1
ATOM 2470 C CA . ASP A 1 326 ? -1.703 -1.588 21.657 1.00 81.50 326 ASP A CA 1
ATOM 2471 C C . ASP A 1 326 ? -2.109 -2.778 22.538 1.00 81.50 326 ASP A C 1
ATOM 2473 O O . ASP A 1 326 ? -1.718 -3.914 22.277 1.00 81.50 326 ASP A O 1
ATOM 2477 N N . GLN A 1 327 ? -2.981 -2.559 23.526 1.00 79.75 327 GLN A N 1
ATOM 2478 C CA . GLN A 1 327 ? -3.498 -3.638 24.367 1.00 79.75 327 GLN A CA 1
ATOM 2479 C C . GLN A 1 327 ? -4.565 -4.503 23.671 1.00 79.75 327 GLN A C 1
ATOM 2481 O O . GLN A 1 327 ? -4.697 -5.692 23.973 1.00 79.75 327 GLN A O 1
ATOM 2486 N N . LYS A 1 328 ? -5.379 -3.919 22.782 1.00 77.81 328 LYS A N 1
ATOM 2487 C CA . LYS A 1 328 ? -6.458 -4.631 22.068 1.00 77.81 328 LYS A CA 1
ATOM 2488 C C . LYS A 1 328 ? -5.983 -5.287 20.779 1.00 77.81 328 LYS A C 1
ATOM 2490 O O . LYS A 1 328 ? -6.650 -6.203 20.297 1.00 77.81 328 LYS A O 1
ATOM 2495 N N . GLN A 1 329 ? -4.843 -4.872 20.234 1.00 65.75 329 GLN A N 1
ATOM 2496 C CA . GLN A 1 329 ? -4.257 -5.480 19.048 1.00 65.75 329 GLN A CA 1
ATOM 2497 C C . GLN A 1 329 ? -3.539 -6.797 19.399 1.00 65.75 329 GLN A C 1
ATOM 2499 O O . GLN A 1 329 ? -2.330 -6.940 19.270 1.00 65.75 329 GLN A O 1
ATOM 2504 N N . VAL A 1 330 ? -4.317 -7.793 19.829 1.00 48.84 330 VAL A N 1
ATOM 2505 C CA . VAL A 1 330 ? -3.888 -9.190 19.996 1.00 48.84 330 VAL A CA 1
ATOM 2506 C C . VAL A 1 330 ? -4.882 -10.090 19.261 1.00 48.84 330 VAL A C 1
ATOM 2508 O O . VAL A 1 330 ? -5.583 -10.905 19.847 1.00 48.84 330 VAL A O 1
ATOM 2511 N N . ALA A 1 331 ? -4.989 -9.900 17.948 1.00 44.34 331 ALA A N 1
ATOM 2512 C CA . ALA A 1 331 ? -5.544 -10.898 17.043 1.00 44.34 331 ALA A CA 1
ATOM 2513 C C . ALA A 1 331 ? -4.985 -10.648 15.642 1.00 44.34 331 ALA A C 1
ATOM 2515 O O . ALA A 1 331 ? -5.304 -9.658 14.989 1.00 44.34 331 ALA A O 1
ATOM 2516 N N . SER A 1 332 ? -4.120 -11.565 15.216 1.00 44.31 332 SER A N 1
ATOM 2517 C CA . SER A 1 332 ? -3.564 -11.714 13.873 1.00 44.31 332 SER A CA 1
ATOM 2518 C C . SER A 1 332 ? -4.699 -11.904 12.849 1.00 44.31 332 SER A C 1
ATOM 2520 O O . SER A 1 332 ? -4.971 -13.011 12.380 1.00 44.31 332 SER A O 1
ATOM 2522 N N . ALA A 1 333 ? -5.395 -10.831 12.484 1.00 50.09 333 ALA A N 1
ATOM 2523 C CA . ALA A 1 333 ? -6.044 -10.801 11.187 1.00 50.09 333 ALA A CA 1
ATOM 2524 C C . ALA A 1 333 ? -4.913 -10.813 10.148 1.00 50.09 333 ALA A C 1
ATOM 2526 O O . ALA A 1 333 ? -3.984 -10.012 10.241 1.00 50.09 333 ALA A O 1
ATOM 2527 N N . LYS A 1 334 ? -4.947 -11.749 9.192 1.00 56.22 334 LYS A N 1
ATOM 2528 C CA . LYS A 1 334 ? -4.046 -11.763 8.027 1.00 56.22 334 LYS A CA 1
ATOM 2529 C C . LYS A 1 334 ? -4.395 -10.587 7.102 1.00 56.22 334 LYS A C 1
ATOM 2531 O O . LYS A 1 334 ? -4.861 -10.790 5.987 1.00 56.22 334 LYS A O 1
ATOM 2536 N N . THR A 1 335 ? -4.284 -9.361 7.594 1.00 57.09 335 THR A N 1
ATOM 2537 C CA . THR A 1 335 ? -4.444 -8.154 6.786 1.00 57.09 335 THR A CA 1
ATOM 2538 C C . THR A 1 335 ? -3.178 -7.963 5.969 1.00 57.09 335 THR A C 1
ATOM 2540 O O . THR A 1 335 ? -2.081 -8.184 6.485 1.00 57.09 335 THR A O 1
ATOM 2543 N N . SER A 1 336 ? -3.325 -7.569 4.704 1.00 60.75 336 SER A N 1
ATOM 2544 C CA . SER A 1 336 ? -2.191 -7.153 3.883 1.00 60.75 336 SER A CA 1
ATOM 2545 C C . SER A 1 336 ? -1.440 -6.005 4.562 1.00 60.75 336 SER A C 1
ATOM 2547 O O . SER A 1 336 ? -2.040 -5.175 5.246 1.00 60.75 336 SER A O 1
ATOM 2549 N N . ASP A 1 337 ? -0.122 -5.962 4.375 1.00 74.75 337 ASP A N 1
ATOM 2550 C CA . ASP A 1 337 ? 0.735 -4.937 4.987 1.00 74.75 337 ASP A CA 1
ATOM 2551 C C . ASP A 1 337 ? 0.413 -3.534 4.463 1.00 74.75 337 ASP A C 1
ATOM 2553 O O . ASP A 1 337 ? 0.594 -2.547 5.179 1.00 74.75 337 ASP A O 1
ATOM 2557 N N . ILE A 1 338 ? -0.127 -3.476 3.242 1.00 85.69 338 ILE A N 1
ATOM 2558 C CA . ILE A 1 338 ? -0.651 -2.274 2.607 1.00 85.69 338 ILE A CA 1
ATOM 2559 C C . ILE A 1 338 ? -2.049 -2.513 2.031 1.00 85.69 338 ILE A C 1
ATOM 2561 O O . ILE A 1 338 ? -2.366 -3.606 1.551 1.00 85.69 338 ILE A O 1
ATOM 2565 N N . GLN A 1 339 ? -2.871 -1.471 2.020 1.00 89.25 339 GLN A N 1
ATOM 2566 C CA . GLN A 1 339 ? -4.006 -1.336 1.114 1.00 89.25 339 GLN A CA 1
ATOM 2567 C C . GLN A 1 339 ? -3.764 -0.118 0.232 1.00 89.25 339 GLN A C 1
ATOM 2569 O O . GLN A 1 339 ? -3.313 0.919 0.710 1.00 89.25 339 GLN A O 1
ATOM 2574 N N . ALA A 1 340 ? -4.036 -0.248 -1.059 1.00 91.62 340 ALA A N 1
ATOM 2575 C CA . ALA A 1 340 ? -3.794 0.808 -2.024 1.00 91.62 340 ALA A CA 1
ATOM 2576 C C . ALA A 1 340 ? -5.005 0.952 -2.937 1.00 91.62 340 ALA A C 1
ATOM 2578 O O . ALA A 1 340 ? -5.586 -0.042 -3.380 1.00 91.62 340 ALA A O 1
ATOM 2579 N N . ASN A 1 341 ? -5.381 2.194 -3.217 1.00 92.44 341 ASN A N 1
ATOM 2580 C CA . ASN A 1 341 ? -6.405 2.508 -4.196 1.00 92.44 341 ASN A CA 1
ATOM 2581 C C . ASN A 1 341 ? -6.052 3.801 -4.924 1.00 92.44 341 ASN A C 1
ATOM 2583 O O . ASN A 1 341 ? -5.520 4.727 -4.316 1.00 92.44 341 ASN A O 1
ATOM 2587 N N . ILE A 1 342 ? -6.386 3.875 -6.208 1.00 91.62 342 ILE A N 1
ATOM 2588 C CA . ILE A 1 342 ? -6.193 5.072 -7.021 1.00 91.62 342 ILE A CA 1
ATOM 2589 C C . ILE A 1 342 ? -7.503 5.463 -7.698 1.00 91.62 342 ILE A C 1
ATOM 2591 O O . ILE A 1 342 ? -8.233 4.614 -8.210 1.00 91.62 342 ILE A O 1
ATOM 2595 N N . VAL A 1 343 ? -7.803 6.760 -7.702 1.00 87.50 343 VAL A N 1
ATOM 2596 C CA . VAL A 1 343 ? -8.937 7.334 -8.429 1.00 87.50 343 VAL A CA 1
ATOM 2597 C C . VAL A 1 343 ? -8.436 8.530 -9.228 1.00 87.50 343 VAL A C 1
ATOM 2599 O O . VAL A 1 343 ? -8.023 9.541 -8.664 1.00 87.50 343 VAL A O 1
ATOM 2602 N N . GLY A 1 344 ? -8.458 8.413 -10.557 1.00 87.06 344 GLY A N 1
ATOM 2603 C CA . GLY A 1 344 ? -7.788 9.384 -11.421 1.00 87.06 344 GLY A CA 1
ATOM 2604 C C . GLY A 1 344 ? -6.285 9.372 -11.150 1.00 87.06 344 GLY A C 1
ATOM 2605 O O . GLY A 1 344 ? -5.647 8.344 -11.333 1.00 87.06 344 GLY A O 1
ATOM 2606 N N . ASP A 1 345 ? -5.745 10.494 -10.677 1.00 92.25 345 ASP A N 1
ATOM 2607 C CA . ASP A 1 345 ? -4.341 10.614 -10.261 1.00 92.25 345 ASP A CA 1
ATOM 2608 C C . ASP A 1 345 ? -4.151 10.649 -8.742 1.00 92.25 345 ASP A C 1
ATOM 2610 O O . ASP A 1 345 ? -3.019 10.801 -8.285 1.00 92.25 345 ASP A O 1
ATOM 2614 N N . ASP A 1 346 ? -5.222 10.522 -7.956 1.00 95.06 346 ASP A N 1
ATOM 2615 C CA . ASP A 1 346 ? -5.145 10.552 -6.498 1.00 95.06 346 ASP A CA 1
ATOM 2616 C C . ASP A 1 346 ? -5.012 9.126 -5.958 1.00 95.06 346 ASP A C 1
ATOM 2618 O O . ASP A 1 346 ? -5.917 8.296 -6.076 1.00 95.06 346 ASP A O 1
ATOM 2622 N N . LEU A 1 347 ? -3.849 8.844 -5.379 1.00 95.31 347 LEU A N 1
ATOM 2623 C CA . LEU A 1 347 ? -3.470 7.574 -4.779 1.00 95.31 347 LEU A CA 1
ATOM 2624 C C . LEU A 1 347 ? -3.624 7.656 -3.265 1.00 95.31 347 LEU A C 1
ATOM 2626 O O . LEU A 1 347 ? -3.036 8.526 -2.629 1.00 95.31 347 LEU A O 1
ATOM 2630 N N . MET A 1 348 ? -4.339 6.705 -2.679 1.00 95.19 348 MET A N 1
ATOM 2631 C CA . MET A 1 348 ? -4.444 6.548 -1.234 1.00 95.19 348 MET A CA 1
ATOM 2632 C C . MET A 1 348 ? -3.830 5.219 -0.806 1.00 95.19 348 MET A C 1
ATOM 2634 O O . MET A 1 348 ? -4.209 4.165 -1.319 1.00 95.19 348 MET A O 1
ATOM 2638 N N . LEU A 1 349 ? -2.892 5.288 0.138 1.00 93.62 349 LEU A N 1
ATOM 2639 C CA . LEU A 1 349 ? -2.186 4.148 0.714 1.00 93.62 349 LEU A CA 1
ATOM 2640 C C . LEU A 1 349 ? -2.465 4.060 2.200 1.00 93.62 349 LEU A C 1
ATOM 2642 O O . LEU A 1 349 ? -2.243 5.029 2.917 1.00 93.62 349 LEU A O 1
ATOM 2646 N N . ASP A 1 350 ? -2.885 2.894 2.663 1.00 91.44 350 ASP A N 1
ATOM 2647 C CA . ASP A 1 350 ? -3.037 2.578 4.075 1.00 91.44 350 ASP A CA 1
ATOM 2648 C C . ASP A 1 350 ? -2.021 1.508 4.479 1.00 91.44 350 ASP A C 1
ATOM 2650 O O . ASP A 1 350 ? -2.081 0.359 4.037 1.00 91.44 350 ASP A O 1
ATOM 2654 N N . PHE A 1 351 ? -1.081 1.894 5.335 1.00 88.06 351 PHE A N 1
ATOM 2655 C CA . PHE A 1 351 ? -0.130 0.995 5.975 1.00 88.06 351 PHE A CA 1
ATOM 2656 C C . PHE A 1 351 ? -0.748 0.484 7.272 1.00 88.06 351 PHE A C 1
ATOM 2658 O O . PHE A 1 351 ? -0.455 0.992 8.357 1.00 88.06 351 PHE A O 1
ATOM 2665 N N . VAL A 1 352 ? -1.595 -0.540 7.156 1.00 84.25 352 VAL A N 1
ATOM 2666 C CA . VAL A 1 352 ? -2.468 -1.042 8.232 1.00 84.25 352 VAL A CA 1
ATOM 2667 C C . VAL A 1 352 ? -1.698 -1.346 9.521 1.00 84.25 352 VAL A C 1
ATOM 2669 O O . VAL A 1 352 ? -2.118 -0.977 10.618 1.00 84.25 352 VAL A O 1
ATOM 2672 N N . LYS A 1 353 ? -0.523 -1.976 9.401 1.00 80.38 353 LYS A N 1
ATOM 2673 C CA . LYS A 1 353 ? 0.338 -2.305 10.552 1.00 80.38 353 LYS A CA 1
ATOM 2674 C C . LYS A 1 353 ? 0.899 -1.069 11.256 1.00 80.38 353 LYS A C 1
ATOM 2676 O O . LYS A 1 353 ? 1.090 -1.099 12.467 1.00 80.38 353 LYS A O 1
ATOM 2681 N N . LEU A 1 354 ? 1.172 -0.006 10.502 1.00 80.62 354 LEU A N 1
ATOM 2682 C CA . LEU A 1 354 ? 1.726 1.250 11.012 1.00 80.62 354 LEU A CA 1
ATOM 2683 C C . LEU A 1 354 ? 0.642 2.262 11.385 1.00 80.62 354 LEU A C 1
ATOM 2685 O O . LEU A 1 354 ? 0.964 3.290 11.969 1.00 80.62 354 LEU A O 1
ATOM 2689 N N . ARG A 1 355 ? -0.621 1.977 11.046 1.00 87.19 355 ARG A N 1
ATOM 2690 C CA . ARG A 1 355 ? -1.774 2.857 11.243 1.00 87.19 355 ARG A CA 1
ATOM 2691 C C . ARG A 1 355 ? -1.567 4.234 10.604 1.00 87.19 355 ARG A C 1
ATOM 2693 O O . ARG A 1 355 ? -1.883 5.266 11.196 1.00 87.19 355 ARG A O 1
ATOM 2700 N N . LYS A 1 356 ? -1.008 4.249 9.389 1.00 88.00 356 LYS A N 1
ATOM 2701 C CA . LYS A 1 356 ? -0.754 5.477 8.626 1.00 88.00 356 LYS A CA 1
ATOM 2702 C C . LYS A 1 356 ? -1.402 5.435 7.254 1.00 88.00 356 LYS A C 1
ATOM 2704 O O . LYS A 1 356 ? -1.156 4.509 6.487 1.00 88.00 356 LYS A O 1
ATOM 2709 N N . ILE A 1 357 ? -2.155 6.483 6.939 1.00 91.44 357 ILE A N 1
ATOM 2710 C CA . ILE A 1 357 ? -2.690 6.736 5.603 1.00 91.44 357 ILE A CA 1
ATOM 2711 C C . ILE A 1 357 ? -1.859 7.826 4.937 1.00 91.44 357 ILE A C 1
ATOM 2713 O O . ILE A 1 357 ? -1.587 8.861 5.546 1.00 91.44 357 ILE A O 1
ATOM 2717 N N . PHE A 1 358 ? -1.497 7.607 3.680 1.00 92.31 358 PHE A N 1
ATOM 2718 C CA . PHE A 1 358 ? -0.836 8.574 2.816 1.00 92.31 358 PHE A CA 1
ATOM 2719 C C . PHE A 1 358 ? -1.704 8.832 1.593 1.00 92.31 358 PHE A C 1
ATOM 2721 O O . PHE A 1 358 ? -2.189 7.894 0.962 1.00 92.31 358 PHE A O 1
ATOM 2728 N N . ALA A 1 359 ? -1.874 10.103 1.247 1.00 94.19 359 ALA A N 1
ATOM 2729 C CA . ALA A 1 359 ? -2.514 10.517 0.011 1.00 94.19 359 ALA A CA 1
ATOM 2730 C C . ALA A 1 359 ? -1.479 11.189 -0.891 1.00 94.19 359 ALA A C 1
ATOM 2732 O O . ALA A 1 359 ? -0.837 12.163 -0.490 1.00 94.19 359 ALA A O 1
ATOM 2733 N N . TYR A 1 360 ? -1.348 10.692 -2.115 1.00 95.06 360 TYR A N 1
ATOM 2734 C CA . TYR A 1 360 ? -0.478 11.251 -3.139 1.00 95.06 360 TYR A CA 1
ATOM 2735 C C . TYR A 1 360 ? -1.267 11.651 -4.379 1.00 95.06 360 TYR A C 1
ATOM 2737 O O . TYR A 1 360 ? -2.316 11.081 -4.664 1.00 95.06 360 TYR A O 1
ATOM 2745 N N . ARG A 1 361 ? -0.709 12.573 -5.161 1.00 95.56 361 ARG A N 1
ATOM 2746 C CA . ARG A 1 361 ? -1.147 12.882 -6.520 1.00 95.56 361 ARG A CA 1
ATOM 2747 C C . ARG A 1 361 ? -0.042 12.553 -7.513 1.00 95.56 361 ARG A C 1
ATOM 2749 O O . ARG A 1 361 ? 1.059 13.083 -7.400 1.00 95.56 361 ARG A O 1
ATOM 2756 N N . LEU A 1 362 ? -0.328 11.700 -8.493 1.00 93.12 362 LEU A N 1
ATOM 2757 C CA . LEU A 1 362 ? 0.646 11.251 -9.498 1.00 93.12 362 LEU A CA 1
ATOM 2758 C C . LEU A 1 362 ? 1.055 12.374 -10.465 1.00 93.12 362 LEU A C 1
ATOM 2760 O O . LEU A 1 362 ? 2.196 12.405 -10.920 1.00 93.12 362 LEU A O 1
ATOM 2764 N N . ASN A 1 363 ? 0.120 13.270 -10.790 1.00 90.75 363 ASN A N 1
ATOM 2765 C CA . ASN A 1 363 ? 0.291 14.477 -11.610 1.00 90.75 363 ASN A CA 1
ATOM 2766 C C . ASN A 1 363 ? 0.235 15.736 -10.727 1.00 90.75 363 ASN A C 1
ATOM 2768 O O . ASN A 1 363 ? -0.600 16.620 -10.918 1.00 90.75 363 ASN A O 1
ATOM 2772 N N . GLY A 1 364 ? 1.050 15.768 -9.676 1.00 89.69 364 GLY A N 1
ATOM 2773 C CA . GLY A 1 364 ? 1.053 16.859 -8.711 1.00 89.69 364 GLY A CA 1
ATOM 2774 C C . GLY A 1 364 ? 2.003 17.991 -9.092 1.00 89.69 364 GLY A C 1
ATOM 2775 O O . GLY A 1 364 ? 2.288 18.251 -10.269 1.00 89.69 364 GLY A O 1
ATOM 2776 N N . ALA A 1 365 ? 2.514 18.668 -8.067 1.00 86.00 365 ALA A N 1
ATOM 2777 C CA . ALA A 1 365 ? 3.536 19.699 -8.199 1.00 86.00 365 ALA A CA 1
ATOM 2778 C C . ALA A 1 365 ? 4.697 19.268 -9.121 1.00 86.00 365 ALA A C 1
ATOM 2780 O O . ALA A 1 365 ? 5.198 18.144 -9.059 1.00 86.00 365 ALA A O 1
ATOM 2781 N N . ASN A 1 366 ? 5.122 20.184 -9.999 1.00 85.88 366 ASN A N 1
ATOM 2782 C CA . ASN A 1 366 ? 6.189 19.972 -10.986 1.00 85.88 366 ASN A CA 1
ATOM 2783 C C . ASN A 1 366 ? 5.977 18.762 -11.919 1.00 85.88 366 ASN A C 1
ATOM 2785 O O . ASN A 1 366 ? 6.943 18.217 -12.451 1.00 85.88 366 ASN A O 1
ATOM 2789 N N . ASN A 1 367 ? 4.720 18.352 -12.146 1.00 85.12 367 ASN A N 1
ATOM 2790 C CA . ASN A 1 367 ? 4.367 17.179 -12.954 1.00 85.12 367 ASN A CA 1
ATOM 2791 C C . ASN A 1 367 ? 4.971 15.860 -12.417 1.00 85.12 367 ASN A C 1
ATOM 2793 O O . ASN A 1 367 ? 5.172 14.903 -13.173 1.00 85.12 367 ASN A O 1
ATOM 2797 N N . GLY A 1 368 ? 5.278 15.827 -11.119 1.00 88.56 368 GLY A N 1
ATOM 2798 C CA . GLY A 1 368 ? 5.771 14.663 -10.396 1.00 88.56 368 GLY A CA 1
ATOM 2799 C C . GLY A 1 368 ? 4.777 14.169 -9.348 1.00 88.56 368 GLY A C 1
ATOM 2800 O O . GLY A 1 368 ? 3.670 14.689 -9.211 1.00 88.56 368 GLY A O 1
ATOM 2801 N N . LEU A 1 369 ? 5.192 13.159 -8.591 1.00 93.62 369 LEU A N 1
ATOM 2802 C CA . LEU A 1 369 ? 4.457 12.641 -7.447 1.00 93.62 369 LEU A CA 1
ATOM 2803 C C . LEU A 1 369 ? 4.438 13.695 -6.333 1.00 93.62 369 LEU A C 1
ATOM 2805 O O . LEU A 1 369 ? 5.494 14.118 -5.858 1.00 93.62 369 LEU A O 1
ATOM 2809 N N . GLU A 1 370 ? 3.252 14.092 -5.893 1.00 94.12 370 GLU A N 1
ATOM 2810 C CA . GLU A 1 370 ? 3.059 15.022 -4.784 1.00 94.12 370 GLU A CA 1
ATOM 2811 C C . GLU A 1 370 ? 2.464 14.299 -3.577 1.00 94.12 370 GLU A C 1
ATOM 2813 O O . GLU A 1 370 ? 1.432 13.650 -3.708 1.00 94.12 370 GLU A O 1
ATOM 2818 N N . LEU A 1 371 ? 3.071 14.428 -2.395 1.00 91.81 371 LEU A N 1
ATOM 2819 C CA . LEU A 1 371 ? 2.431 14.029 -1.140 1.00 91.81 371 LEU A CA 1
ATOM 2820 C C . LEU A 1 371 ? 1.427 15.113 -0.730 1.00 91.81 371 LEU A C 1
ATOM 2822 O O . LEU A 1 371 ? 1.813 16.209 -0.313 1.00 91.81 371 LEU A O 1
ATOM 2826 N N . LEU A 1 372 ? 0.139 14.789 -0.829 1.00 92.19 372 LEU A N 1
ATOM 2827 C CA . LEU A 1 372 ? -0.957 15.687 -0.478 1.00 92.19 372 LEU A CA 1
ATOM 2828 C C . LEU A 1 372 ? -1.146 15.759 1.037 1.00 92.19 372 LEU A C 1
ATOM 2830 O O . LEU A 1 372 ? -1.213 16.853 1.600 1.00 92.19 372 LEU A O 1
ATOM 2834 N N . SER A 1 373 ? -1.232 14.598 1.689 1.00 90.94 373 SER A N 1
ATOM 2835 C CA . SER A 1 373 ? -1.451 14.496 3.130 1.00 90.94 373 SER A CA 1
ATOM 2836 C C . SER A 1 373 ? -0.980 13.158 3.697 1.00 90.94 373 SER A C 1
ATOM 2838 O O . SER A 1 373 ? -0.818 12.166 2.986 1.00 90.94 373 SER A O 1
ATOM 2840 N N . MET A 1 374 ? -0.763 13.144 5.009 1.00 89.62 374 MET A N 1
ATOM 2841 C CA . MET A 1 374 ? -0.491 11.945 5.793 1.00 89.62 374 MET A CA 1
ATOM 2842 C C . MET A 1 374 ? -1.313 12.005 7.079 1.00 89.62 374 MET A C 1
ATOM 2844 O O . MET A 1 374 ? -1.415 13.068 7.696 1.00 89.62 374 MET A O 1
ATOM 2848 N N . ARG A 1 375 ? -1.867 10.874 7.515 1.00 88.50 375 ARG A N 1
ATOM 2849 C CA . ARG A 1 375 ? -2.596 10.751 8.779 1.00 88.50 375 ARG A CA 1
ATOM 2850 C C . ARG A 1 375 ? -2.134 9.514 9.537 1.00 88.50 375 ARG A C 1
ATOM 2852 O O . ARG A 1 375 ? -2.298 8.403 9.047 1.00 88.50 375 ARG A O 1
ATOM 2859 N N . ASP A 1 376 ? -1.596 9.714 10.736 1.00 87.62 376 ASP A N 1
ATOM 2860 C CA . ASP A 1 376 ? -1.528 8.656 11.748 1.00 87.62 376 ASP A CA 1
ATOM 2861 C C . ASP A 1 376 ? -2.916 8.540 12.377 1.00 87.62 376 ASP A C 1
ATOM 2863 O O . ASP A 1 376 ? -3.401 9.499 12.981 1.00 87.62 376 ASP A O 1
ATOM 2867 N N . TYR A 1 377 ? -3.567 7.398 12.175 1.00 89.62 377 TYR A N 1
ATOM 2868 C CA . TYR A 1 377 ? -4.929 7.155 12.636 1.00 89.62 377 TYR A CA 1
ATOM 2869 C C . TYR A 1 377 ? -4.981 6.281 13.897 1.00 89.62 377 TYR A C 1
ATOM 2871 O O . TYR A 1 377 ? -6.025 5.729 14.246 1.00 89.62 377 TYR A O 1
ATOM 2879 N N . THR A 1 378 ? -3.871 6.163 14.636 1.00 89.06 378 THR A N 1
ATOM 2880 C CA . THR A 1 378 ? -3.835 5.425 15.908 1.00 89.06 378 THR A CA 1
ATOM 2881 C C . THR A 1 378 ? -4.847 5.980 16.908 1.00 89.06 378 THR A C 1
ATOM 2883 O O . THR A 1 378 ? -5.534 5.206 17.576 1.00 89.06 378 THR A O 1
ATOM 2886 N N . LEU A 1 379 ? -4.981 7.310 17.001 1.00 89.69 379 LEU A N 1
ATOM 2887 C CA . LEU A 1 379 ? -5.995 7.906 17.868 1.00 89.69 379 LEU A CA 1
ATOM 2888 C C . LEU A 1 379 ? -7.406 7.536 17.395 1.00 89.69 379 LEU A C 1
ATOM 2890 O O . LEU A 1 379 ? -8.206 7.121 18.226 1.00 89.69 379 LEU A O 1
ATOM 2894 N N . ASP A 1 380 ? -7.699 7.614 16.092 1.00 91.12 380 ASP A N 1
ATOM 2895 C CA . ASP A 1 380 ? -9.005 7.233 15.536 1.00 91.12 380 ASP A CA 1
ATOM 2896 C C . ASP A 1 380 ? -9.407 5.809 15.955 1.00 91.12 380 ASP A C 1
ATOM 2898 O O . ASP A 1 380 ? -10.532 5.588 16.412 1.00 91.12 380 ASP A O 1
ATOM 2902 N N . VAL A 1 381 ? -8.470 4.854 15.877 1.00 90.94 381 VAL A N 1
ATOM 2903 C CA . VAL A 1 381 ? -8.696 3.471 16.333 1.00 90.94 381 VAL A CA 1
ATOM 2904 C C . VAL A 1 381 ? -8.952 3.425 17.837 1.00 90.94 381 VAL A C 1
ATOM 2906 O O . VAL A 1 381 ? -9.883 2.750 18.270 1.00 90.94 381 VAL A O 1
ATOM 2909 N N . GLY A 1 382 ? -8.165 4.141 18.642 1.00 91.44 382 GLY A N 1
ATOM 2910 C CA . GLY A 1 382 ? -8.338 4.191 20.096 1.00 91.44 382 GLY A CA 1
ATOM 2911 C C . GLY A 1 382 ? -9.709 4.730 20.506 1.00 91.44 382 GLY A C 1
ATOM 2912 O O . GLY A 1 382 ? -10.398 4.126 21.327 1.00 91.44 382 GLY A O 1
ATOM 2913 N N . LEU A 1 383 ? -10.150 5.825 19.884 1.00 92.94 383 LEU A N 1
ATOM 2914 C CA . LEU A 1 383 ? -11.476 6.399 20.114 1.00 92.94 383 LEU A CA 1
ATOM 2915 C C . LEU A 1 383 ? -12.587 5.421 19.701 1.00 92.94 383 LEU A C 1
ATOM 2917 O O . LEU A 1 383 ? -13.531 5.205 20.462 1.00 92.94 383 LEU A O 1
ATOM 2921 N N . ALA A 1 384 ? -12.455 4.769 18.541 1.00 91.75 384 ALA A N 1
ATOM 2922 C CA . ALA A 1 384 ? -13.421 3.777 18.071 1.00 91.75 384 ALA A CA 1
ATOM 2923 C C . ALA A 1 384 ? -13.502 2.550 18.997 1.00 91.75 384 ALA A C 1
ATOM 2925 O O . ALA A 1 384 ? -14.596 2.083 19.315 1.00 91.75 384 ALA A O 1
ATOM 2926 N N . LEU A 1 385 ? -12.359 2.048 19.475 1.00 91.38 385 LEU A N 1
ATOM 2927 C CA . LEU A 1 385 ? -12.301 0.945 20.437 1.00 91.38 385 LEU A CA 1
ATOM 2928 C C . LEU A 1 385 ? -12.971 1.313 21.764 1.00 91.38 385 LEU A C 1
ATOM 2930 O O . LEU A 1 385 ? -13.648 0.469 22.353 1.00 91.38 385 LEU A O 1
ATOM 2934 N N . GLN A 1 386 ? -12.825 2.559 22.220 1.00 92.50 386 GLN A N 1
ATOM 2935 C CA . GLN A 1 386 ? -13.518 3.018 23.419 1.00 92.50 386 GLN A CA 1
ATOM 2936 C C . GLN A 1 386 ? -15.034 3.098 23.203 1.00 92.50 386 GLN A C 1
ATOM 2938 O O . GLN A 1 386 ? -15.798 2.688 24.077 1.00 92.50 386 GLN A O 1
ATOM 2943 N N . ASP A 1 387 ? -15.482 3.584 22.046 1.00 92.06 387 ASP A N 1
ATOM 2944 C CA . ASP A 1 387 ? -16.907 3.625 21.705 1.00 92.06 387 ASP A CA 1
ATOM 2945 C C . ASP A 1 387 ? -17.521 2.212 21.671 1.00 92.06 387 ASP A C 1
ATOM 2947 O O . ASP A 1 387 ? -18.670 2.030 22.080 1.00 92.06 387 ASP A O 1
ATOM 2951 N N . VAL A 1 388 ? -16.755 1.193 21.258 1.00 90.81 388 VAL A N 1
ATOM 2952 C CA . VAL A 1 388 ? -17.168 -0.218 21.362 1.00 90.81 388 VAL A CA 1
ATOM 2953 C C . VAL A 1 388 ? -17.344 -0.641 22.825 1.00 90.81 388 VAL A C 1
ATOM 2955 O O . VAL A 1 388 ? -18.353 -1.266 23.145 1.00 90.81 388 VAL A O 1
ATOM 2958 N N . GLU A 1 389 ? -16.422 -0.277 23.724 1.00 90.00 389 GLU A N 1
ATOM 2959 C CA . GLU A 1 389 ? -16.555 -0.573 25.163 1.00 90.00 389 GLU A CA 1
ATOM 2960 C C . GLU A 1 389 ? -17.774 0.134 25.783 1.00 90.00 389 GLU A C 1
ATOM 2962 O O . GLU A 1 389 ? -18.528 -0.479 26.538 1.00 90.00 389 GLU A O 1
ATOM 2967 N N . PHE A 1 390 ? -18.034 1.393 25.414 1.00 92.25 390 PHE A N 1
ATOM 2968 C CA . PHE A 1 390 ? -19.220 2.117 25.882 1.00 92.25 390 PHE A CA 1
ATOM 2969 C C . PHE A 1 390 ? -20.525 1.492 25.395 1.00 92.25 390 PHE A C 1
ATOM 2971 O O . PHE A 1 390 ? -21.471 1.367 26.176 1.00 92.25 390 PHE A O 1
ATOM 2978 N N . ARG A 1 391 ? -20.593 1.090 24.121 1.00 92.44 391 ARG A N 1
ATOM 2979 C CA . ARG A 1 391 ? -21.773 0.402 23.580 1.00 92.44 391 ARG A CA 1
ATOM 2980 C C . ARG A 1 391 ? -21.995 -0.936 24.270 1.00 92.44 391 ARG A C 1
ATOM 2982 O O . ARG A 1 391 ? -23.117 -1.200 24.680 1.00 92.44 391 ARG A O 1
ATOM 2989 N N . ALA A 1 392 ? -20.938 -1.719 24.486 1.00 92.31 392 ALA A N 1
ATOM 2990 C CA . ALA A 1 392 ? -21.032 -2.999 25.183 1.00 92.31 392 ALA A CA 1
ATOM 2991 C C . ALA A 1 392 ? -21.608 -2.849 26.604 1.00 92.31 392 ALA A C 1
ATOM 2993 O O . ALA A 1 392 ? -22.497 -3.610 26.977 1.00 92.31 392 ALA A O 1
ATOM 2994 N N . ALA A 1 393 ? -21.185 -1.828 27.359 1.00 91.88 393 ALA A N 1
ATOM 2995 C CA . ALA A 1 393 ? -21.732 -1.544 28.688 1.00 91.88 393 ALA A CA 1
ATOM 2996 C C . ALA A 1 393 ? -23.228 -1.167 28.647 1.00 91.88 393 ALA A C 1
ATOM 2998 O O . ALA A 1 393 ? -24.031 -1.658 29.444 1.00 91.88 393 ALA A O 1
ATOM 2999 N N . VAL A 1 394 ? -23.637 -0.326 27.691 1.00 92.81 394 VAL A N 1
ATOM 3000 C CA . VAL A 1 394 ? -25.052 0.049 27.510 1.00 92.81 394 VAL A CA 1
ATOM 3001 C C . VAL A 1 394 ? -25.896 -1.155 27.086 1.00 92.81 394 VAL A C 1
ATOM 3003 O O . VAL A 1 394 ? -26.977 -1.378 27.637 1.00 92.81 394 VAL A O 1
ATOM 3006 N N . ASP A 1 395 ? -25.405 -1.955 26.145 1.00 95.00 395 ASP A N 1
ATOM 3007 C CA . ASP A 1 395 ? -26.097 -3.142 25.651 1.00 95.00 395 ASP A CA 1
ATOM 3008 C C . ASP A 1 395 ? -26.196 -4.228 26.725 1.00 95.00 395 ASP A C 1
ATOM 3010 O O . ASP A 1 395 ? -27.233 -4.885 26.827 1.00 95.00 395 ASP A O 1
ATOM 3014 N N . ALA A 1 396 ? -25.198 -4.353 27.604 1.00 95.81 396 ALA A N 1
ATOM 3015 C CA . ALA A 1 396 ? -25.277 -5.208 28.782 1.00 95.81 396 ALA A CA 1
ATOM 3016 C C . ALA A 1 396 ? -26.389 -4.752 29.742 1.00 95.81 396 ALA A C 1
ATOM 3018 O O . ALA A 1 396 ? -27.191 -5.571 30.196 1.00 95.81 396 ALA A O 1
ATOM 3019 N N . ILE A 1 397 ? -26.506 -3.445 30.006 1.00 95.12 397 ILE A N 1
ATOM 3020 C CA . ILE A 1 397 ? -27.594 -2.886 30.828 1.00 95.12 397 ILE A CA 1
ATOM 3021 C C . ILE A 1 397 ? -28.956 -3.146 30.178 1.00 95.12 397 ILE A C 1
ATOM 3023 O O . ILE A 1 397 ? -29.913 -3.522 30.862 1.00 95.12 397 ILE A O 1
ATOM 3027 N N . ASN A 1 398 ? -29.062 -2.979 28.861 1.00 96.12 398 ASN A N 1
ATOM 3028 C CA . ASN A 1 398 ? -30.289 -3.251 28.117 1.00 96.12 398 ASN A CA 1
ATOM 3029 C C . ASN A 1 398 ? -30.658 -4.737 28.151 1.00 96.12 398 ASN A C 1
ATOM 3031 O O . ASN A 1 398 ? -31.822 -5.064 28.384 1.00 96.12 398 ASN A O 1
ATOM 3035 N N . ALA A 1 399 ? -29.678 -5.628 27.995 1.00 96.62 399 ALA A N 1
ATOM 3036 C CA . ALA A 1 399 ? -29.855 -7.068 28.120 1.00 96.62 399 ALA A CA 1
ATOM 3037 C C . ALA A 1 399 ? -30.296 -7.460 29.539 1.00 96.62 399 ALA A C 1
ATOM 3039 O O . ALA A 1 399 ? -31.236 -8.240 29.692 1.00 96.62 399 ALA A O 1
ATOM 3040 N N . TRP A 1 400 ? -29.733 -6.842 30.583 1.00 96.94 400 TRP A N 1
ATOM 3041 C CA . TRP A 1 400 ? -30.206 -7.036 31.957 1.00 96.94 400 TRP A CA 1
ATOM 3042 C C . TRP A 1 400 ? -31.644 -6.533 32.160 1.00 96.94 400 TRP A C 1
ATOM 3044 O O . TRP A 1 400 ? -32.488 -7.213 32.746 1.00 96.94 400 TRP A O 1
ATOM 3054 N N . ASN A 1 401 ? -31.976 -5.353 31.636 1.00 96.44 401 ASN A N 1
ATOM 3055 C CA . ASN A 1 401 ? -33.340 -4.830 31.693 1.00 96.44 401 ASN A CA 1
ATOM 3056 C C . ASN A 1 401 ? -34.336 -5.714 30.930 1.00 96.44 401 ASN A C 1
ATOM 3058 O O . ASN A 1 401 ? -35.485 -5.843 31.356 1.00 96.44 401 ASN A O 1
ATOM 3062 N N . LEU A 1 402 ? -33.909 -6.342 29.834 1.00 96.19 402 LEU A N 1
ATOM 3063 C CA . LEU A 1 402 ? -34.696 -7.327 29.104 1.00 96.19 402 LEU A CA 1
ATOM 3064 C C . LEU A 1 402 ? -34.878 -8.616 29.920 1.00 96.19 402 LEU A C 1
ATOM 3066 O O . LEU A 1 402 ? -36.004 -9.100 30.016 1.00 96.19 402 LEU A O 1
ATOM 3070 N N . ALA A 1 403 ? -33.829 -9.103 30.590 1.00 96.31 403 ALA A N 1
ATOM 3071 C CA . ALA A 1 403 ? -33.916 -10.249 31.495 1.00 96.31 403 ALA A CA 1
ATOM 3072 C C . ALA A 1 403 ? -34.973 -10.029 32.589 1.00 96.31 403 ALA A C 1
ATOM 3074 O O . ALA A 1 403 ? -35.823 -10.887 32.814 1.00 96.31 403 ALA A O 1
ATOM 3075 N N . LYS A 1 404 ? -35.015 -8.834 33.196 1.00 96.06 404 LYS A N 1
ATOM 3076 C CA . LYS A 1 404 ? -36.057 -8.471 34.176 1.00 96.06 404 LYS A CA 1
ATOM 3077 C C . LYS A 1 404 ? -37.475 -8.528 33.603 1.00 96.06 404 LYS A C 1
ATOM 3079 O O . LYS A 1 404 ? -38.402 -8.918 34.308 1.00 96.06 404 LYS A O 1
ATOM 3084 N N . LYS A 1 405 ? -37.661 -8.163 32.329 1.00 96.06 405 LYS A N 1
ATOM 3085 C CA . LYS A 1 405 ? -38.969 -8.262 31.657 1.00 96.06 405 LYS A CA 1
ATOM 3086 C C . LYS A 1 405 ? -39.384 -9.715 31.420 1.00 96.06 405 LYS A C 1
ATOM 3088 O O . LYS A 1 405 ? -40.570 -10.007 31.533 1.00 96.06 405 LYS A O 1
ATOM 3093 N N . PHE A 1 406 ? -38.442 -10.602 31.099 1.00 96.19 406 PHE A N 1
ATOM 3094 C CA . PHE A 1 406 ? -38.712 -12.038 30.970 1.00 96.19 406 PHE A CA 1
ATOM 3095 C C . PHE A 1 406 ? -39.050 -12.674 32.321 1.00 96.19 406 PHE A C 1
ATOM 3097 O O . PHE A 1 406 ? -40.057 -13.368 32.431 1.00 96.19 406 PHE A O 1
ATOM 3104 N N . LEU A 1 407 ? -38.315 -12.319 33.378 1.00 93.94 407 LEU A N 1
ATOM 3105 C CA . LEU A 1 407 ? -38.600 -12.768 34.746 1.00 93.94 407 LEU A CA 1
ATOM 3106 C C . LEU A 1 407 ? -39.993 -12.347 35.226 1.00 93.94 407 LEU A C 1
ATOM 3108 O O . LEU A 1 407 ? -40.701 -13.138 35.841 1.00 93.94 407 LEU A O 1
ATOM 3112 N N . ALA A 1 408 ? -40.430 -11.128 34.895 1.00 92.75 408 ALA A N 1
ATOM 3113 C CA . ALA A 1 408 ? -41.784 -10.663 35.205 1.00 92.75 408 ALA A CA 1
ATOM 3114 C C . ALA A 1 408 ? -42.889 -11.465 34.487 1.00 92.75 408 ALA A C 1
ATOM 3116 O O . ALA A 1 408 ? -44.043 -11.420 34.903 1.00 92.75 408 ALA A O 1
ATOM 3117 N N . LYS A 1 409 ? -42.543 -12.188 33.414 1.00 94.81 409 LYS A N 1
ATOM 3118 C CA . LYS A 1 409 ? -43.431 -13.090 32.668 1.00 94.81 409 LYS A CA 1
ATOM 3119 C C . LYS A 1 409 ? -43.218 -14.567 33.020 1.00 94.81 409 LYS A C 1
ATOM 3121 O O . LYS A 1 409 ? -43.820 -15.413 32.369 1.00 94.81 409 LYS A O 1
ATOM 3126 N N . HIS A 1 410 ? -42.388 -14.867 34.022 1.00 91.12 410 HIS A N 1
ATOM 3127 C CA . HIS A 1 410 ? -41.999 -16.229 34.404 1.00 91.12 410 HIS A CA 1
ATOM 3128 C C . HIS A 1 410 ? -41.291 -17.022 33.286 1.00 91.12 410 HIS A C 1
ATOM 3130 O O . HIS A 1 410 ? -41.405 -18.243 33.228 1.00 91.12 410 HIS A O 1
ATOM 3136 N N . ASP A 1 411 ? -40.563 -16.335 32.401 1.00 93.19 411 ASP A N 1
ATOM 3137 C CA . ASP A 1 411 ? -39.724 -16.950 31.365 1.00 93.19 411 ASP A CA 1
ATOM 3138 C C . ASP A 1 411 ? -38.250 -16.943 31.805 1.00 93.19 411 ASP A C 1
ATOM 3140 O O . ASP A 1 411 ? -37.463 -16.057 31.454 1.00 93.19 411 ASP A O 1
ATOM 3144 N N . ASP A 1 412 ? -37.898 -17.912 32.652 1.00 91.31 412 ASP A N 1
ATOM 3145 C CA . ASP A 1 412 ? -36.578 -17.996 33.286 1.00 91.31 412 ASP A CA 1
ATOM 3146 C C . ASP A 1 412 ? -35.463 -18.352 32.284 1.00 91.31 412 ASP A C 1
ATOM 3148 O O . ASP A 1 412 ? -34.330 -17.895 32.449 1.00 91.31 412 ASP A O 1
ATOM 3152 N N . ASP A 1 413 ? -35.771 -19.102 31.222 1.00 90.56 413 ASP A N 1
ATOM 3153 C CA . ASP A 1 413 ? -34.793 -19.522 30.210 1.00 90.56 413 ASP A CA 1
ATOM 3154 C C . ASP A 1 413 ? -34.358 -18.341 29.332 1.00 90.56 413 ASP A C 1
ATOM 3156 O O . ASP A 1 413 ? -33.157 -18.089 29.164 1.00 90.56 413 ASP A O 1
ATOM 3160 N N . SER A 1 414 ? -35.316 -17.550 28.831 1.00 94.25 414 SER A N 1
ATOM 3161 C CA . SER A 1 414 ? -35.010 -16.330 28.071 1.00 94.25 414 SER A CA 1
ATOM 3162 C C . SER A 1 414 ? -34.306 -15.288 28.941 1.00 94.25 414 SER A C 1
ATOM 3164 O O . SER A 1 414 ? -33.379 -14.608 28.487 1.00 94.25 414 SER A O 1
ATOM 3166 N N . ALA A 1 415 ? -34.707 -15.171 30.212 1.00 94.62 415 ALA A N 1
ATOM 3167 C CA . ALA A 1 415 ? -34.029 -14.309 31.173 1.00 94.62 415 ALA A CA 1
ATOM 3168 C C . ALA A 1 415 ? -32.575 -14.738 31.402 1.00 94.62 415 ALA A C 1
ATOM 3170 O O . ALA A 1 415 ? -31.680 -13.890 31.439 1.00 94.62 415 ALA A O 1
ATOM 3171 N N . TRP A 1 416 ? -32.328 -16.044 31.516 1.00 94.12 416 TRP A N 1
ATOM 3172 C CA . TRP A 1 416 ? -30.989 -16.581 31.713 1.00 94.12 416 TRP A CA 1
ATOM 3173 C C . TRP A 1 416 ? -30.083 -16.349 30.501 1.00 94.12 416 TRP A C 1
ATOM 3175 O O . TRP A 1 416 ? -28.940 -15.909 30.658 1.00 94.12 416 TRP A O 1
ATOM 3185 N N . LEU A 1 417 ? -30.599 -16.549 29.285 1.00 94.50 417 LEU A N 1
ATOM 3186 C CA . LEU A 1 417 ? -29.864 -16.247 28.056 1.00 94.50 417 LEU A CA 1
ATOM 3187 C C . LEU A 1 417 ? -29.498 -14.756 27.965 1.00 94.50 417 LEU A C 1
ATOM 3189 O O . LEU A 1 417 ? -28.364 -14.415 27.624 1.00 94.50 417 LEU A O 1
ATOM 3193 N N . ALA A 1 418 ? -30.428 -13.868 28.326 1.00 95.06 418 ALA A N 1
ATOM 3194 C CA . ALA A 1 418 ? -30.181 -12.429 28.357 1.00 95.06 418 ALA A CA 1
ATOM 3195 C C . ALA A 1 418 ? -29.116 -12.035 29.400 1.00 95.06 418 ALA A C 1
ATOM 3197 O O . ALA A 1 418 ? -28.292 -11.164 29.123 1.00 95.06 418 ALA A O 1
ATOM 3198 N N . VAL A 1 419 ? -29.068 -12.703 30.561 1.00 95.69 419 VAL A N 1
ATOM 3199 C CA . VAL A 1 419 ? -27.998 -12.511 31.560 1.00 95.69 419 VAL A CA 1
ATOM 3200 C C . VAL A 1 419 ? -26.641 -12.969 31.030 1.00 95.69 419 VAL A C 1
ATOM 3202 O O . VAL A 1 419 ? -25.670 -12.221 31.138 1.00 95.69 419 VAL A O 1
ATOM 3205 N N . LYS A 1 420 ? -26.561 -14.155 30.413 1.00 95.00 420 LYS A N 1
ATOM 3206 C CA . LYS A 1 420 ? -25.320 -14.641 29.784 1.00 95.00 420 LYS A CA 1
ATOM 3207 C C . LYS A 1 420 ? -24.812 -13.668 28.725 1.00 95.00 420 LYS A C 1
ATOM 3209 O O . LYS A 1 420 ? -23.623 -13.356 28.698 1.00 95.00 420 LYS A O 1
ATOM 3214 N N . TYR A 1 421 ? -25.715 -13.160 27.888 1.00 96.12 421 TYR A N 1
ATOM 3215 C CA . TYR A 1 421 ? -25.381 -12.156 26.887 1.00 96.12 421 TYR A CA 1
ATOM 3216 C C . TYR A 1 421 ? -24.872 -10.860 27.537 1.00 96.12 421 TYR A C 1
ATOM 3218 O O . TYR A 1 421 ? -23.797 -10.391 27.167 1.00 96.12 421 TYR A O 1
ATOM 3226 N N . ALA A 1 422 ? -25.552 -10.343 28.568 1.00 95.94 422 ALA A N 1
ATOM 3227 C CA . ALA A 1 422 ? -25.114 -9.153 29.303 1.00 95.94 422 ALA A CA 1
ATOM 3228 C C . ALA A 1 422 ? -23.690 -9.303 29.873 1.00 95.94 422 ALA A C 1
ATOM 3230 O O . ALA A 1 422 ? -22.837 -8.455 29.622 1.00 95.94 422 ALA A O 1
ATOM 3231 N N . LEU A 1 423 ? -23.415 -10.413 30.567 1.00 95.31 423 LEU A N 1
ATOM 3232 C CA . LEU A 1 423 ? -22.101 -10.715 31.152 1.00 95.31 423 LEU A CA 1
ATOM 3233 C C . LEU A 1 423 ? -21.016 -10.960 30.090 1.00 95.31 423 LEU A C 1
ATOM 3235 O O . LEU A 1 423 ? -19.831 -10.772 30.360 1.00 95.31 423 LEU A O 1
ATOM 3239 N N . SER A 1 424 ? -21.395 -11.390 28.882 1.00 94.12 424 SER A N 1
ATOM 3240 C CA . SER A 1 424 ? -20.455 -11.547 27.767 1.00 94.12 424 SER A CA 1
ATOM 3241 C C . SER A 1 424 ? -20.015 -10.212 27.161 1.00 94.12 424 SER A C 1
ATOM 3243 O O . SER A 1 424 ? -18.882 -10.113 26.693 1.00 94.12 424 SER A O 1
ATOM 3245 N N . LEU A 1 425 ? -20.891 -9.201 27.195 1.00 93.38 425 LEU A N 1
ATOM 3246 C CA . LEU A 1 425 ? -20.627 -7.859 26.678 1.00 93.38 425 LEU A CA 1
ATOM 3247 C C . LEU A 1 425 ? -19.834 -7.014 27.680 1.00 93.38 425 LEU A C 1
ATOM 3249 O O . LEU A 1 425 ? -18.791 -6.462 27.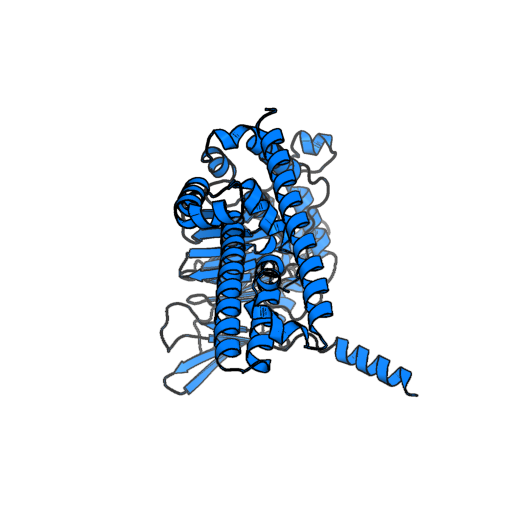336 1.00 93.38 425 LEU A O 1
ATOM 3253 N N . ASP A 1 426 ? -20.318 -6.942 28.919 1.00 93.81 426 ASP A N 1
ATOM 3254 C CA . ASP A 1 426 ? -19.672 -6.234 30.022 1.00 93.81 426 ASP A CA 1
ATOM 3255 C C . ASP A 1 426 ? -19.707 -7.116 31.276 1.00 93.81 426 ASP A C 1
ATOM 3257 O O . ASP A 1 426 ? -20.712 -7.144 31.990 1.00 93.81 426 ASP A O 1
ATOM 3261 N N . PRO A 1 427 ? -18.611 -7.834 31.575 1.00 93.62 427 PRO A N 1
ATOM 3262 C CA . PRO A 1 427 ? -18.519 -8.676 32.756 1.00 93.62 427 PRO A CA 1
ATOM 3263 C C . PRO A 1 427 ? -18.818 -7.922 34.054 1.00 93.62 427 PRO A C 1
ATOM 3265 O O . PRO A 1 427 ? -19.396 -8.512 34.960 1.00 93.62 427 PRO A O 1
ATOM 3268 N N . SER A 1 428 ? -18.499 -6.622 34.149 1.00 93.12 428 SER A N 1
ATOM 3269 C CA . SER A 1 428 ? -18.639 -5.829 35.379 1.00 93.12 428 SER A CA 1
ATOM 3270 C C . SER A 1 428 ? -20.092 -5.643 35.839 1.00 93.12 428 SER A C 1
ATOM 3272 O O . SER A 1 428 ? -20.339 -5.399 37.029 1.00 93.12 428 SER A O 1
ATOM 3274 N N . ILE A 1 429 ? -21.064 -5.855 34.939 1.00 94.69 429 ILE A N 1
ATOM 3275 C CA . ILE A 1 429 ? -22.496 -5.791 35.251 1.00 94.69 429 ILE A CA 1
ATOM 3276 C C . ILE A 1 429 ? -22.927 -6.849 36.277 1.00 94.69 429 ILE A C 1
ATOM 3278 O O . ILE A 1 429 ? -23.978 -6.691 36.905 1.00 94.69 429 ILE A O 1
ATOM 3282 N N . TYR A 1 430 ? -22.099 -7.874 36.530 1.00 94.25 430 TYR A N 1
ATOM 3283 C CA . TYR A 1 430 ? -22.326 -8.860 37.590 1.00 94.25 430 TYR A CA 1
ATOM 3284 C C . TYR A 1 430 ? -22.661 -8.188 38.934 1.00 94.25 430 TYR A C 1
ATOM 3286 O O . TYR A 1 430 ? -23.593 -8.611 39.617 1.00 94.25 430 TYR A O 1
ATOM 3294 N N . LYS A 1 431 ? -21.997 -7.066 39.266 1.00 92.81 431 LYS A N 1
ATOM 3295 C CA . LYS A 1 431 ? -22.224 -6.309 40.512 1.00 92.81 431 LYS A CA 1
ATOM 3296 C C . LYS A 1 431 ? -23.655 -5.781 40.619 1.00 92.81 431 LYS A C 1
ATOM 3298 O O . LYS A 1 431 ? -24.197 -5.699 41.720 1.00 92.81 431 LYS A O 1
ATOM 3303 N N . ALA A 1 432 ? -24.249 -5.377 39.496 1.00 92.94 432 ALA A N 1
ATOM 3304 C CA . ALA A 1 432 ? -25.626 -4.900 39.444 1.00 92.94 432 ALA A CA 1
ATOM 3305 C C . ALA A 1 432 ? -26.613 -6.072 39.492 1.00 92.94 432 ALA A C 1
ATOM 3307 O O . ALA A 1 432 ? -27.582 -6.018 40.246 1.00 92.94 432 ALA A O 1
ATOM 3308 N N . ILE A 1 433 ? -26.333 -7.143 38.744 1.00 93.56 433 ILE A N 1
ATOM 3309 C CA . ILE A 1 433 ? -27.172 -8.347 38.683 1.00 93.56 433 ILE A CA 1
ATOM 3310 C C . ILE A 1 433 ? -27.268 -9.024 40.057 1.00 93.56 433 ILE A C 1
ATOM 3312 O O . ILE A 1 433 ? -28.366 -9.343 40.506 1.00 93.56 433 ILE A O 1
ATOM 3316 N N . GLU A 1 434 ? -26.146 -9.209 40.759 1.00 91.19 434 GLU A N 1
ATOM 3317 C CA . GLU A 1 434 ? -26.125 -9.881 42.064 1.00 91.19 434 GLU A CA 1
ATOM 3318 C C . GLU A 1 434 ? -26.862 -9.107 43.162 1.00 91.19 434 GLU A C 1
ATOM 3320 O O . GLU A 1 434 ? -27.482 -9.721 44.038 1.00 91.19 434 GLU A O 1
ATOM 3325 N N . LYS A 1 435 ? -26.794 -7.770 43.119 1.00 92.06 435 LYS A N 1
ATOM 3326 C CA . LYS A 1 435 ? -27.456 -6.879 44.084 1.00 92.06 435 LYS A CA 1
ATOM 3327 C C . LYS A 1 435 ? -28.952 -6.730 43.824 1.00 92.06 435 LYS A C 1
ATOM 3329 O O . LYS A 1 435 ? -29.698 -6.404 44.746 1.00 92.06 435 LYS A O 1
ATOM 3334 N N . ASP A 1 436 ? -29.395 -6.937 42.589 1.00 92.31 436 ASP A N 1
ATOM 3335 C CA . ASP A 1 436 ? -30.796 -6.802 42.216 1.00 92.31 436 ASP A CA 1
ATOM 3336 C C . ASP A 1 436 ? -31.592 -8.043 42.651 1.00 92.31 436 ASP A C 1
ATOM 3338 O O . ASP A 1 436 ? -31.295 -9.180 42.272 1.00 92.31 436 ASP A O 1
ATOM 3342 N N . ASN A 1 437 ? -32.647 -7.824 43.442 1.00 89.00 437 ASN A N 1
ATOM 3343 C CA . ASN A 1 437 ? -33.535 -8.883 43.922 1.00 89.00 437 ASN A CA 1
ATOM 3344 C C . ASN A 1 437 ? -34.244 -9.634 42.785 1.00 89.00 437 ASN A C 1
ATOM 3346 O O . ASN A 1 437 ? -34.651 -10.779 42.996 1.00 89.00 437 ASN A O 1
ATOM 3350 N N . ALA A 1 438 ? -34.374 -9.027 41.600 1.00 88.69 438 ALA A N 1
ATOM 3351 C CA . ALA A 1 438 ? -34.945 -9.679 40.428 1.00 88.69 438 ALA A CA 1
ATOM 3352 C C . ALA A 1 438 ? -34.147 -10.924 40.001 1.00 88.69 438 ALA A C 1
ATOM 3354 O O . ALA A 1 438 ? -34.725 -11.837 39.431 1.00 88.69 438 ALA A O 1
ATOM 3355 N N . SER A 1 439 ? -32.853 -11.023 40.330 1.00 87.38 439 SER A N 1
ATOM 3356 C CA . SER A 1 439 ? -32.007 -12.174 39.969 1.00 87.38 439 SER A CA 1
ATOM 3357 C C . SER A 1 439 ? -32.315 -13.469 40.735 1.00 87.38 439 SER A C 1
ATOM 3359 O O . SER A 1 439 ? -31.833 -14.533 40.353 1.00 87.38 439 SER A O 1
ATOM 3361 N N . LYS A 1 440 ? -33.111 -13.422 41.816 1.00 89.44 440 LYS A N 1
ATOM 3362 C CA . LYS A 1 440 ? -33.361 -14.576 42.706 1.00 89.44 440 LYS A CA 1
ATOM 3363 C C . LYS A 1 440 ? -33.836 -15.857 41.998 1.00 89.44 440 LYS A C 1
ATOM 3365 O O . LYS A 1 440 ? -33.323 -16.912 42.373 1.00 89.44 440 LYS A O 1
ATOM 3370 N N . PRO A 1 441 ? -34.768 -15.822 41.022 1.00 88.06 441 PRO A N 1
ATOM 3371 C CA . PRO A 1 441 ? -35.201 -17.030 40.315 1.00 88.06 441 PRO A CA 1
ATOM 3372 C C . PRO A 1 441 ? -34.050 -17.704 39.558 1.00 88.06 441 PRO A C 1
ATOM 3374 O O . PRO A 1 441 ? -33.911 -18.924 39.601 1.00 88.06 441 PRO A O 1
ATOM 3377 N N . LEU A 1 442 ? -33.152 -16.903 38.975 1.00 89.25 442 LEU A N 1
ATOM 3378 C CA . LEU A 1 442 ? -32.028 -17.379 38.167 1.00 89.25 442 LEU A CA 1
ATOM 3379 C C . LEU A 1 442 ? -30.923 -18.049 38.991 1.00 89.25 442 LEU A C 1
ATOM 3381 O O . LEU A 1 442 ? -30.198 -18.883 38.460 1.00 89.25 442 LEU A O 1
ATOM 3385 N N . LYS A 1 443 ? -30.823 -17.770 40.298 1.00 88.62 443 LYS A N 1
ATOM 3386 C CA . LYS A 1 443 ? -29.819 -18.395 41.184 1.00 88.62 443 LYS A CA 1
ATOM 3387 C C . LYS A 1 443 ? -29.969 -19.914 41.313 1.00 88.62 443 LYS A C 1
ATOM 3389 O O . LYS A 1 443 ? -29.057 -20.577 41.792 1.00 88.62 443 LYS A O 1
ATOM 3394 N N . LYS A 1 444 ? -31.122 -20.462 40.917 1.00 87.12 444 LYS A N 1
ATOM 3395 C CA . LYS A 1 444 ? -31.390 -21.907 40.901 1.00 87.12 444 LYS A CA 1
ATOM 3396 C C . LYS A 1 444 ? -30.860 -22.600 39.642 1.00 87.12 444 LYS A C 1
ATOM 3398 O O . LYS A 1 444 ? -30.846 -23.826 39.604 1.00 87.12 444 LYS A O 1
ATOM 3403 N N . GLN A 1 445 ? -30.452 -21.840 38.622 1.00 88.00 445 GLN A N 1
ATOM 3404 C CA . GLN A 1 445 ? -29.894 -22.392 37.391 1.00 88.00 445 GLN A CA 1
ATOM 3405 C C . GLN A 1 445 ? -28.551 -23.067 37.685 1.00 88.00 445 GLN A C 1
ATOM 3407 O O . GLN A 1 445 ? -27.695 -22.489 38.355 1.00 88.00 445 GLN A O 1
ATOM 3412 N N . ALA A 1 446 ? -28.346 -24.275 37.156 1.00 87.12 446 ALA A N 1
ATOM 3413 C CA . ALA A 1 446 ? -27.159 -25.086 37.447 1.00 87.12 446 ALA A CA 1
ATOM 3414 C C . ALA A 1 446 ? -25.839 -24.376 37.087 1.00 87.12 446 ALA A C 1
ATOM 3416 O O . ALA A 1 446 ? -24.829 -24.541 37.765 1.00 87.12 446 ALA A O 1
ATOM 3417 N N . GLU A 1 447 ? -25.859 -23.545 36.043 1.00 90.00 447 GLU A N 1
ATOM 3418 C CA . GLU A 1 447 ? -24.687 -22.822 35.535 1.00 90.00 447 GLU A CA 1
ATOM 3419 C C . GLU A 1 447 ? -24.524 -21.409 36.122 1.00 90.00 447 GLU A C 1
ATOM 3421 O O . GLU A 1 447 ? -23.597 -20.694 35.733 1.00 90.00 447 GLU A O 1
ATOM 3426 N N . TRP A 1 448 ? -25.408 -20.983 37.035 1.00 89.50 448 TRP A N 1
ATOM 3427 C CA . TRP A 1 448 ? -25.417 -19.622 37.584 1.00 89.50 448 TRP A CA 1
ATOM 3428 C C . TRP A 1 448 ? -24.067 -19.236 38.191 1.00 89.50 448 TRP A C 1
ATOM 3430 O O . TRP A 1 448 ? -23.457 -18.250 37.774 1.00 89.50 448 TRP A O 1
ATOM 3440 N N . GLN A 1 449 ? -23.589 -20.045 39.142 1.00 91.12 449 GLN A N 1
ATOM 3441 C CA . GLN A 1 449 ? -22.366 -19.748 39.884 1.00 91.12 449 GLN A CA 1
ATOM 3442 C C . GLN A 1 449 ? -21.141 -19.743 38.965 1.00 91.12 449 GLN A C 1
ATOM 3444 O O . GLN A 1 449 ? -20.379 -18.787 38.980 1.00 91.12 449 GLN A O 1
ATOM 3449 N N . ALA A 1 450 ? -21.006 -20.751 38.097 1.00 92.38 450 ALA A N 1
ATOM 3450 C CA . ALA A 1 450 ? -19.883 -20.842 37.164 1.00 92.38 450 ALA A CA 1
ATOM 3451 C C . ALA A 1 450 ? -19.831 -19.652 36.188 1.00 92.38 450 ALA A C 1
ATOM 3453 O O . ALA A 1 450 ? -18.756 -19.126 35.909 1.00 92.38 450 ALA A O 1
ATOM 3454 N N . THR A 1 451 ? -20.990 -19.197 35.696 1.00 92.75 451 THR A N 1
ATOM 3455 C CA . THR A 1 451 ? -21.073 -18.040 34.789 1.00 92.75 451 THR A CA 1
ATOM 3456 C C . THR A 1 451 ? -20.700 -16.740 35.506 1.00 92.75 451 THR A C 1
ATOM 3458 O O . THR A 1 451 ? -20.005 -15.902 34.930 1.00 92.75 451 THR A O 1
ATOM 3461 N N . LEU A 1 452 ? -21.144 -16.560 36.755 1.00 92.38 452 LEU A N 1
ATOM 3462 C CA . LEU A 1 452 ? -20.776 -15.396 37.560 1.00 92.38 452 LEU A CA 1
ATOM 3463 C C . LEU A 1 452 ? -19.299 -15.399 37.941 1.00 92.38 452 LEU A C 1
ATOM 3465 O O . LEU A 1 452 ? -18.661 -14.365 37.795 1.00 92.38 452 LEU A O 1
ATOM 3469 N N . ASP A 1 453 ? -18.746 -16.527 38.385 1.00 92.69 453 ASP A N 1
ATOM 3470 C CA . ASP A 1 453 ? -17.333 -16.628 38.770 1.00 92.69 453 ASP A CA 1
ATOM 3471 C C . ASP A 1 453 ? -16.416 -16.287 37.588 1.00 92.69 453 ASP A C 1
ATOM 3473 O O . ASP A 1 453 ? -15.444 -15.540 37.728 1.00 92.69 453 ASP A O 1
ATOM 3477 N N . ASP A 1 454 ? -16.764 -16.771 36.395 1.00 93.38 454 ASP A N 1
ATOM 3478 C CA . ASP A 1 454 ? -16.057 -16.430 35.166 1.00 93.38 454 ASP A CA 1
ATOM 3479 C C . ASP A 1 454 ? -16.214 -14.941 34.797 1.00 93.38 454 ASP A C 1
ATOM 3481 O O . ASP A 1 454 ? -15.236 -14.286 34.430 1.00 93.38 454 ASP A O 1
ATOM 3485 N N . ALA A 1 455 ? -17.407 -14.359 34.959 1.00 93.50 455 ALA A N 1
ATOM 3486 C CA . ALA A 1 455 ? -17.613 -12.925 34.757 1.00 93.50 455 ALA A CA 1
ATOM 3487 C C . ALA A 1 455 ? -16.845 -12.067 35.779 1.00 93.50 455 ALA A C 1
ATOM 3489 O O . ALA A 1 455 ? -16.253 -11.059 35.400 1.00 93.50 455 ALA A O 1
ATOM 3490 N N . ILE A 1 456 ? -16.783 -12.475 37.050 1.00 94.50 456 ILE A N 1
ATOM 3491 C CA . ILE A 1 456 ? -15.997 -11.815 38.102 1.00 94.50 456 ILE A CA 1
ATOM 3492 C C . ILE A 1 456 ? -14.518 -11.832 37.726 1.00 94.50 456 ILE A C 1
ATOM 3494 O O . ILE A 1 456 ? -13.865 -10.789 37.760 1.00 94.50 456 ILE A O 1
ATOM 3498 N N . LYS A 1 457 ? -13.995 -12.992 37.315 1.00 95.06 457 LYS A N 1
ATOM 3499 C CA . LYS A 1 457 ? -12.608 -13.125 36.866 1.00 95.06 457 LYS A CA 1
ATOM 3500 C C . LYS A 1 457 ? -12.322 -12.214 35.670 1.00 95.06 457 LYS A C 1
ATOM 3502 O O . LYS A 1 457 ? -11.359 -11.450 35.697 1.00 95.06 457 LYS A O 1
ATOM 3507 N N . ARG A 1 458 ? -13.184 -12.232 34.648 1.00 92.25 458 ARG A N 1
ATOM 3508 C CA . ARG A 1 458 ? -13.049 -11.364 33.466 1.00 92.25 458 ARG A CA 1
ATOM 3509 C C . ARG A 1 458 ? -13.157 -9.876 33.820 1.00 92.25 458 ARG A C 1
ATOM 3511 O O . ARG A 1 458 ? -12.411 -9.074 33.264 1.00 92.25 458 ARG A O 1
ATOM 3518 N N . ALA A 1 459 ? -14.013 -9.504 34.772 1.00 91.88 459 ALA A N 1
ATOM 3519 C CA . ALA A 1 459 ? -14.127 -8.132 35.268 1.00 91.88 459 ALA A CA 1
ATOM 3520 C C . ALA A 1 459 ? -12.855 -7.680 36.007 1.00 91.88 459 ALA A C 1
ATOM 3522 O O . ALA A 1 459 ? -12.380 -6.570 35.781 1.00 91.88 459 ALA A O 1
ATOM 3523 N N . GLN A 1 460 ? -12.260 -8.542 36.838 1.00 92.06 460 GLN A N 1
ATOM 3524 C CA . GLN A 1 460 ? -10.985 -8.261 37.512 1.00 92.06 460 GLN A CA 1
ATOM 3525 C C . GLN A 1 460 ? -9.830 -8.108 36.513 1.00 92.06 460 GLN A C 1
ATOM 3527 O O . GLN A 1 460 ? -9.003 -7.205 36.644 1.00 92.06 460 GLN A O 1
ATOM 3532 N N . GLU A 1 461 ? -9.780 -8.956 35.482 1.00 90.06 461 GLU A N 1
ATOM 3533 C CA . GLU A 1 461 ? -8.804 -8.829 34.396 1.00 90.06 461 GLU A CA 1
ATOM 3534 C C . GLU A 1 461 ? -8.986 -7.520 33.614 1.00 90.06 461 GLU A C 1
ATOM 3536 O O . GLU A 1 461 ? -7.999 -6.863 33.281 1.00 90.06 461 GLU A O 1
ATOM 3541 N N . GLN A 1 462 ? -10.229 -7.107 33.343 1.00 87.19 462 GLN A N 1
ATOM 3542 C CA . GLN A 1 462 ? -10.525 -5.817 32.713 1.00 87.19 462 GLN A CA 1
ATOM 3543 C C . GLN A 1 462 ? -10.092 -4.633 33.586 1.00 87.19 462 GLN A C 1
ATOM 3545 O O . GLN A 1 462 ? -9.475 -3.701 33.074 1.00 87.19 462 GLN A O 1
ATOM 3550 N N . GLU A 1 463 ? -10.356 -4.676 34.892 1.00 87.94 463 GLU A N 1
ATOM 3551 C CA . GLU A 1 463 ? -9.944 -3.631 35.835 1.00 87.94 463 GLU A CA 1
ATOM 3552 C C . GLU A 1 463 ? -8.415 -3.511 35.901 1.00 87.94 463 GLU A C 1
ATOM 3554 O O . GLU A 1 463 ? -7.873 -2.411 35.773 1.00 87.94 463 GLU A O 1
ATOM 3559 N N . LYS A 1 464 ? -7.704 -4.645 35.962 1.00 89.06 464 LYS A N 1
ATOM 3560 C CA . LYS A 1 464 ? -6.237 -4.680 35.877 1.00 89.06 464 LYS A CA 1
ATOM 3561 C C . LYS A 1 464 ? -5.730 -4.068 34.568 1.00 89.06 464 LYS A C 1
ATOM 3563 O O . LYS A 1 464 ? -4.822 -3.241 34.590 1.00 89.06 464 LYS A O 1
ATOM 3568 N N . LYS A 1 465 ? -6.342 -4.428 33.436 1.00 86.62 465 LYS A N 1
ATOM 3569 C CA . LYS A 1 465 ? -5.998 -3.878 32.117 1.00 86.62 465 LYS A CA 1
ATOM 3570 C C . LYS A 1 465 ? -6.220 -2.369 32.039 1.00 86.62 465 LYS A C 1
ATOM 3572 O O . LYS A 1 465 ? -5.413 -1.687 31.414 1.00 86.62 465 LYS A O 1
ATOM 3577 N N . MET A 1 466 ? -7.284 -1.843 32.647 1.00 84.88 466 MET A N 1
ATOM 3578 C CA . MET A 1 466 ? -7.523 -0.398 32.715 1.00 84.88 466 MET A CA 1
ATOM 3579 C C . MET A 1 466 ? -6.478 0.318 33.573 1.00 84.88 466 MET A C 1
ATOM 3581 O O . MET A 1 466 ? -6.026 1.400 33.202 1.00 84.88 466 MET A O 1
ATOM 3585 N N . GLU A 1 467 ? -6.066 -0.285 34.684 1.00 86.12 467 GLU A N 1
ATOM 3586 C CA . GLU A 1 467 ? -5.035 0.280 35.554 1.00 86.12 467 GLU A CA 1
ATOM 3587 C C . GLU A 1 467 ? -3.654 0.290 34.879 1.00 86.12 467 GLU A C 1
ATOM 3589 O O . GLU A 1 467 ? -2.934 1.284 34.948 1.00 86.12 467 GLU A O 1
ATOM 3594 N N . GLU A 1 468 ? -3.304 -0.767 34.142 1.00 86.69 468 GLU A N 1
ATOM 3595 C CA . GLU A 1 468 ? -2.096 -0.805 33.305 1.00 86.69 468 GLU A CA 1
ATOM 3596 C C . GLU A 1 468 ? -2.096 0.312 32.249 1.00 86.69 468 GLU A C 1
ATOM 3598 O O . GLU A 1 468 ? -1.086 0.996 32.085 1.00 86.69 468 GLU A O 1
ATOM 3603 N N . ARG A 1 469 ? -3.237 0.568 31.587 1.00 84.25 469 ARG A N 1
ATOM 3604 C CA . ARG A 1 469 ? -3.375 1.694 30.639 1.00 84.25 469 ARG A CA 1
ATOM 3605 C C . ARG A 1 469 ? -3.143 3.042 31.318 1.00 84.25 469 ARG A C 1
ATOM 3607 O O . ARG A 1 469 ? -2.485 3.907 30.745 1.00 84.25 469 ARG A O 1
ATOM 3614 N N . ARG A 1 470 ? -3.680 3.237 32.528 1.00 83.31 470 ARG A N 1
ATOM 3615 C CA . ARG A 1 470 ? -3.490 4.479 33.296 1.00 83.31 470 ARG A CA 1
ATOM 3616 C C . ARG A 1 470 ? -2.023 4.701 33.645 1.00 83.31 470 ARG A C 1
ATOM 3618 O O . ARG A 1 470 ? -1.533 5.808 33.446 1.00 83.31 470 ARG A O 1
ATOM 3625 N N . LYS A 1 471 ? -1.323 3.654 34.090 1.00 85.06 471 LYS A N 1
ATOM 3626 C CA . LYS A 1 471 ? 0.114 3.716 34.392 1.00 85.06 471 LYS A CA 1
ATOM 3627 C C . LYS A 1 471 ? 0.945 4.044 33.154 1.00 85.06 471 LYS A C 1
ATOM 3629 O O . LYS A 1 471 ? 1.751 4.964 33.208 1.00 85.06 471 LYS A O 1
ATOM 3634 N N . ALA A 1 472 ? 0.689 3.378 32.027 1.00 83.12 472 ALA A N 1
ATOM 3635 C CA . ALA A 1 472 ? 1.378 3.670 30.768 1.00 83.12 472 ALA A CA 1
ATOM 3636 C C . ALA A 1 472 ? 1.158 5.125 30.308 1.00 83.12 472 ALA A C 1
ATOM 3638 O O . ALA A 1 472 ? 2.093 5.802 29.881 1.00 83.12 472 ALA A O 1
ATOM 3639 N N . ALA A 1 473 ? -0.069 5.641 30.443 1.00 80.94 473 ALA A N 1
ATOM 3640 C CA . ALA A 1 473 ? -0.369 7.039 30.145 1.00 80.94 473 ALA A CA 1
ATOM 3641 C C . ALA A 1 473 ? 0.353 8.007 31.103 1.00 80.94 473 ALA A C 1
ATOM 3643 O O . ALA A 1 473 ? 0.844 9.050 30.673 1.00 80.94 473 ALA A O 1
ATOM 3644 N N . GLU A 1 474 ? 0.449 7.674 32.392 1.00 82.56 474 GLU A N 1
ATOM 3645 C CA . GLU A 1 474 ? 1.153 8.481 33.391 1.00 82.56 474 GLU A CA 1
ATOM 3646 C C . GLU A 1 474 ? 2.672 8.513 33.167 1.00 82.56 474 GLU A C 1
ATOM 3648 O O . GLU A 1 474 ? 3.277 9.585 33.236 1.00 82.56 474 GLU A O 1
ATOM 3653 N N . GLU A 1 475 ? 3.283 7.380 32.822 1.00 83.00 475 GLU A N 1
ATOM 3654 C CA . GLU A 1 475 ? 4.696 7.305 32.435 1.00 83.00 475 GLU A CA 1
ATOM 3655 C C . GLU A 1 475 ? 4.991 8.207 31.229 1.00 83.00 475 GLU A C 1
ATOM 3657 O O . GLU A 1 475 ? 5.933 9.003 31.262 1.00 83.00 475 GLU A O 1
ATOM 3662 N N . GLU A 1 476 ? 4.137 8.172 30.203 1.00 77.81 476 GLU A N 1
ATOM 3663 C CA . GLU A 1 476 ? 4.281 9.027 29.022 1.00 77.81 476 GLU A CA 1
ATOM 3664 C C . GLU A 1 476 ? 4.090 10.520 29.354 1.00 77.81 476 GLU A C 1
ATOM 3666 O O . GLU A 1 476 ? 4.820 11.373 28.838 1.00 77.81 476 GLU A O 1
ATOM 3671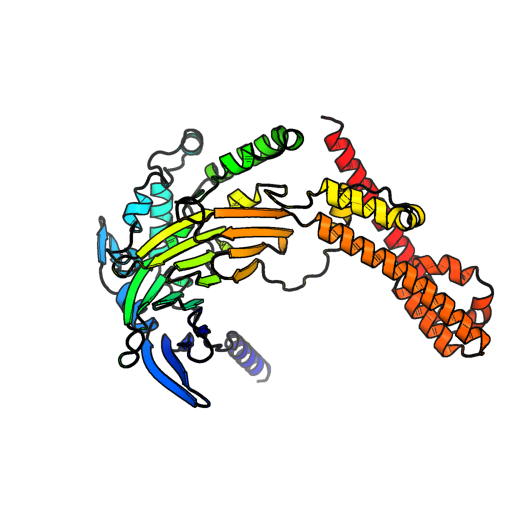 N N . ARG A 1 477 ? 3.164 10.865 30.263 1.00 74.50 477 ARG A N 1
ATOM 3672 C CA . ARG A 1 477 ? 3.016 12.242 30.776 1.00 74.50 477 ARG A CA 1
ATOM 3673 C C . ARG A 1 477 ? 4.272 12.707 31.503 1.00 74.50 477 ARG A C 1
ATOM 3675 O O . ARG A 1 477 ? 4.719 13.831 31.281 1.00 74.50 477 ARG A O 1
ATOM 3682 N N . ASN A 1 478 ? 4.832 11.869 32.370 1.00 77.56 478 ASN A N 1
ATOM 3683 C CA . ASN A 1 478 ? 6.017 12.206 33.155 1.00 77.56 478 ASN A CA 1
ATOM 3684 C C . ASN A 1 478 ? 7.247 12.357 32.258 1.00 77.56 478 ASN A C 1
ATOM 3686 O O . ASN A 1 478 ? 8.021 13.296 32.439 1.00 77.56 478 ASN A O 1
ATOM 3690 N N . ARG A 1 479 ? 7.366 11.525 31.216 1.00 73.00 479 ARG A N 1
ATOM 3691 C CA . ARG A 1 479 ? 8.398 11.666 30.182 1.00 73.00 479 ARG A CA 1
ATOM 3692 C C . ARG A 1 479 ? 8.323 13.008 29.450 1.00 73.00 479 ARG A C 1
ATOM 3694 O O . ARG A 1 479 ? 9.365 13.555 29.106 1.00 73.00 479 ARG A O 1
ATOM 3701 N N . LYS A 1 480 ? 7.117 13.542 29.227 1.00 63.75 480 LYS A N 1
ATOM 3702 C CA . LYS A 1 480 ? 6.902 14.854 28.590 1.00 63.75 480 LYS A CA 1
ATOM 3703 C C . LYS A 1 480 ? 7.048 16.050 29.539 1.00 63.75 480 LYS A C 1
ATOM 3705 O O . LYS A 1 480 ? 7.297 17.142 29.057 1.00 63.75 480 LYS A O 1
ATOM 3710 N N . LYS A 1 481 ? 6.870 15.862 30.855 1.00 60.56 481 LYS A N 1
ATOM 3711 C CA . LYS A 1 481 ? 6.998 16.918 31.885 1.00 60.56 481 LYS A CA 1
ATOM 3712 C C . LYS A 1 481 ? 8.397 17.048 32.490 1.00 60.56 481 LYS A C 1
ATOM 3714 O O . LYS A 1 481 ? 8.708 18.085 33.058 1.00 60.56 481 LYS A O 1
ATOM 3719 N N . GLY A 1 482 ? 9.209 15.990 32.446 1.00 47.88 482 GLY A N 1
ATOM 3720 C CA . GLY A 1 482 ? 10.609 15.998 32.899 1.00 47.88 482 GLY A CA 1
ATOM 3721 C C . GLY A 1 482 ? 11.579 16.641 31.901 1.00 47.88 482 GLY A C 1
ATOM 3722 O O . GLY A 1 482 ? 12.782 16.400 31.975 1.00 47.88 482 GLY A O 1
ATOM 3723 N N . LYS A 1 483 ? 11.036 17.397 30.951 1.00 40.91 483 LYS A N 1
ATOM 3724 C CA . LYS A 1 483 ? 11.686 18.117 29.863 1.00 40.91 483 LYS A CA 1
ATOM 3725 C C . LYS A 1 483 ? 11.083 19.513 29.834 1.00 40.91 483 LYS A C 1
ATOM 3727 O O . LYS A 1 483 ? 11.819 20.436 29.431 1.00 40.91 483 LYS A O 1
#

Solvent-accessible surface area (backbone atoms only — not comparable to full-atom values): 25852 Å² total; per-residue (Å²): 125,70,71,65,55,52,51,52,50,52,58,55,56,69,70,66,82,68,81,86,70,53,48,78,33,54,26,62,95,49,66,85,67,27,53,29,44,39,33,36,50,87,77,22,37,35,36,36,31,34,39,56,91,94,42,80,46,77,52,14,53,34,46,58,51,61,51,50,52,49,32,58,70,36,80,57,48,75,60,91,94,46,73,38,24,29,38,71,53,28,37,86,55,28,43,66,30,52,67,53,46,48,70,30,87,82,21,42,68,68,45,52,75,68,33,47,74,72,72,43,73,10,55,24,57,32,48,52,49,33,51,49,60,57,69,69,55,91,65,76,87,83,60,59,67,40,50,29,30,14,63,53,35,36,40,38,33,33,45,85,71,30,34,36,41,34,20,42,49,75,51,49,82,67,14,46,40,83,74,47,42,36,38,48,59,64,64,60,63,51,78,51,67,38,56,40,33,71,46,71,70,57,53,60,71,70,51,62,74,96,59,36,70,70,45,49,47,53,39,50,51,45,57,45,41,68,65,56,61,79,66,67,59,78,80,50,83,56,63,57,49,48,43,44,35,62,52,46,25,36,39,40,34,25,67,69,52,28,28,40,38,29,38,36,57,70,92,77,37,36,29,65,45,18,31,36,25,46,66,65,56,66,60,58,84,60,59,38,85,45,81,76,44,72,67,58,51,48,52,50,47,49,69,76,38,46,71,61,33,60,75,68,69,53,80,92,48,71,56,37,30,41,46,48,38,66,71,65,68,77,70,89,68,92,64,63,68,59,46,77,50,70,58,62,39,42,33,42,37,33,31,61,86,76,32,33,38,39,34,33,25,56,73,29,61,94,69,6,35,17,63,65,29,29,37,61,43,49,56,61,52,13,54,52,54,50,52,50,55,54,49,26,45,52,51,17,52,50,26,43,57,49,18,52,55,28,49,78,69,73,35,60,68,65,17,49,53,24,42,55,51,13,38,71,53,26,24,64,52,50,67,57,51,73,71,37,76,82,43,59,75,54,67,73,42,91,57,40,65,64,54,49,54,51,21,51,51,52,28,52,53,48,52,52,53,52,51,52,32,51,50,56,27,49,53,54,50,48,65,64,66,79,107

Radius of gyration: 29.45 Å; Cα contacts (8 Å, |Δi|>4): 791; chains: 1; bounding box: 78×73×79 Å

Sequence (483 aa):
MKPMFLMILMLLTGWAAALENSLVMRSPGQGGSGIYAVVSPSTGNVTLYGIEGTSTTRYGSGNFLADLANLEGLPGGKQGAITYSALRLGHPDFIPTPADLLSSVAFPEKPSAKEAAAGLKGLRWRAIEAENAFWADVKPYDGIVRGAMGSQYLLLCVPIKHALLCYDCQDRTKGPILVSFRNYGVDLMIPQTLGSEPAPQAILNALPADIKDEQKKAIEESLAALAEGGGALKLEPSDPWIASGAGDRWVMIDPPNKHIVTYEYLGKRWAVKSSRNIAVEHLIPTSFRSAPNEQDQFTEYIKSRKKSLDAAGIIPDIPYFKALVDQKQVASAKTSDIQANIVGDDLMLDFVKLRKIFAYRLNGANNGLELLSMRDYTLDVGLALQDVEFRAAVDAINAWNLAKKFLAKHDDDSAWLAVKYALSLDPSIYKAIEKDNASKPLKKQAEWQATLDDAIKRAQEQEKKMEERRKAAEEERNRKKGK

Nearest PDB structures (foldseek):
  8xyv-assembly1_A  TM=4.851E-01  e=1.795E+00  synthetic construct
  2e2a-assembly1_B  TM=4.561E-01  e=4.252E+00  Lactococcus lactis
  3k1s-assembly1_A  TM=3.703E-01  e=5.480E+00  Bacillus anthracis
  1e2a-assembly1_A  TM=2.943E-01  e=5.208E+00  Lactococcus lactis

Foldseek 3Di:
DPPVVVVVVVVVVVVVPDDQDWDWAWAPPDPQFTKIWTAGLVQQKTWIWTDDPPDIDTFAMDGNVVVVVQQQPDFDADDPPDTHGNQLQWDPLEVPTLVVLLVDPLFDQCADPLCVVLVHGTRSVLLVVQSCVLSVDDFDQPSDKAWHHYNFWIWIARQSSLKIWIWGQPRRHHGTHTDTMGNCSSLLSRLFKDLEPDGLVVLLVPDDPLCNDVLVVVLVVVSVVSSPVRHHDHQDRWDWHKYDAHGQKIWIQTVSSQKIWIWGDPPNHIYGNMMGRNSSVLSPPAKGLDPPGPVVVQVVLCVVCVVVCVVVVHPDDLLLLLLQLVVPPPDPDVDPCWDWDDDRQWIWIARPVSQKIWIWGCCDPPRHIYTNIMHNCSNVNSSVVVVQLSVLQVQLVVLQVVLLVCLVVVNQVSSLVSNLSSLVSQLVCLVVLVPDPSNVVVVPPPCVVVSNVVSVVVNVVVVVSSVVSVVSSVVVVVVVVVD

pLDDT: mean 84.51, std 13.96, range [37.22, 97.94]

Mean predicted aligned error: 10.14 Å